Protein AF-A0A8C7KZ82-F1 (afdb_monomer_lite)

Foldseek 3Di:
DDPPPLLVLLVVCVVVVDDLVRSVVVVVVPDDPPDQLVLVLNLLSLLVQQPPDLAGDVSSLNNNLSCDVVVSDDPLSNLVSLLPDDCVVSVNSVVSSVVSCVSCVVVDDLPDDLLSSLSNLVSDDDPDLDDPPDDLLVSLVVLLVVCLVVLHADSSSLVSLLVSCVVVHLLRSLLSLLVVLLPDPDLVSNQSSLVVVLSSCSSPLQSNLLNLLQPNLLCCLPDPVNQVSLAPPSLLSSLLSNLSSLLVNQLVVVPDDDPPPVPPDDPDDPVVVCVVDDDPPPDPPPVVVVVDDDDDDDDDDDDDDDDDDDPDQPPVLVVVDDPVDSSLVSLLVSLVSLLVVLVDPDDGSSVVSSLSNLVSLLVVVVVPRPDRSLSSHGLVSLVSQCVPVSCVDLSSLVSSFDPVDPSSVVSSVVSVVVD

Sequence (419 aa):
MKVVNLKQAILQAWKERWSDYQWAINIKKNFPKGATWDYLNLAEALMEQAMIGPSPNPLILSYLKYAISSQMVSYSSVLLAISKFDDFSRELCVKSLLEIMDMFCHRLSCHGKAEECIGLCRPIPYRNLLSAKEPIHEALRKQFRSVLWKGWVDSGALHLFESLLHTGGVFWFTNNLVKELLKETRQEWANRVVELLYSIFCLDTQQITLTLLGHILPNLLTDSAHWHSLADPPGKALAKLSVWCALSSFSTHHKGQASARQRKRQREDIEDYSSLFPLDDTQPSKLMRLLSSNEDEPVVLSSPGDRSMSTSLSASQLHTVNMRDPLNRVLANLFLLISSILGSKTAGPHTQFVQSFMEECVECLEQGSRGSILQFMPFTMVSELVKLPALAKPRVVLGITDLTLPLGRRVAAKAISAL

Structure (mmCIF, N/CA/C/O backbone):
data_AF-A0A8C7KZ82-F1
#
_entry.id   AF-A0A8C7KZ82-F1
#
loop_
_atom_site.group_PDB
_atom_site.id
_atom_site.type_symbol
_atom_site.label_atom_id
_atom_site.label_alt_id
_atom_site.label_comp_id
_atom_site.label_asym_id
_atom_site.label_entity_id
_atom_site.label_seq_id
_atom_site.pdbx_PDB_ins_code
_atom_site.Cartn_x
_atom_site.Cartn_y
_atom_site.Cartn_z
_atom_site.occupancy
_atom_site.B_iso_or_equiv
_atom_site.auth_seq_id
_atom_site.auth_comp_id
_atom_site.auth_asym_id
_atom_site.auth_atom_id
_atom_site.pdbx_PDB_model_num
ATOM 1 N N . MET A 1 1 ? 13.936 14.673 29.453 1.00 35.06 1 MET A N 1
ATOM 2 C CA . MET A 1 1 ? 12.508 15.064 29.519 1.00 35.06 1 MET A CA 1
ATOM 3 C C . MET A 1 1 ? 11.744 13.936 30.191 1.00 35.06 1 MET A C 1
ATOM 5 O O . MET A 1 1 ? 11.876 12.806 29.741 1.00 35.06 1 MET A O 1
ATOM 9 N N . LYS A 1 2 ? 11.047 14.191 31.307 1.00 36.25 2 LYS A N 1
ATOM 10 C CA . LYS A 1 2 ? 10.310 13.141 32.030 1.00 36.25 2 LYS A CA 1
ATOM 11 C C . LYS A 1 2 ? 9.143 12.680 31.157 1.00 36.25 2 LYS A C 1
ATOM 13 O O . LYS A 1 2 ? 8.230 13.461 30.911 1.00 36.25 2 LYS A O 1
ATOM 18 N N . VAL A 1 3 ? 9.189 11.438 30.680 1.00 46.69 3 VAL A N 1
ATOM 19 C CA . VAL A 1 3 ? 8.016 10.768 30.114 1.00 46.69 3 VAL A CA 1
ATOM 20 C C . VAL A 1 3 ? 7.004 10.687 31.250 1.00 46.69 3 VAL A C 1
ATOM 22 O O . VAL A 1 3 ? 7.213 9.960 32.219 1.00 46.69 3 VAL A O 1
ATOM 25 N N . VAL A 1 4 ? 5.969 11.522 31.200 1.00 56.03 4 VAL A N 1
ATOM 26 C CA . VAL A 1 4 ? 4.898 11.485 32.195 1.00 56.03 4 VAL A CA 1
ATOM 27 C C . VAL A 1 4 ? 4.243 10.114 32.089 1.00 56.03 4 VAL A C 1
ATOM 29 O O . VAL A 1 4 ? 3.788 9.717 31.017 1.00 56.03 4 VAL A O 1
ATOM 32 N N . ASN A 1 5 ? 4.226 9.368 33.193 1.00 71.38 5 ASN A N 1
ATOM 33 C CA . ASN A 1 5 ? 3.530 8.094 33.247 1.00 71.38 5 ASN A CA 1
ATOM 34 C C . ASN A 1 5 ? 2.024 8.380 33.224 1.00 71.38 5 ASN A C 1
ATOM 36 O O . ASN A 1 5 ? 1.430 8.759 34.233 1.00 71.38 5 ASN A O 1
ATOM 40 N N . LEU A 1 6 ? 1.419 8.241 32.045 1.00 76.81 6 LEU A N 1
ATOM 41 C CA . LEU A 1 6 ? 0.025 8.596 31.796 1.00 76.81 6 LEU A CA 1
ATOM 42 C C . LEU A 1 6 ? -0.943 7.882 32.752 1.00 76.81 6 LEU A C 1
ATOM 44 O O . LEU A 1 6 ? -1.898 8.492 33.229 1.00 76.81 6 LEU A O 1
ATOM 48 N N . LYS A 1 7 ? -0.651 6.622 33.106 1.00 77.06 7 LYS A N 1
ATOM 49 C CA . LYS A 1 7 ? -1.444 5.857 34.079 1.00 77.06 7 LYS A CA 1
ATOM 50 C C . LYS A 1 7 ? -1.429 6.515 35.459 1.00 77.06 7 LYS A C 1
ATOM 52 O O . LYS A 1 7 ? -2.473 6.619 36.091 1.00 77.06 7 LYS A O 1
ATOM 57 N N . GLN A 1 8 ? -0.279 7.025 35.905 1.00 80.81 8 GLN A N 1
ATOM 58 C CA . GLN A 1 8 ? -0.181 7.731 37.189 1.00 80.81 8 GLN A CA 1
ATOM 59 C C . GLN A 1 8 ? -0.962 9.049 37.182 1.00 80.81 8 GLN A C 1
ATOM 61 O O . GLN A 1 8 ? -1.635 9.351 38.162 1.00 80.81 8 GLN A O 1
ATOM 66 N N . ALA A 1 9 ? -0.934 9.798 36.076 1.00 82.19 9 ALA A N 1
ATOM 67 C CA . ALA A 1 9 ? -1.704 11.037 35.948 1.00 82.19 9 ALA A CA 1
ATOM 68 C C . ALA A 1 9 ? -3.224 10.786 35.984 1.00 82.19 9 ALA A C 1
ATOM 70 O O . ALA A 1 9 ? -3.957 11.522 36.642 1.00 82.19 9 ALA A O 1
ATOM 71 N N . ILE A 1 10 ? -3.696 9.719 35.326 1.00 83.81 10 ILE A N 1
ATOM 72 C CA . ILE A 1 10 ? -5.109 9.306 35.365 1.00 83.81 10 ILE A CA 1
ATOM 73 C C . ILE A 1 10 ? -5.506 8.879 36.785 1.00 83.81 10 ILE A C 1
ATOM 75 O O . ILE A 1 10 ? -6.544 9.306 37.287 1.00 83.81 10 ILE A O 1
ATOM 79 N N . LEU A 1 11 ? -4.668 8.087 37.460 1.00 84.06 11 LEU A N 1
ATOM 80 C CA . LEU A 1 11 ? -4.920 7.652 38.837 1.00 84.06 11 LEU A CA 1
ATOM 81 C C . LEU A 1 11 ? -4.928 8.819 39.828 1.00 84.06 11 LEU A C 1
ATOM 83 O O . LEU A 1 11 ? -5.746 8.828 40.746 1.00 84.06 11 LEU A O 1
ATOM 87 N N . GLN A 1 12 ? -4.063 9.817 39.637 1.00 85.94 12 GLN A N 1
ATOM 88 C CA . GLN A 1 12 ? -4.074 11.035 40.443 1.00 85.94 12 GLN A CA 1
ATOM 89 C C . GLN A 1 12 ? -5.383 11.807 40.253 1.00 85.94 12 GLN A C 1
ATOM 91 O O . GLN A 1 12 ? -6.042 12.133 41.237 1.00 85.94 12 GLN A O 1
ATOM 96 N N . ALA A 1 13 ? -5.804 12.026 39.005 1.00 86.31 13 ALA A N 1
ATOM 97 C CA . ALA A 1 13 ? -7.064 12.701 38.708 1.00 86.31 13 ALA A CA 1
ATOM 98 C C . ALA A 1 13 ? -8.286 11.952 39.259 1.00 86.31 13 ALA A C 1
ATOM 100 O O . ALA A 1 13 ? -9.264 12.570 39.676 1.00 86.31 13 ALA A O 1
ATOM 101 N N . TRP A 1 14 ? -8.237 10.617 39.268 1.00 87.06 14 TRP A N 1
ATOM 102 C CA . TRP A 1 14 ? -9.267 9.789 39.887 1.00 87.06 14 TRP A CA 1
ATOM 103 C C . TRP A 1 14 ? -9.266 9.923 41.417 1.00 87.06 14 TRP A C 1
ATOM 105 O O . TRP A 1 14 ? -10.324 10.121 42.014 1.00 87.06 14 TRP A O 1
ATOM 115 N N . LYS A 1 15 ? -8.087 9.883 42.054 1.00 87.44 15 LYS A N 1
ATOM 116 C CA . LYS A 1 15 ? -7.933 10.021 43.512 1.00 87.44 15 LYS A CA 1
ATOM 117 C C . LYS A 1 15 ? -8.391 11.391 44.014 1.00 87.44 15 LYS A C 1
ATOM 119 O O . LYS A 1 15 ? -9.038 11.475 45.052 1.00 87.44 15 LYS A O 1
ATOM 124 N N . GLU A 1 16 ? -8.073 12.446 43.271 1.00 88.06 16 GLU A N 1
ATOM 125 C CA . GLU A 1 16 ? -8.443 13.829 43.587 1.00 88.06 16 GLU A CA 1
ATOM 126 C C . GLU A 1 16 ? -9.845 14.218 43.075 1.00 88.06 16 GLU A C 1
ATOM 128 O O . GLU A 1 16 ? -10.282 15.341 43.309 1.00 88.06 16 GLU A O 1
ATOM 133 N N . ARG A 1 17 ? -10.564 13.298 42.408 1.00 87.81 17 ARG A N 1
ATOM 134 C CA . ARG A 1 17 ? -11.923 13.492 41.860 1.00 87.81 17 ARG A CA 1
ATOM 135 C C . ARG A 1 17 ? -12.079 14.779 41.045 1.00 87.81 17 ARG A C 1
ATOM 137 O O . ARG A 1 17 ? -13.020 15.546 41.247 1.00 87.81 17 ARG A O 1
ATOM 144 N N . TRP A 1 18 ? -11.141 15.020 40.135 1.00 89.19 18 TRP A N 1
AT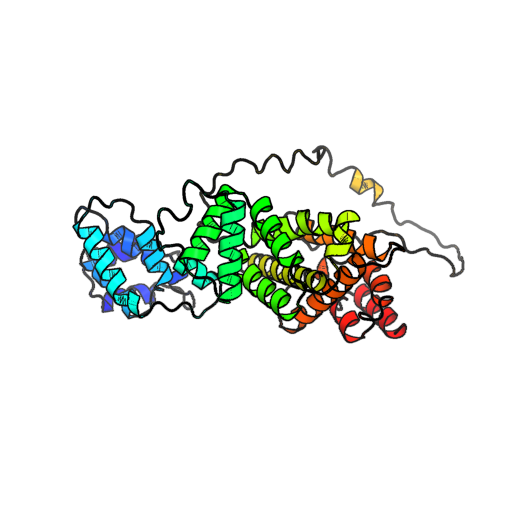OM 145 C CA . TRP A 1 18 ? -11.191 16.189 39.259 1.00 89.19 18 TRP A CA 1
ATOM 146 C C . TRP A 1 18 ? -12.464 16.200 38.401 1.00 89.19 18 TRP A C 1
ATOM 148 O O . TRP A 1 18 ? -12.988 15.157 38.021 1.00 89.19 18 TRP A O 1
ATOM 158 N N . SER A 1 19 ? -12.966 17.390 38.069 1.00 89.31 19 SER A N 1
ATOM 159 C CA . SER A 1 19 ? -14.005 17.512 37.039 1.00 89.31 19 SER A CA 1
ATOM 160 C C . SER A 1 19 ? -13.419 17.290 35.641 1.00 89.31 19 SER A C 1
ATOM 162 O O . SER A 1 19 ? -12.218 17.477 35.438 1.00 89.31 19 SER A O 1
ATOM 164 N N . ASP A 1 20 ? -14.258 16.964 34.653 1.00 88.19 20 ASP A N 1
ATOM 165 C CA . ASP A 1 20 ? -13.819 16.723 33.267 1.00 88.19 20 ASP A CA 1
ATOM 166 C C . ASP A 1 20 ? -12.961 17.879 32.711 1.00 88.19 20 ASP A C 1
ATOM 168 O O . ASP A 1 20 ? -11.921 17.670 32.082 1.00 88.19 20 ASP A O 1
ATOM 172 N N . TYR A 1 21 ? -13.347 19.120 33.024 1.00 85.31 21 TYR A N 1
ATOM 173 C CA . TYR A 1 21 ? -12.618 20.325 32.628 1.00 85.31 21 TYR A CA 1
ATOM 174 C C . TYR A 1 21 ? -11.273 20.478 33.356 1.00 85.31 21 TYR A C 1
ATOM 176 O O . TYR A 1 21 ? -10.251 20.777 32.731 1.00 85.31 21 TYR A O 1
ATOM 184 N N . GLN A 1 22 ? -11.250 20.256 34.677 1.00 85.50 22 GLN A N 1
ATOM 185 C CA . GLN A 1 22 ? -10.020 20.308 35.476 1.00 85.50 22 GLN A CA 1
ATOM 186 C C . GLN A 1 22 ? -9.025 19.242 35.019 1.00 85.50 22 GLN A C 1
ATOM 188 O O . GLN A 1 22 ? -7.835 19.527 34.857 1.00 85.50 22 GLN A O 1
ATOM 193 N N . TRP A 1 23 ? -9.530 18.038 34.750 1.00 89.12 23 TRP A N 1
ATOM 194 C CA . TRP A 1 23 ? -8.761 16.946 34.187 1.00 89.12 23 TRP A CA 1
ATOM 195 C C . TRP A 1 23 ? -8.141 17.334 32.852 1.00 89.12 23 TRP A C 1
ATOM 197 O O . TRP A 1 23 ? -6.918 17.287 32.738 1.00 89.12 23 TRP A O 1
ATOM 207 N N . ALA A 1 24 ? -8.933 17.807 31.887 1.00 83.75 24 ALA A N 1
ATOM 208 C CA . ALA A 1 24 ? -8.438 18.159 30.558 1.00 83.75 24 ALA A CA 1
ATOM 209 C C . ALA A 1 24 ? -7.334 19.232 30.595 1.00 83.75 24 ALA A C 1
ATOM 211 O O . ALA A 1 24 ? -6.336 19.121 29.876 1.00 83.75 24 ALA A O 1
ATOM 212 N N . ILE A 1 25 ? -7.461 20.247 31.460 1.00 83.44 25 ILE A N 1
ATOM 213 C CA . ILE A 1 25 ? -6.441 21.294 31.631 1.00 83.44 25 ILE A CA 1
ATOM 214 C C . ILE A 1 25 ? -5.151 20.734 32.224 1.00 83.44 25 ILE A C 1
ATOM 216 O O . ILE A 1 25 ? -4.066 21.015 31.710 1.00 83.44 25 ILE A O 1
ATOM 220 N N . ASN A 1 26 ? -5.251 19.983 33.320 1.00 82.62 26 ASN A N 1
ATOM 221 C CA . ASN A 1 26 ? -4.082 19.478 34.037 1.00 82.62 26 ASN A CA 1
ATOM 222 C C . ASN A 1 26 ? -3.352 18.401 33.242 1.00 82.62 26 ASN A C 1
ATOM 224 O O . ASN A 1 26 ? -2.124 18.397 33.213 1.00 82.62 26 ASN A O 1
ATOM 228 N N . ILE A 1 27 ? -4.105 17.557 32.533 1.00 80.19 27 ILE A N 1
ATOM 229 C CA . ILE A 1 27 ? -3.582 16.675 31.498 1.00 80.19 27 ILE A CA 1
ATOM 230 C C . ILE A 1 27 ? -2.828 17.549 30.501 1.00 80.19 27 ILE A C 1
ATOM 232 O O . ILE A 1 27 ? -1.610 17.466 30.508 1.00 80.19 27 ILE A O 1
ATOM 236 N N . LYS A 1 28 ? -3.460 18.483 29.774 1.00 76.12 28 LYS A N 1
ATOM 237 C CA . LYS A 1 28 ? -2.808 19.313 28.733 1.00 76.12 28 LYS A CA 1
ATOM 238 C C . LYS A 1 28 ? -1.536 20.042 29.182 1.00 76.12 28 LYS A C 1
ATOM 240 O O . LYS A 1 28 ? -0.598 20.141 28.395 1.00 76.12 28 LYS A O 1
ATOM 245 N N . LYS A 1 29 ? -1.469 20.520 30.428 1.00 76.19 29 LYS A N 1
ATOM 246 C CA . LYS A 1 29 ? -0.264 21.152 31.003 1.00 76.19 29 LYS A CA 1
ATOM 247 C C . LYS A 1 29 ? 0.929 20.198 31.119 1.00 76.19 29 LYS A C 1
ATOM 249 O O . LYS A 1 29 ? 2.067 20.644 31.015 1.00 76.19 29 LYS A O 1
ATOM 254 N N . ASN A 1 30 ? 0.669 18.908 31.303 1.00 70.81 30 ASN A N 1
ATOM 255 C CA . ASN A 1 30 ? 1.685 17.870 31.441 1.00 70.81 30 ASN A CA 1
ATOM 256 C C . ASN A 1 30 ? 2.193 17.326 30.087 1.00 70.81 30 ASN A C 1
ATOM 258 O O . ASN A 1 30 ? 3.098 16.491 30.086 1.00 70.81 30 ASN A O 1
ATOM 262 N N . PHE A 1 31 ? 1.659 17.785 28.941 1.00 68.06 31 PHE A N 1
ATOM 263 C CA . PHE A 1 31 ? 2.066 17.314 27.606 1.00 68.06 31 PHE A CA 1
ATOM 264 C C . PHE A 1 31 ? 3.066 18.252 26.915 1.00 68.06 31 PHE A C 1
ATOM 266 O O . PHE A 1 31 ? 2.958 19.478 27.025 1.00 68.06 31 PHE A O 1
ATOM 273 N N . PRO A 1 32 ? 4.021 17.701 26.140 1.00 59.62 32 PRO A N 1
ATOM 274 C CA . PRO A 1 32 ? 4.895 18.502 25.293 1.00 59.62 32 PRO A CA 1
ATOM 275 C C . PRO A 1 32 ? 4.073 19.226 24.216 1.00 59.62 32 PRO A C 1
ATOM 277 O O . PRO A 1 32 ? 3.281 18.616 23.494 1.00 59.62 32 PRO A O 1
ATOM 280 N N . LYS A 1 33 ? 4.268 20.545 24.099 1.00 55.34 33 LYS A N 1
ATOM 281 C CA . LYS A 1 33 ? 3.619 21.375 23.075 1.00 55.34 33 LYS A CA 1
ATOM 282 C C . LYS A 1 33 ? 4.003 20.851 21.683 1.00 55.34 33 LYS A C 1
ATOM 284 O O . LYS A 1 33 ? 5.169 20.924 21.315 1.00 55.34 33 LYS A O 1
ATOM 289 N N . GLY A 1 34 ? 3.026 20.338 20.932 1.00 53.78 34 GLY A N 1
ATOM 290 C CA . GLY A 1 34 ? 3.193 19.908 19.535 1.00 53.78 34 GLY A CA 1
ATOM 291 C C . GLY A 1 34 ? 2.988 18.414 19.252 1.00 53.78 34 GLY A C 1
ATOM 292 O O . GLY A 1 34 ? 2.976 18.043 18.083 1.00 53.78 34 GLY A O 1
ATOM 293 N N . ALA A 1 35 ? 2.795 17.559 20.263 1.00 57.03 35 ALA A N 1
ATOM 294 C CA . ALA A 1 35 ? 2.447 16.152 20.039 1.00 57.03 35 ALA A CA 1
ATOM 295 C C . ALA A 1 35 ? 0.933 15.980 19.821 1.00 57.03 35 ALA A C 1
ATOM 297 O O . ALA A 1 35 ? 0.129 16.532 20.576 1.00 57.03 35 ALA A O 1
ATOM 298 N N . THR A 1 36 ? 0.535 15.203 18.811 1.00 60.16 36 THR A N 1
ATOM 299 C CA . THR A 1 36 ? -0.850 14.738 18.672 1.00 60.16 36 THR A CA 1
ATOM 300 C C . THR A 1 36 ? -1.169 13.763 19.805 1.00 60.16 36 THR A C 1
ATOM 302 O O . THR A 1 36 ? -0.358 12.909 20.165 1.00 60.16 36 THR A O 1
ATOM 305 N N . TRP A 1 37 ? -2.356 13.889 20.393 1.00 63.94 37 TRP A N 1
ATOM 306 C CA . TRP A 1 37 ? -2.773 13.090 21.548 1.00 63.94 37 TRP A CA 1
ATOM 307 C C . TRP A 1 37 ? -2.801 11.575 21.292 1.00 63.94 37 TRP A C 1
ATOM 309 O O . TRP A 1 37 ? -2.564 10.784 22.207 1.00 63.94 37 TRP A O 1
ATOM 319 N N . ASP A 1 38 ? -3.038 11.169 20.042 1.00 59.62 38 ASP A N 1
ATOM 320 C CA . ASP A 1 38 ? -3.065 9.763 19.632 1.00 59.62 38 ASP A CA 1
ATOM 321 C C . ASP A 1 38 ? -1.703 9.071 19.764 1.00 59.62 38 ASP A C 1
ATOM 323 O O . ASP A 1 38 ? -1.652 7.871 20.026 1.00 59.62 38 ASP A O 1
ATOM 327 N N . TYR A 1 39 ? -0.594 9.816 19.678 1.00 55.28 39 TYR A N 1
ATOM 328 C CA . TYR A 1 39 ? 0.758 9.258 19.805 1.00 55.28 39 TYR A CA 1
ATOM 329 C C . TYR A 1 39 ? 1.032 8.662 21.198 1.00 55.28 39 TYR A C 1
ATOM 331 O O . TYR A 1 39 ? 1.960 7.878 21.383 1.00 55.28 39 TYR A O 1
ATOM 339 N N . LEU A 1 40 ? 0.220 9.023 22.196 1.00 62.78 40 LEU A N 1
ATOM 340 C CA . LEU A 1 40 ? 0.413 8.635 23.594 1.00 62.78 40 LEU A CA 1
ATOM 341 C C . LEU A 1 40 ? -0.559 7.549 24.066 1.00 62.78 40 LEU A C 1
ATOM 343 O O . LEU A 1 40 ? -0.603 7.266 25.261 1.00 62.78 40 LEU A O 1
ATOM 347 N N . ASN A 1 41 ? -1.319 6.932 23.152 1.00 76.31 41 ASN A N 1
ATOM 348 C CA . ASN A 1 41 ? -2.304 5.891 23.469 1.00 76.31 41 ASN A CA 1
ATOM 349 C C . ASN A 1 41 ? -3.288 6.318 24.584 1.00 76.31 41 ASN A C 1
ATOM 351 O O . ASN A 1 41 ? -3.686 5.508 25.421 1.00 76.31 41 ASN A O 1
ATOM 355 N N . LEU A 1 42 ? -3.689 7.598 24.607 1.00 83.88 42 LEU A N 1
ATOM 356 C CA . LEU A 1 42 ? -4.556 8.152 25.656 1.00 83.88 42 LEU A CA 1
ATOM 357 C C . LEU A 1 42 ? -5.907 7.435 25.747 1.00 83.88 42 LEU A C 1
ATOM 359 O O . LEU A 1 42 ? -6.359 7.126 26.849 1.00 83.88 42 LEU A O 1
ATOM 363 N N . ALA A 1 43 ? -6.515 7.127 24.598 1.00 84.31 43 ALA A N 1
ATOM 364 C CA . ALA A 1 43 ? -7.769 6.383 24.529 1.00 84.31 43 ALA A CA 1
ATOM 365 C C . ALA A 1 43 ? -7.646 4.983 25.156 1.00 84.31 43 ALA A C 1
ATOM 367 O O . ALA A 1 43 ? -8.495 4.592 25.953 1.00 84.31 43 ALA A O 1
ATOM 368 N N . GLU A 1 44 ? -6.558 4.262 24.865 1.00 85.00 44 GLU A N 1
ATOM 369 C CA . GLU A 1 44 ? -6.283 2.946 25.453 1.00 85.00 44 GLU A CA 1
ATOM 370 C C . GLU A 1 44 ? -6.070 3.046 26.965 1.00 85.00 44 GLU A C 1
ATOM 372 O O . GLU A 1 44 ? -6.679 2.292 27.714 1.00 85.00 44 GLU A O 1
ATOM 377 N N . ALA A 1 45 ? -5.263 4.001 27.435 1.00 86.12 45 ALA A N 1
ATOM 378 C CA . ALA A 1 45 ? -4.986 4.149 28.861 1.00 86.12 45 ALA A CA 1
ATOM 379 C C . ALA A 1 45 ? -6.245 4.506 29.669 1.00 86.12 45 ALA A C 1
ATOM 381 O O . ALA A 1 45 ? -6.458 3.951 30.746 1.00 86.12 45 ALA A O 1
ATOM 382 N N . LEU A 1 46 ? -7.090 5.408 29.158 1.00 88.00 46 LEU A N 1
ATOM 383 C CA . LEU A 1 46 ? -8.370 5.740 29.790 1.00 88.00 46 LEU A CA 1
ATOM 384 C C . LEU A 1 46 ? -9.321 4.543 29.784 1.00 88.00 46 LEU A C 1
ATOM 386 O O . LEU A 1 46 ? -9.951 4.274 30.802 1.00 88.00 46 LEU A O 1
ATOM 390 N N . MET A 1 47 ? -9.395 3.799 28.678 1.00 87.38 47 MET A N 1
ATOM 391 C CA . MET A 1 47 ? -10.256 2.623 28.572 1.00 87.38 47 MET A CA 1
ATOM 392 C C . MET A 1 47 ? -9.799 1.492 29.500 1.00 87.38 47 MET A C 1
ATOM 394 O O . MET A 1 47 ? -10.614 0.965 30.249 1.00 87.38 47 MET A O 1
ATOM 398 N N . GLU A 1 48 ? -8.503 1.172 29.537 1.00 86.81 48 GLU A N 1
ATOM 399 C CA . GLU A 1 48 ? -7.948 0.171 30.455 1.00 86.81 48 GLU A CA 1
ATOM 400 C C . GLU A 1 48 ? -8.278 0.499 31.912 1.00 86.81 48 GLU A C 1
ATOM 402 O O . GLU A 1 48 ? -8.698 -0.387 32.647 1.00 86.81 48 GLU A O 1
ATOM 407 N N . GLN A 1 49 ? -8.110 1.760 32.331 1.00 86.62 49 GLN A N 1
ATOM 408 C CA . GLN A 1 49 ? -8.389 2.179 33.709 1.00 86.62 49 GLN A CA 1
ATOM 409 C C . GLN A 1 49 ? -9.891 2.275 34.008 1.00 86.62 49 GLN A C 1
ATOM 411 O O . GLN A 1 49 ? -10.313 1.987 35.128 1.00 86.62 49 GLN A O 1
ATOM 416 N N . ALA A 1 50 ? -10.709 2.650 33.022 1.00 87.38 50 ALA A N 1
ATOM 417 C CA . ALA A 1 50 ? -12.160 2.667 33.163 1.00 87.38 50 ALA A CA 1
ATOM 418 C C . ALA A 1 50 ? -12.730 1.255 33.338 1.00 87.38 50 ALA A C 1
ATOM 420 O O . ALA A 1 50 ? -13.707 1.084 34.056 1.00 87.38 50 ALA A O 1
ATOM 421 N N . MET A 1 51 ? -12.111 0.249 32.722 1.00 84.81 51 MET A N 1
ATOM 422 C CA . MET A 1 51 ? -12.595 -1.132 32.713 1.00 84.81 51 MET A CA 1
ATOM 423 C C . MET A 1 51 ? -11.977 -2.003 33.822 1.00 84.81 51 MET A C 1
ATOM 425 O O . MET A 1 51 ? -12.053 -3.230 33.745 1.00 84.81 51 MET A O 1
ATOM 429 N N . ILE A 1 52 ? -11.362 -1.415 34.856 1.00 83.56 52 ILE A N 1
ATOM 430 C CA . ILE A 1 52 ? -10.879 -2.164 36.028 1.00 83.56 52 ILE A CA 1
ATOM 431 C C . ILE A 1 52 ? -12.064 -2.458 36.955 1.00 83.56 52 ILE A C 1
ATOM 433 O O . ILE A 1 52 ? -12.565 -1.561 37.630 1.00 83.56 52 ILE A O 1
ATOM 437 N N . GLY A 1 53 ? -12.485 -3.726 37.008 1.00 80.31 53 GLY A N 1
ATOM 438 C CA . GLY A 1 53 ? -13.562 -4.208 37.880 1.00 80.31 53 GLY A CA 1
ATOM 439 C C . GLY A 1 53 ? -14.768 -4.805 37.133 1.00 80.31 53 GLY A C 1
ATOM 440 O O . GLY A 1 53 ? -14.737 -4.941 35.905 1.00 80.31 53 GLY A O 1
ATOM 441 N N . PRO A 1 54 ? -15.825 -5.196 37.876 1.00 75.12 54 PRO A N 1
ATOM 442 C CA . PRO A 1 54 ? -17.051 -5.780 37.317 1.00 75.12 54 PRO A CA 1
ATOM 443 C C . PRO A 1 54 ? -17.959 -4.744 36.638 1.00 75.12 54 PRO A C 1
ATOM 445 O O . PRO A 1 54 ? -18.737 -5.086 35.752 1.00 75.12 54 PRO A O 1
ATOM 448 N N . SER A 1 55 ? -17.847 -3.475 37.034 1.00 82.31 55 SER A N 1
ATOM 449 C CA . SER A 1 55 ? -18.550 -2.340 36.440 1.00 82.31 55 SER A CA 1
ATOM 450 C C . SER A 1 55 ? -17.544 -1.270 36.033 1.00 82.31 55 SER A C 1
ATOM 452 O O . SER A 1 55 ? -16.567 -1.062 36.761 1.00 82.31 55 SER A O 1
ATOM 454 N N . PRO A 1 56 ? -17.786 -0.544 34.937 1.00 88.12 56 PRO A N 1
ATOM 455 C CA . PRO A 1 56 ? -16.843 0.455 34.486 1.00 88.12 56 PRO A CA 1
ATOM 456 C C . PRO A 1 56 ? -16.854 1.682 35.408 1.00 88.12 56 PRO A C 1
ATOM 458 O O . PRO A 1 56 ? -17.892 2.094 35.929 1.00 88.12 56 PRO A O 1
ATOM 461 N N . ASN A 1 57 ? -15.681 2.271 35.624 1.00 91.12 57 ASN A N 1
ATOM 462 C CA . ASN A 1 57 ? -15.491 3.420 36.497 1.00 91.12 57 ASN A CA 1
ATOM 463 C C . ASN A 1 57 ? -16.108 4.680 35.858 1.00 91.12 57 ASN A C 1
ATOM 465 O O . ASN A 1 57 ? -15.590 5.154 34.841 1.00 91.12 57 ASN A O 1
ATOM 469 N N . PRO A 1 58 ? -17.171 5.260 36.450 1.00 87.75 58 PRO A N 1
ATOM 470 C CA . PRO A 1 58 ? -17.948 6.323 35.818 1.00 87.75 58 PRO A CA 1
ATOM 471 C C . PRO A 1 58 ? -17.151 7.619 35.628 1.00 87.75 58 PRO A C 1
ATOM 473 O O . PRO A 1 58 ? -17.380 8.329 34.653 1.00 87.75 58 PRO A O 1
ATOM 476 N N . LEU A 1 59 ? -16.190 7.908 36.513 1.00 88.94 59 LEU A N 1
ATOM 477 C CA . LEU A 1 59 ? -15.368 9.120 36.437 1.00 88.94 59 LEU A CA 1
ATOM 478 C C . LEU A 1 59 ? -14.320 9.026 35.321 1.00 88.94 59 LEU A C 1
ATOM 480 O O . LEU A 1 59 ? -14.100 9.964 34.568 1.00 88.94 59 LEU A O 1
ATOM 484 N N . ILE A 1 60 ? -13.673 7.871 35.172 1.00 89.50 60 ILE A N 1
ATOM 485 C CA . ILE A 1 60 ? -12.699 7.687 34.085 1.00 89.50 60 ILE A CA 1
ATOM 486 C C . ILE A 1 60 ? -13.432 7.584 32.738 1.00 89.50 60 ILE A C 1
ATOM 488 O O . ILE A 1 60 ? -12.951 8.088 31.722 1.00 89.50 60 ILE A O 1
ATOM 492 N N . LEU A 1 61 ? -14.637 7.003 32.737 1.00 89.44 61 LEU A N 1
ATOM 493 C CA . LEU A 1 61 ? -15.548 7.045 31.596 1.00 89.44 61 LEU A CA 1
ATOM 494 C C . LEU A 1 61 ? -15.933 8.476 31.206 1.00 89.44 61 LEU A C 1
ATOM 496 O O . LEU A 1 61 ? -15.955 8.767 30.011 1.00 89.44 61 LEU A O 1
ATOM 500 N N . SER A 1 62 ? -16.222 9.370 32.160 1.00 89.94 62 SER A N 1
ATOM 501 C CA . SER A 1 62 ? -16.553 10.769 31.844 1.00 89.94 62 SER A CA 1
ATOM 502 C C . SER A 1 62 ? -15.368 11.491 31.204 1.00 89.94 62 SER A C 1
ATOM 504 O O . SER A 1 62 ? -15.549 12.154 30.183 1.00 89.94 62 SER A O 1
ATOM 506 N N . TYR A 1 63 ? -14.142 11.244 31.679 1.00 90.44 63 TYR A N 1
ATOM 507 C CA . TYR A 1 63 ? -12.923 11.754 31.040 1.00 90.44 63 TYR A CA 1
ATOM 508 C C . TYR A 1 63 ? -12.770 11.264 29.598 1.00 90.44 63 TYR A C 1
ATOM 510 O O . TYR A 1 63 ? -12.433 12.050 28.713 1.00 90.44 63 TYR A O 1
ATOM 518 N N . LEU A 1 64 ? -13.056 9.985 29.329 1.00 89.19 64 LEU A N 1
ATOM 519 C CA . LEU A 1 64 ? -13.020 9.448 27.969 1.00 89.19 64 LEU A CA 1
ATOM 520 C C . LEU A 1 64 ? -14.105 10.077 27.079 1.00 89.19 64 LEU A C 1
ATOM 522 O O . LEU A 1 64 ? -13.800 10.521 25.974 1.00 89.19 64 LEU A O 1
ATOM 526 N N . LYS A 1 65 ? -15.351 10.174 27.561 1.00 89.62 65 LYS A N 1
ATOM 527 C CA . LYS A 1 65 ? -16.459 10.824 26.833 1.00 89.62 65 LYS A CA 1
ATOM 528 C C . LYS A 1 65 ? -16.139 12.289 26.519 1.00 89.62 65 LYS A C 1
ATOM 530 O O . LYS A 1 65 ? -16.394 12.759 25.405 1.00 89.62 65 LYS A O 1
ATOM 535 N N . TYR A 1 66 ? -15.524 12.995 27.466 1.00 89.19 66 TYR A N 1
ATOM 536 C CA . TYR A 1 66 ? -15.055 14.363 27.277 1.00 89.19 66 TYR A CA 1
ATOM 537 C C . TYR A 1 66 ? -13.917 14.438 26.253 1.00 89.19 66 TYR A C 1
ATOM 539 O O . TYR A 1 66 ? -13.955 15.282 25.357 1.00 89.19 66 TYR A O 1
ATOM 547 N N . ALA A 1 67 ? -12.931 13.539 26.326 1.00 87.06 67 ALA A N 1
ATOM 548 C CA . ALA A 1 67 ? -11.815 13.487 25.382 1.00 87.06 67 ALA A CA 1
ATOM 549 C C . ALA A 1 67 ? -12.287 13.253 23.937 1.00 87.06 67 ALA A C 1
ATOM 551 O O . ALA A 1 67 ? -11.779 13.888 23.014 1.00 87.06 67 ALA A O 1
ATOM 552 N N . ILE A 1 68 ? -13.296 12.395 23.749 1.00 85.25 68 ILE A N 1
ATOM 553 C CA . ILE A 1 68 ? -13.938 12.144 22.450 1.00 85.25 68 ILE A CA 1
ATOM 554 C C . ILE A 1 68 ? -14.648 13.406 21.949 1.00 85.25 68 ILE A C 1
ATOM 556 O O . ILE A 1 68 ? -14.448 13.832 20.813 1.00 85.25 68 ILE A O 1
ATOM 560 N N . SER A 1 69 ? -15.457 14.033 22.806 1.00 85.50 69 SER A N 1
ATOM 561 C CA . SER A 1 69 ? -16.262 15.209 22.441 1.00 85.50 69 SER A CA 1
ATOM 562 C C . SER A 1 69 ? -15.405 16.440 22.127 1.00 85.50 69 SER A C 1
ATOM 564 O O . SER A 1 69 ? -15.771 17.254 21.284 1.00 85.50 69 SER A O 1
ATOM 566 N N . SER A 1 70 ? -14.248 16.561 22.779 1.00 83.50 70 SER A N 1
ATOM 567 C CA . SER A 1 70 ? -13.286 17.655 22.593 1.00 83.50 70 SER A CA 1
ATOM 568 C C . SER A 1 70 ? -12.215 17.371 21.532 1.00 83.50 70 SER A C 1
ATOM 570 O O . SER A 1 70 ? -11.293 18.172 21.383 1.00 83.50 70 SER A O 1
ATOM 572 N N . GLN A 1 71 ? -12.315 16.246 20.807 1.00 77.31 71 GLN A N 1
ATOM 573 C CA . GLN A 1 71 ? -11.329 15.798 19.810 1.00 77.31 71 GLN A CA 1
ATOM 574 C C . GLN A 1 71 ? -9.891 15.725 20.361 1.00 77.31 71 GLN A C 1
ATOM 576 O O . GLN A 1 71 ? -8.909 15.873 19.633 1.00 77.31 71 GLN A O 1
ATOM 581 N N . MET A 1 72 ? -9.758 15.476 21.667 1.00 77.88 72 MET A N 1
ATOM 582 C CA . MET A 1 72 ? -8.476 15.158 22.293 1.00 77.88 72 MET A CA 1
ATOM 583 C C . MET A 1 72 ? -8.031 13.732 21.974 1.00 77.88 72 MET A C 1
ATOM 585 O O . MET A 1 72 ? -6.893 13.399 22.235 1.00 77.88 72 MET A O 1
ATOM 589 N N . VAL A 1 73 ? -8.892 12.866 21.450 1.00 78.69 73 VAL A N 1
ATOM 590 C CA . VAL A 1 73 ? -8.524 11.538 20.937 1.00 78.69 73 VAL A CA 1
ATOM 591 C C . VAL A 1 73 ? -9.233 11.325 19.607 1.00 78.69 73 VAL A C 1
ATOM 593 O O . VAL A 1 73 ? -10.365 11.788 19.442 1.00 78.69 73 VAL A O 1
ATOM 596 N N . SER A 1 74 ? -8.594 10.656 18.645 1.00 77.31 74 SER A N 1
ATOM 597 C CA . SER A 1 74 ? -9.289 10.294 17.408 1.00 77.31 74 SER A CA 1
ATOM 598 C C . SER A 1 74 ? -10.296 9.171 17.637 1.00 77.31 74 SER A C 1
ATOM 600 O O . SER A 1 74 ? -10.115 8.288 18.476 1.00 77.31 74 SER A O 1
ATOM 602 N N . TYR A 1 75 ? -11.353 9.149 16.824 1.00 79.31 75 TYR A N 1
ATOM 603 C CA . TYR A 1 75 ? -12.311 8.042 16.827 1.00 79.31 75 TYR A CA 1
ATOM 604 C C . TYR A 1 75 ? -11.634 6.694 16.522 1.00 79.31 75 TYR A C 1
ATOM 606 O O . TYR A 1 75 ? -12.030 5.667 17.067 1.00 79.31 75 TYR A O 1
ATOM 614 N N . SER A 1 76 ? -10.561 6.703 15.721 1.00 73.44 76 SER A N 1
ATOM 615 C CA . SER A 1 76 ? -9.752 5.517 15.413 1.00 73.44 76 SER A CA 1
ATOM 616 C C . SER A 1 76 ? -9.061 4.942 16.647 1.00 73.44 76 SER A C 1
ATOM 618 O O . SER A 1 76 ? -9.167 3.745 16.913 1.00 73.44 76 SER A O 1
ATOM 620 N N . SER A 1 77 ? -8.406 5.784 17.457 1.00 78.38 77 SER A N 1
ATOM 621 C CA . SER A 1 77 ? -7.718 5.315 18.665 1.00 78.38 77 SER A CA 1
ATOM 622 C C . SER A 1 77 ? -8.689 4.766 19.714 1.00 78.38 77 SER A C 1
ATOM 624 O O . SER A 1 77 ? -8.357 3.804 20.408 1.00 78.38 77 SER A O 1
ATOM 626 N N . VAL A 1 78 ? -9.907 5.310 19.775 1.00 84.25 78 VAL A N 1
ATOM 627 C CA . VAL A 1 78 ? -10.993 4.807 20.628 1.00 84.25 78 VAL A CA 1
ATOM 628 C C . VAL A 1 78 ? -11.511 3.459 20.132 1.00 84.25 78 VAL A C 1
ATOM 630 O O . VAL A 1 78 ? -11.564 2.521 20.918 1.00 84.25 78 VAL A O 1
ATOM 633 N N . LEU A 1 79 ? -11.828 3.313 18.841 1.00 81.69 79 LEU A N 1
ATOM 634 C CA . LEU A 1 79 ? -12.281 2.033 18.278 1.00 81.69 79 LEU A CA 1
ATOM 635 C C . LEU A 1 79 ? -11.236 0.924 18.451 1.00 81.69 79 LEU A C 1
ATOM 637 O O . LEU A 1 79 ? -11.585 -0.193 18.821 1.00 81.69 79 LEU A O 1
ATOM 641 N N . LEU A 1 80 ? -9.952 1.242 18.262 1.00 77.56 80 LEU A N 1
ATOM 642 C CA . LEU A 1 80 ? -8.847 0.315 18.519 1.00 77.56 80 LEU A CA 1
ATOM 643 C C . LEU A 1 80 ? -8.702 -0.060 20.001 1.00 77.56 80 LEU A C 1
ATOM 645 O O . LEU A 1 80 ? -8.196 -1.137 20.308 1.00 77.56 80 LEU A O 1
ATOM 649 N N . ALA A 1 81 ? -9.080 0.823 20.929 1.00 82.69 81 ALA A N 1
ATOM 650 C CA . ALA A 1 81 ? -9.108 0.499 22.354 1.00 82.69 81 ALA A CA 1
ATOM 651 C C . ALA A 1 81 ? -10.291 -0.423 22.685 1.00 82.69 81 ALA A C 1
ATOM 653 O O . ALA A 1 81 ? -10.117 -1.393 23.420 1.00 82.69 81 ALA A O 1
ATOM 654 N N . ILE A 1 82 ? -11.461 -0.172 22.087 1.00 85.56 82 ILE A N 1
ATOM 655 C CA . ILE A 1 82 ? -12.659 -1.009 22.246 1.00 85.56 82 ILE A CA 1
ATOM 656 C C . ILE A 1 82 ? -12.415 -2.412 21.681 1.00 85.56 82 ILE A C 1
ATOM 658 O O . ILE A 1 82 ? -12.748 -3.395 22.333 1.00 85.56 82 ILE A O 1
ATOM 662 N N . SER A 1 83 ? -11.778 -2.529 20.511 1.00 79.88 83 SER A N 1
ATOM 663 C CA . SER A 1 83 ? -11.520 -3.825 19.868 1.00 79.88 83 SER A CA 1
ATOM 664 C C . SER A 1 83 ? -10.557 -4.731 20.641 1.00 79.88 83 SER A C 1
ATOM 666 O O . SER A 1 83 ? -10.424 -5.897 20.297 1.00 79.88 83 SER A O 1
ATOM 668 N N . LYS A 1 84 ? -9.840 -4.200 21.640 1.00 82.62 84 LYS A N 1
ATOM 669 C CA . LYS A 1 84 ? -8.961 -4.969 22.538 1.00 82.62 84 LYS A CA 1
ATOM 670 C C . LYS A 1 84 ? -9.686 -5.529 23.759 1.00 82.62 84 LYS A C 1
ATOM 672 O O . LYS A 1 84 ? -9.072 -6.207 24.580 1.00 82.62 84 LYS A O 1
ATOM 677 N N . PHE A 1 85 ? -10.947 -5.160 23.951 1.00 82.25 85 PHE A N 1
ATOM 678 C CA . PHE A 1 85 ? -11.732 -5.644 25.067 1.00 82.25 85 PHE A CA 1
ATOM 679 C C . PHE A 1 85 ? -12.275 -7.041 24.748 1.00 82.25 85 PHE A C 1
ATOM 681 O O . PHE A 1 85 ? -13.202 -7.182 23.956 1.00 82.25 85 PHE A O 1
ATOM 688 N N . ASP A 1 86 ? -11.706 -8.061 25.392 1.00 79.31 86 ASP A N 1
ATOM 689 C CA . ASP A 1 86 ? -12.027 -9.467 25.103 1.00 79.31 86 ASP A CA 1
ATOM 690 C C . ASP A 1 86 ? -13.023 -10.093 26.100 1.00 79.31 86 ASP A C 1
ATOM 692 O O . ASP A 1 86 ? -13.577 -11.165 25.856 1.00 79.31 86 ASP A O 1
ATOM 696 N N . ASP A 1 87 ? -13.267 -9.446 27.243 1.00 81.31 87 ASP A N 1
ATOM 697 C CA . ASP A 1 87 ? -14.073 -10.011 28.330 1.00 81.31 87 ASP A CA 1
ATOM 698 C C . ASP A 1 87 ? -15.555 -9.624 28.227 1.00 81.31 87 ASP A C 1
ATOM 700 O O . ASP A 1 87 ? -16.082 -8.805 28.986 1.00 81.31 87 ASP A O 1
ATOM 704 N N . PHE A 1 88 ? -16.236 -10.254 27.271 1.00 80.94 88 PHE A N 1
ATOM 705 C CA . PHE A 1 88 ? -17.660 -10.045 26.997 1.00 80.94 88 PHE A CA 1
ATOM 706 C C . PHE A 1 88 ? -18.600 -10.547 28.103 1.00 80.94 88 PHE A C 1
ATOM 708 O O . PHE A 1 88 ? -19.799 -10.292 28.030 1.00 80.94 88 PHE A O 1
ATOM 715 N N . SER A 1 89 ? -18.084 -11.231 29.133 1.00 82.88 89 SER A N 1
ATOM 716 C CA . SER A 1 89 ? -18.892 -11.668 30.279 1.00 82.88 89 SER A CA 1
ATOM 717 C C . SER A 1 89 ? -19.353 -10.496 31.158 1.00 82.88 89 SER A C 1
ATOM 719 O O . SER A 1 89 ? -20.341 -10.599 31.883 1.00 82.88 89 SER A O 1
ATOM 721 N N . ARG A 1 90 ? -18.667 -9.347 31.074 1.00 85.06 90 ARG A N 1
ATOM 722 C CA . ARG A 1 90 ? -18.973 -8.138 31.848 1.00 85.06 90 ARG A CA 1
ATOM 723 C C . ARG A 1 90 ? -20.006 -7.265 31.142 1.00 85.06 90 ARG A C 1
ATOM 725 O O . ARG A 1 90 ? -19.662 -6.274 30.496 1.00 85.06 90 ARG A O 1
ATOM 732 N N . GLU A 1 91 ? -21.280 -7.601 31.321 1.00 85.75 91 GLU A N 1
ATOM 733 C CA . GLU A 1 91 ? -22.421 -6.946 30.658 1.00 85.75 91 GLU A CA 1
ATOM 734 C C . GLU A 1 91 ? -22.428 -5.413 30.794 1.00 85.75 91 GLU A C 1
ATOM 736 O O . GLU A 1 91 ? -22.661 -4.700 29.818 1.00 85.75 91 GLU A O 1
ATOM 741 N N . LEU A 1 92 ? -22.118 -4.881 31.984 1.00 85.19 92 LEU A N 1
ATOM 742 C CA . LEU A 1 92 ? -22.087 -3.432 32.227 1.00 85.19 92 LEU A CA 1
ATOM 743 C C . LEU A 1 92 ? -20.952 -2.733 31.468 1.00 85.19 92 LEU A C 1
ATOM 745 O O . LEU A 1 92 ? -21.146 -1.637 30.943 1.00 85.19 92 LEU A O 1
ATOM 749 N N . CYS A 1 93 ? -19.781 -3.369 31.382 1.00 85.56 93 CYS A N 1
ATOM 750 C CA . CYS A 1 93 ? -18.656 -2.853 30.606 1.00 85.56 93 CYS A CA 1
ATOM 751 C C . CYS A 1 93 ? -18.996 -2.859 29.112 1.00 85.56 93 CYS A C 1
ATOM 753 O O . CYS A 1 93 ? -18.823 -1.839 28.449 1.00 85.56 93 CYS A O 1
ATOM 755 N N . VAL A 1 94 ? -19.556 -3.963 28.604 1.00 86.19 94 VAL A N 1
ATOM 756 C CA . VAL A 1 94 ? -19.994 -4.078 27.203 1.00 86.19 94 VAL A CA 1
ATOM 757 C C . VAL A 1 94 ? -21.039 -3.013 26.869 1.00 86.19 94 VAL A C 1
ATOM 759 O O . VAL A 1 94 ? -20.902 -2.322 25.861 1.00 86.19 94 VAL A O 1
ATOM 762 N N . LYS A 1 95 ? -22.033 -2.798 27.740 1.00 86.56 95 LYS A N 1
ATOM 763 C CA . LYS A 1 95 ? -23.036 -1.740 27.561 1.00 86.56 95 LYS A CA 1
ATOM 764 C C . LYS A 1 95 ? -22.396 -0.353 27.457 1.00 86.56 95 LYS A C 1
ATOM 766 O O . LYS A 1 95 ? -22.712 0.392 26.534 1.00 86.56 95 LYS A O 1
ATOM 771 N N . SER A 1 96 ? -21.469 -0.009 28.353 1.00 86.38 96 SER A N 1
ATOM 772 C CA . SER A 1 96 ? -20.776 1.286 28.296 1.00 86.38 96 SER A CA 1
ATOM 773 C C . SER A 1 96 ? -19.896 1.450 27.054 1.00 86.38 96 SER A C 1
ATOM 775 O O . SER A 1 96 ? -19.790 2.561 26.537 1.00 86.38 96 SER A O 1
ATOM 777 N N . LEU A 1 97 ? -19.284 0.373 26.550 1.00 87.81 97 LEU A N 1
ATOM 778 C CA . LEU A 1 97 ? -18.535 0.402 25.289 1.00 87.81 97 LEU A CA 1
ATOM 779 C C . LEU A 1 97 ? -19.460 0.693 24.100 1.00 87.81 97 LEU A C 1
ATOM 781 O O . LEU A 1 97 ? -19.129 1.537 23.271 1.00 87.81 97 LEU A O 1
ATOM 785 N N . LEU A 1 98 ? -20.635 0.058 24.049 1.00 86.62 98 LEU A N 1
ATOM 786 C CA . LEU A 1 98 ? -21.637 0.309 23.008 1.00 86.62 98 LEU A CA 1
ATOM 787 C C . LEU A 1 98 ? -22.168 1.749 23.056 1.00 86.62 98 LEU A C 1
ATOM 789 O O . LEU A 1 98 ? -22.259 2.393 22.016 1.00 86.62 98 LEU A O 1
ATOM 793 N N . GLU A 1 99 ? -22.436 2.286 24.250 1.00 87.50 99 GLU A N 1
ATOM 794 C CA . GLU A 1 99 ? -22.818 3.697 24.421 1.00 87.50 99 GLU A CA 1
ATOM 795 C C . GLU A 1 99 ? -21.728 4.653 23.913 1.00 87.50 99 GLU A C 1
ATOM 797 O O . GLU A 1 99 ? -22.034 5.665 23.285 1.00 87.50 99 GLU A O 1
ATOM 802 N N . ILE A 1 100 ? -20.449 4.340 24.155 1.00 87.38 100 ILE A N 1
ATOM 803 C CA . ILE A 1 100 ? -19.332 5.129 23.618 1.00 87.38 100 ILE A CA 1
ATOM 804 C C . ILE A 1 100 ? -19.311 5.071 22.089 1.00 87.38 100 ILE A C 1
ATOM 806 O O . ILE A 1 100 ? -19.120 6.108 21.459 1.00 87.38 100 ILE A O 1
ATOM 810 N N . MET A 1 101 ? -19.501 3.891 21.489 1.00 84.31 101 MET A N 1
ATOM 811 C CA . MET A 1 101 ? -19.542 3.753 20.029 1.00 84.31 101 MET A CA 1
ATOM 812 C C . MET A 1 101 ? -20.689 4.567 19.420 1.00 84.31 101 MET A C 1
ATOM 814 O O . MET A 1 101 ? -20.485 5.249 18.416 1.00 84.31 101 MET A O 1
ATOM 818 N N . ASP A 1 102 ? -21.866 4.553 20.047 1.00 83.44 102 ASP A N 1
ATOM 819 C CA . ASP A 1 102 ? -23.045 5.292 19.584 1.00 83.44 102 ASP A CA 1
ATOM 820 C C . ASP A 1 102 ? -22.830 6.820 19.582 1.00 83.44 102 ASP A C 1
ATOM 822 O O . ASP A 1 102 ? -23.275 7.525 18.674 1.00 83.44 102 ASP A O 1
ATOM 826 N N . MET A 1 103 ? -22.032 7.348 20.523 1.00 83.56 103 MET A N 1
ATOM 827 C CA . MET A 1 103 ? -21.736 8.788 20.606 1.00 83.56 103 MET A CA 1
ATOM 828 C C . MET A 1 103 ? -21.090 9.375 19.344 1.00 83.56 103 MET A C 1
ATOM 830 O O . MET A 1 103 ? -21.245 10.571 19.084 1.00 83.56 103 MET A O 1
ATOM 834 N N . PHE A 1 104 ? -20.333 8.584 18.580 1.00 79.56 104 PHE A N 1
ATOM 835 C CA . PHE A 1 104 ? -19.587 9.084 17.422 1.00 79.56 104 PHE A CA 1
ATOM 836 C C . PHE A 1 104 ? -19.767 8.263 16.144 1.00 79.56 104 PHE A C 1
ATOM 838 O O . PHE A 1 104 ? -19.210 8.650 15.117 1.00 79.56 104 PHE A O 1
ATOM 845 N N . CYS A 1 105 ? -20.561 7.186 16.159 1.00 73.12 105 CYS A N 1
ATOM 846 C CA . CYS A 1 105 ? -20.790 6.322 14.995 1.00 73.12 105 CYS A CA 1
ATOM 847 C C . CYS A 1 105 ? -21.238 7.112 13.751 1.00 73.12 105 CYS A C 1
ATOM 849 O O . CYS A 1 105 ? -20.714 6.906 12.661 1.00 73.12 105 CYS A O 1
ATOM 851 N N . HIS A 1 106 ? -22.117 8.100 13.935 1.00 74.12 106 HIS A N 1
ATOM 852 C CA . HIS A 1 106 ? -22.642 8.976 12.885 1.00 74.12 106 HIS A CA 1
ATOM 853 C C . HIS A 1 106 ? -21.613 9.978 12.329 1.00 74.12 106 HIS A C 1
ATOM 855 O O . HIS A 1 106 ? -21.881 10.644 11.333 1.00 74.12 106 HIS A O 1
ATOM 861 N N . ARG A 1 107 ? -20.443 10.115 12.969 1.00 69.69 107 ARG A N 1
ATOM 862 C CA . ARG A 1 107 ? -19.355 11.026 12.563 1.00 69.69 107 ARG A CA 1
ATOM 863 C C . ARG A 1 107 ? -18.176 10.298 11.926 1.00 69.69 107 ARG A C 1
ATOM 865 O O . ARG A 1 107 ? -17.214 10.945 11.513 1.00 69.69 107 ARG A O 1
ATOM 872 N N . LEU A 1 108 ? -18.228 8.969 11.855 1.00 66.94 108 LEU A N 1
ATOM 873 C CA . LEU A 1 108 ? -17.214 8.170 11.182 1.00 66.94 108 LEU A CA 1
ATOM 874 C C . LEU A 1 108 ? -17.365 8.355 9.669 1.00 66.94 108 LEU A C 1
ATOM 876 O O . LEU A 1 108 ? -18.272 7.808 9.050 1.00 66.94 108 LEU A O 1
ATOM 880 N N . SER A 1 109 ? -16.457 9.123 9.072 1.00 59.66 109 SER A N 1
ATOM 881 C CA . SER A 1 109 ? -16.280 9.172 7.620 1.00 59.66 109 SER A CA 1
ATOM 882 C C . SER A 1 109 ? -14.858 8.740 7.273 1.00 59.66 109 SER A C 1
ATOM 884 O O . SER A 1 109 ? -13.908 9.075 7.978 1.00 59.66 109 SER A O 1
ATOM 886 N N . CYS A 1 110 ? -14.708 7.970 6.197 1.00 55.50 110 CYS A N 1
ATOM 887 C CA . CYS A 1 110 ? -13.418 7.502 5.685 1.00 55.50 110 CYS A CA 1
ATOM 888 C C . CYS A 1 110 ? -12.872 8.446 4.599 1.00 55.50 110 CYS A C 1
ATOM 890 O O . CYS A 1 110 ? -12.412 8.011 3.547 1.00 55.50 110 CYS A O 1
ATOM 892 N N . HIS A 1 111 ? -12.946 9.758 4.832 1.00 50.56 111 HIS A N 1
ATOM 893 C CA . HIS A 1 111 ? -12.328 10.750 3.952 1.00 50.56 111 HIS A CA 1
ATOM 894 C C . HIS A 1 111 ? -10.977 11.165 4.544 1.00 50.56 111 HIS A C 1
ATOM 896 O O . HIS A 1 111 ? -10.913 12.007 5.435 1.00 50.56 111 HIS A O 1
ATOM 902 N N . GLY A 1 112 ? -9.893 10.537 4.085 1.00 53.94 112 GLY A N 1
ATOM 903 C CA . GLY A 1 112 ? -8.550 10.769 4.619 1.00 53.94 112 GLY A CA 1
ATOM 904 C C . GLY A 1 112 ? -7.478 9.924 3.932 1.00 53.94 112 GLY A C 1
ATOM 905 O O . GLY A 1 112 ? -7.718 9.330 2.882 1.00 53.94 112 GLY A O 1
ATOM 906 N N . LYS A 1 113 ? -6.276 9.862 4.516 1.00 54.06 113 LYS A N 1
ATOM 907 C CA . LYS A 1 113 ? -5.197 9.002 4.002 1.00 54.06 113 LYS A CA 1
ATOM 908 C C . LYS A 1 113 ? -5.612 7.531 4.086 1.00 54.06 113 LYS A C 1
ATOM 910 O O . LYS A 1 113 ? -6.223 7.120 5.073 1.00 54.06 113 LYS A O 1
ATOM 915 N N . ALA A 1 114 ? -5.228 6.731 3.088 1.00 55.84 114 ALA A N 1
ATOM 916 C CA . ALA A 1 114 ? -5.568 5.307 3.021 1.00 55.84 114 ALA A CA 1
ATOM 917 C C . ALA A 1 114 ? -5.189 4.546 4.309 1.00 55.84 114 ALA A C 1
ATOM 919 O O . ALA A 1 114 ? -5.989 3.771 4.825 1.00 55.84 114 ALA A O 1
ATOM 920 N N . GLU A 1 115 ? -4.023 4.843 4.893 1.00 58.84 115 GLU A N 1
ATOM 921 C CA . GLU A 1 115 ? -3.551 4.231 6.146 1.00 58.84 115 GLU A CA 1
ATOM 922 C C . GLU A 1 115 ? -4.480 4.500 7.344 1.00 58.84 115 GLU A C 1
ATOM 924 O O . GLU A 1 115 ? -4.749 3.602 8.143 1.00 58.84 115 GLU A O 1
ATOM 929 N N . GLU A 1 116 ? -5.016 5.718 7.458 1.00 59.78 116 GLU A N 1
ATOM 930 C CA . GLU A 1 116 ? -5.924 6.112 8.544 1.00 59.78 116 GLU A CA 1
ATOM 931 C C . GLU A 1 116 ? -7.298 5.444 8.381 1.00 59.78 116 GLU A C 1
ATOM 933 O O . GLU A 1 116 ? -7.889 4.978 9.358 1.00 59.78 116 GLU A O 1
ATOM 938 N N . CYS A 1 117 ? -7.770 5.318 7.136 1.00 60.03 117 CYS A N 1
ATOM 939 C CA . CYS A 1 117 ? -9.023 4.639 6.801 1.00 60.03 117 CYS A CA 1
ATOM 940 C C . CYS A 1 117 ? -8.944 3.124 7.057 1.00 60.03 117 CYS A C 1
ATOM 942 O O . CYS A 1 117 ? -9.888 2.535 7.585 1.00 60.03 117 CYS A O 1
ATOM 944 N N . ILE A 1 118 ? -7.803 2.496 6.753 1.00 61.69 118 ILE A N 1
ATOM 945 C CA . ILE A 1 118 ? -7.535 1.085 7.080 1.00 61.69 118 ILE A CA 1
ATOM 946 C C . ILE A 1 118 ? -7.471 0.890 8.598 1.00 61.69 118 ILE A C 1
ATOM 948 O O . ILE A 1 118 ? -8.050 -0.063 9.124 1.00 61.69 118 ILE A O 1
ATOM 952 N N . GLY A 1 119 ? -6.819 1.812 9.315 1.00 59.31 119 GLY A N 1
ATOM 953 C CA . GLY A 1 119 ? -6.776 1.811 10.777 1.00 59.31 119 GLY A CA 1
ATOM 954 C C . GLY A 1 119 ? -8.164 1.873 11.423 1.00 59.31 119 GLY A C 1
ATOM 955 O O . GLY A 1 119 ? -8.394 1.189 12.416 1.00 59.31 119 GLY A O 1
ATOM 956 N N . LEU A 1 120 ? -9.093 2.632 10.829 1.00 61.00 120 LEU A N 1
ATOM 957 C CA . LEU A 1 120 ? -10.499 2.709 11.245 1.00 61.00 120 LEU A CA 1
ATOM 958 C C . LEU A 1 120 ? -11.309 1.447 10.919 1.00 61.00 120 LEU A C 1
ATOM 960 O O . LEU A 1 120 ? -12.205 1.097 11.682 1.00 61.00 120 LEU A O 1
ATOM 964 N N . CYS A 1 121 ? -11.015 0.771 9.805 1.00 59.91 121 CYS A N 1
ATOM 965 C CA . CYS A 1 121 ? -11.736 -0.439 9.405 1.00 59.91 121 CYS A CA 1
ATOM 966 C C . CYS A 1 121 ? -11.346 -1.656 10.254 1.00 59.91 121 CYS A C 1
ATOM 968 O O . CYS A 1 121 ? -12.226 -2.387 10.689 1.00 59.91 121 CYS A O 1
ATOM 970 N N . ARG A 1 122 ? -10.053 -1.836 10.564 1.00 59.88 122 ARG A N 1
ATOM 971 C CA . ARG A 1 122 ? -9.530 -2.962 11.368 1.00 59.88 122 ARG A CA 1
ATOM 972 C C . ARG A 1 122 ? -10.308 -3.323 12.648 1.00 59.88 122 ARG A C 1
ATOM 974 O O . ARG A 1 122 ? -10.469 -4.515 12.897 1.00 59.88 122 ARG A O 1
ATOM 981 N N . PRO A 1 123 ? -10.743 -2.370 13.490 1.00 54.84 123 PRO A N 1
ATOM 982 C CA . PRO A 1 123 ? -11.446 -2.689 14.730 1.00 54.84 123 PRO A CA 1
ATOM 983 C C . PRO A 1 123 ? -12.885 -3.188 14.542 1.00 54.84 123 PRO A C 1
ATOM 985 O O . PRO A 1 123 ? -13.481 -3.609 15.529 1.00 54.84 123 PRO A O 1
ATOM 988 N N . ILE A 1 124 ? -13.460 -3.157 13.333 1.00 60.06 124 ILE A N 1
ATOM 989 C CA . ILE A 1 124 ? -14.823 -3.644 13.077 1.00 60.06 124 ILE A CA 1
ATOM 990 C C . ILE A 1 124 ? -14.762 -5.162 12.833 1.00 60.06 124 ILE A C 1
ATOM 992 O O . ILE A 1 124 ? -14.241 -5.599 11.810 1.00 60.06 124 ILE A O 1
ATOM 996 N N . PRO A 1 125 ? -15.272 -6.013 13.742 1.00 53.91 125 PRO A N 1
ATOM 997 C CA . PRO A 1 125 ? -15.156 -7.453 13.576 1.00 53.91 125 PRO A CA 1
ATOM 998 C C . PRO A 1 125 ? -16.160 -7.956 12.533 1.00 53.91 125 PRO A C 1
ATOM 1000 O O . PRO A 1 125 ? -17.364 -7.997 12.782 1.00 53.91 125 PRO A O 1
ATOM 1003 N N . TYR A 1 126 ? -15.667 -8.424 11.388 1.00 55.53 126 TYR A N 1
ATOM 1004 C CA . TYR A 1 126 ? -16.458 -9.235 10.463 1.00 55.53 126 TYR A CA 1
ATOM 1005 C C . TYR A 1 126 ? -16.175 -10.714 10.724 1.00 55.53 126 TYR A C 1
ATOM 1007 O O . TYR A 1 126 ? -15.077 -11.209 10.470 1.00 55.53 126 TYR A O 1
ATOM 1015 N N . ARG A 1 127 ? -17.168 -11.441 11.244 1.00 47.19 127 ARG A N 1
ATOM 1016 C CA . ARG A 1 127 ? -17.104 -12.906 11.356 1.00 47.19 127 ARG A CA 1
ATOM 1017 C C . ARG A 1 127 ? -17.557 -13.555 10.044 1.00 47.19 127 ARG A C 1
ATOM 1019 O O . ARG A 1 127 ? -18.490 -13.076 9.411 1.00 47.19 127 ARG A O 1
ATOM 1026 N N . ASN A 1 128 ? -16.935 -14.684 9.694 1.00 52.84 128 ASN A N 1
ATOM 1027 C CA . ASN A 1 128 ? -17.339 -15.586 8.601 1.00 52.84 128 ASN A CA 1
ATOM 1028 C C . ASN A 1 128 ? -17.250 -15.005 7.174 1.00 52.84 128 ASN A C 1
ATOM 1030 O O . ASN A 1 128 ? -18.106 -15.287 6.340 1.00 52.84 128 ASN A O 1
ATOM 1034 N N . LEU A 1 129 ? -16.217 -14.213 6.866 1.00 57.16 129 LEU A N 1
ATOM 1035 C CA . LEU A 1 129 ? -16.036 -13.653 5.515 1.00 57.16 129 LEU A CA 1
ATOM 1036 C C . LEU A 1 129 ? -15.640 -14.694 4.461 1.00 57.16 129 LEU A C 1
ATOM 1038 O O . LEU A 1 129 ? -15.992 -14.556 3.292 1.00 57.16 129 LEU A O 1
ATOM 1042 N N . LEU A 1 130 ? -14.919 -15.739 4.865 1.00 57.78 130 LEU A N 1
ATOM 1043 C CA . LEU A 1 130 ? -14.606 -16.863 3.992 1.00 57.78 130 LEU A CA 1
ATOM 1044 C C . LEU A 1 130 ? -15.732 -17.891 4.103 1.00 57.78 130 LEU A C 1
ATOM 1046 O O . LEU A 1 130 ? -15.903 -18.537 5.137 1.00 57.78 130 LEU A O 1
ATOM 1050 N N . SER A 1 131 ? -16.513 -18.034 3.032 1.00 55.59 131 SER A N 1
ATOM 1051 C CA . SER A 1 131 ? -17.478 -19.127 2.911 1.00 55.59 131 SER A CA 1
ATOM 1052 C C . SER A 1 131 ? -16.724 -20.456 2.916 1.00 55.59 131 SER A C 1
ATOM 1054 O O . SER A 1 131 ? -15.793 -20.640 2.135 1.00 55.59 131 SER A O 1
ATOM 1056 N N . ALA A 1 132 ? -17.147 -21.408 3.752 1.00 53.88 132 ALA A N 1
ATOM 1057 C CA . ALA A 1 132 ? -16.492 -22.707 3.948 1.00 53.88 132 ALA A CA 1
ATOM 1058 C C . ALA A 1 132 ? -16.444 -23.619 2.695 1.00 53.88 132 ALA A C 1
ATOM 1060 O O . ALA A 1 132 ? -16.055 -24.779 2.800 1.00 53.88 132 ALA A O 1
ATOM 1061 N N . LYS A 1 133 ? -16.876 -23.136 1.520 1.00 60.41 133 LYS A N 1
ATOM 1062 C CA . LYS A 1 133 ? -17.008 -23.919 0.282 1.00 60.41 133 LYS A CA 1
ATOM 1063 C C . LYS A 1 133 ? -16.404 -23.271 -0.972 1.00 60.41 133 LYS A C 1
ATOM 1065 O O . LYS A 1 133 ? -16.425 -23.917 -2.014 1.00 60.41 133 LYS A O 1
ATOM 1070 N N . GLU A 1 134 ? -15.881 -22.043 -0.913 1.00 73.25 134 GLU A N 1
ATOM 1071 C CA . GLU A 1 134 ? -15.261 -21.391 -2.084 1.00 73.25 134 GLU A CA 1
ATOM 1072 C C . GLU A 1 134 ? -13.719 -21.453 -1.995 1.00 73.25 134 GLU A C 1
ATOM 1074 O O . GLU A 1 134 ? -13.158 -21.169 -0.933 1.00 73.25 134 GLU A O 1
ATOM 1079 N N . PRO A 1 135 ? -12.998 -21.804 -3.080 1.00 83.12 135 PRO A N 1
ATOM 1080 C CA . PRO A 1 135 ? -11.539 -21.786 -3.074 1.00 83.12 135 PRO A CA 1
ATOM 1081 C C . PRO A 1 135 ? -11.014 -20.350 -2.925 1.00 83.12 135 PRO A C 1
ATOM 1083 O O . PRO A 1 135 ? -11.504 -19.422 -3.569 1.00 83.12 135 PRO A O 1
ATOM 1086 N N . ILE A 1 136 ? -9.958 -20.167 -2.122 1.00 85.38 136 ILE A N 1
ATOM 1087 C CA . ILE A 1 136 ? -9.411 -18.843 -1.754 1.00 85.38 136 ILE A CA 1
ATOM 1088 C C . ILE A 1 136 ? -9.073 -17.949 -2.958 1.00 85.38 136 ILE A C 1
ATOM 1090 O O . ILE A 1 136 ? -9.244 -16.733 -2.910 1.00 85.38 136 ILE A O 1
ATOM 1094 N N . HIS A 1 137 ? -8.633 -18.547 -4.066 1.00 87.44 137 HIS A N 1
ATOM 1095 C CA . HIS A 1 137 ? -8.323 -17.829 -5.300 1.00 87.44 137 HIS A CA 1
ATOM 1096 C C . HIS A 1 137 ? -9.583 -17.285 -5.992 1.00 87.44 137 HIS A C 1
ATOM 1098 O O . HIS A 1 137 ? -9.570 -16.177 -6.527 1.00 87.44 137 HIS A O 1
ATOM 1104 N N . GLU A 1 138 ? -10.682 -18.040 -5.975 1.00 87.06 138 GLU A N 1
ATOM 1105 C CA . GLU A 1 138 ? -11.949 -17.590 -6.551 1.00 87.06 138 GLU A CA 1
ATOM 1106 C C . GLU A 1 138 ? -12.586 -16.500 -5.689 1.00 87.06 138 GLU A C 1
ATOM 1108 O O . GLU A 1 138 ? -13.044 -15.494 -6.231 1.00 87.06 138 GLU A O 1
ATOM 1113 N N . ALA A 1 139 ? -12.495 -16.630 -4.361 1.00 86.94 139 ALA A N 1
ATOM 1114 C CA . ALA A 1 139 ? -12.901 -15.587 -3.423 1.00 86.94 139 ALA A CA 1
ATOM 1115 C C . ALA A 1 139 ? -12.135 -14.271 -3.664 1.00 86.94 139 ALA A C 1
ATOM 1117 O O . ALA A 1 139 ? -12.759 -13.216 -3.796 1.00 86.94 139 ALA A O 1
ATOM 1118 N N . LEU A 1 140 ? -10.801 -14.329 -3.818 1.00 90.44 140 LEU A N 1
ATOM 1119 C CA . LEU A 1 140 ? -9.972 -13.166 -4.164 1.00 90.44 140 LEU A CA 1
ATOM 1120 C C . LEU A 1 140 ? -10.432 -12.529 -5.479 1.00 90.44 140 LEU A C 1
ATOM 1122 O O . LEU A 1 140 ? -10.680 -11.327 -5.532 1.00 90.44 140 LEU A O 1
ATOM 1126 N N . ARG A 1 141 ? -10.568 -13.332 -6.542 1.00 91.19 141 ARG A N 1
ATOM 1127 C CA . ARG A 1 141 ? -10.929 -12.841 -7.878 1.00 91.19 141 ARG A CA 1
ATOM 1128 C C . ARG A 1 141 ? -12.315 -12.199 -7.893 1.00 91.19 141 ARG A C 1
ATOM 1130 O O . ARG A 1 141 ? -12.488 -11.124 -8.465 1.00 91.19 141 ARG A O 1
ATOM 1137 N N . LYS A 1 142 ? -13.303 -12.848 -7.277 1.00 90.50 142 LYS A N 1
ATOM 1138 C CA . LYS A 1 142 ? -14.685 -12.359 -7.180 1.00 90.50 142 LYS A CA 1
ATOM 1139 C C . LYS A 1 142 ? -14.743 -11.051 -6.396 1.00 90.50 142 LYS A C 1
ATOM 1141 O O . LYS A 1 142 ? -15.353 -10.090 -6.869 1.00 90.50 142 LYS A O 1
ATOM 1146 N N . GLN A 1 143 ? -14.054 -10.985 -5.254 1.00 90.38 143 GLN A N 1
ATOM 1147 C CA . GLN A 1 143 ? -14.007 -9.773 -4.445 1.00 90.38 143 GLN A CA 1
ATOM 1148 C C . GLN A 1 143 ? -13.290 -8.633 -5.170 1.00 90.38 143 GLN A C 1
ATOM 1150 O O . GLN A 1 143 ? -13.811 -7.521 -5.227 1.00 90.38 143 GLN A O 1
ATOM 1155 N N . PHE A 1 144 ? -12.133 -8.911 -5.772 1.00 92.00 144 PHE A N 1
ATOM 1156 C CA . PHE A 1 144 ? -11.360 -7.915 -6.505 1.00 92.00 144 PHE A CA 1
ATOM 1157 C C . PHE A 1 144 ? -12.149 -7.333 -7.680 1.00 92.00 144 PHE A C 1
ATOM 1159 O O . PHE A 1 144 ? -12.211 -6.117 -7.830 1.00 92.00 144 PHE A O 1
ATOM 1166 N N . ARG A 1 145 ? -12.853 -8.170 -8.453 1.00 91.31 145 ARG A N 1
ATOM 1167 C CA . ARG A 1 145 ? -13.730 -7.696 -9.534 1.00 91.31 145 ARG A CA 1
ATOM 1168 C C . ARG A 1 145 ? -14.879 -6.839 -9.015 1.00 91.31 145 ARG A C 1
ATOM 1170 O O . ARG A 1 145 ? -15.146 -5.789 -9.587 1.00 91.31 145 ARG A O 1
ATOM 1177 N N . SER A 1 146 ? -15.539 -7.250 -7.933 1.00 90.69 146 SER A N 1
ATOM 1178 C CA . SER A 1 146 ? -16.608 -6.460 -7.302 1.00 90.69 146 SER A CA 1
ATOM 1179 C C . SER A 1 146 ? -16.114 -5.065 -6.900 1.00 90.69 146 SER A C 1
ATOM 1181 O O . SER A 1 146 ? -16.735 -4.059 -7.242 1.00 90.69 146 SER A O 1
ATOM 1183 N N . VAL A 1 147 ? -14.951 -4.995 -6.249 1.00 91.19 147 VAL A N 1
ATOM 1184 C CA . VAL A 1 147 ? -14.298 -3.738 -5.855 1.00 91.19 147 VAL A CA 1
ATOM 1185 C C . VAL A 1 147 ? -13.883 -2.912 -7.071 1.00 91.19 147 VAL A C 1
ATOM 1187 O O . VAL A 1 147 ? -14.098 -1.703 -7.081 1.00 91.19 147 VAL A O 1
ATOM 1190 N N . LEU A 1 148 ? -13.353 -3.542 -8.120 1.00 90.25 148 LEU A N 1
ATOM 1191 C CA . LEU A 1 148 ? -12.956 -2.871 -9.356 1.00 90.25 148 LEU A CA 1
ATOM 1192 C C . LEU A 1 148 ? -14.151 -2.194 -10.040 1.00 90.25 148 LEU A C 1
ATOM 1194 O O . LEU A 1 148 ? -14.091 -0.999 -10.344 1.00 90.25 148 LEU A O 1
ATOM 1198 N N . TRP A 1 149 ? -15.266 -2.916 -10.185 1.00 88.31 149 TRP A N 1
ATOM 1199 C CA . TRP A 1 149 ? -16.521 -2.381 -10.724 1.00 88.31 149 TRP A CA 1
ATOM 1200 C C . TRP A 1 149 ? -17.065 -1.218 -9.891 1.00 88.31 149 TRP A C 1
ATOM 1202 O O . TRP A 1 149 ? -17.472 -0.199 -10.449 1.00 88.31 149 TRP A O 1
ATOM 1212 N N . LYS A 1 150 ? -17.014 -1.327 -8.560 1.00 87.44 150 LYS A N 1
ATOM 1213 C CA . LYS A 1 150 ? -17.454 -0.263 -7.647 1.00 87.44 150 LYS A CA 1
ATOM 1214 C C . LYS A 1 150 ? -16.525 0.955 -7.664 1.00 87.44 150 LYS A C 1
ATOM 1216 O O . LYS A 1 150 ? -17.011 2.078 -7.650 1.00 87.44 150 LYS A O 1
ATOM 1221 N N . GLY A 1 151 ? -15.209 0.745 -7.717 1.00 83.81 151 GLY A N 1
ATOM 1222 C CA . GLY A 1 151 ? -14.180 1.798 -7.677 1.00 83.81 151 GLY A CA 1
ATOM 1223 C C . GLY A 1 151 ? -13.731 2.214 -6.279 1.00 83.81 151 GLY A C 1
ATOM 1224 O O . GLY A 1 151 ? -12.999 3.184 -6.144 1.00 83.81 151 GLY A O 1
ATOM 1225 N N . TRP A 1 152 ? -14.160 1.496 -5.245 1.00 79.94 152 TRP A N 1
ATOM 1226 C CA . TRP A 1 152 ? -13.822 1.760 -3.849 1.00 79.94 152 TRP A CA 1
ATOM 1227 C C . TRP A 1 152 ? -13.857 0.451 -3.061 1.00 79.94 152 TRP A C 1
ATOM 1229 O O . TRP A 1 152 ? -14.567 -0.490 -3.428 1.00 79.94 152 TRP A O 1
ATOM 1239 N N . VAL A 1 153 ? -13.059 0.390 -1.995 1.00 82.38 153 VAL A N 1
ATOM 1240 C CA . VAL A 1 153 ? -12.944 -0.779 -1.118 1.00 82.38 153 VAL A CA 1
ATOM 1241 C C . VAL A 1 153 ? -13.859 -0.568 0.083 1.00 82.38 153 VAL A C 1
ATOM 1243 O O . VAL A 1 153 ? -13.635 0.337 0.883 1.00 82.38 153 VAL A O 1
ATOM 1246 N N . ASP A 1 154 ? -14.893 -1.396 0.216 1.00 81.75 154 ASP A N 1
ATOM 1247 C CA . ASP A 1 154 ? -15.719 -1.423 1.420 1.00 81.75 154 ASP A CA 1
ATOM 1248 C C . ASP A 1 154 ? -15.002 -2.130 2.582 1.00 81.75 154 ASP A C 1
ATOM 1250 O O . ASP A 1 154 ? -14.086 -2.929 2.389 1.00 81.75 154 ASP A O 1
ATOM 1254 N N . SER A 1 155 ? -15.432 -1.848 3.813 1.00 77.00 155 SER A N 1
ATOM 1255 C CA . SER A 1 155 ? -14.832 -2.436 5.018 1.00 77.00 155 SER A CA 1
ATOM 1256 C C . SER A 1 155 ? -14.879 -3.975 4.9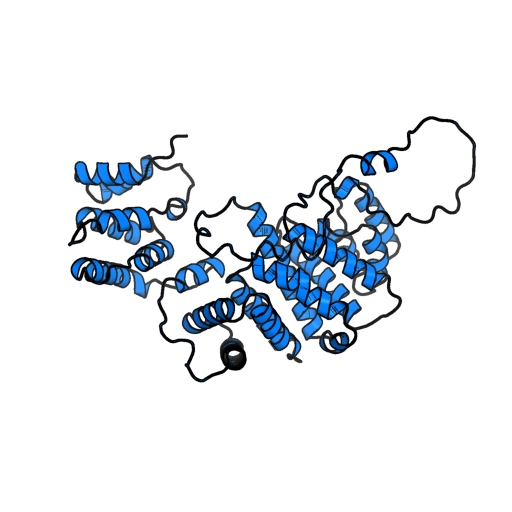93 1.00 77.00 155 SER A C 1
ATOM 1258 O O . SER A 1 155 ? -13.870 -4.614 5.286 1.00 77.00 155 SER A O 1
ATOM 1260 N N . GLY A 1 156 ? -15.981 -4.580 4.531 1.00 79.31 156 GLY A N 1
ATOM 1261 C CA . GLY A 1 156 ? -16.087 -6.035 4.366 1.00 79.31 156 GLY A CA 1
ATOM 1262 C C . GLY A 1 156 ? -15.082 -6.599 3.355 1.00 79.31 156 GLY A C 1
ATOM 1263 O O . GLY A 1 156 ? -14.405 -7.589 3.643 1.00 79.31 156 GLY A O 1
ATOM 1264 N N . ALA A 1 157 ? -14.919 -5.939 2.202 1.00 83.94 157 ALA A N 1
ATOM 1265 C CA . ALA A 1 157 ? -13.887 -6.283 1.223 1.00 83.94 157 ALA A CA 1
ATOM 1266 C C . ALA A 1 157 ? -12.475 -6.233 1.813 1.00 83.94 157 ALA A C 1
ATOM 1268 O O . ALA A 1 157 ? -11.678 -7.139 1.572 1.00 83.94 157 ALA A O 1
ATOM 1269 N N . LEU A 1 158 ? -12.172 -5.194 2.595 1.00 84.06 158 LEU A N 1
ATOM 1270 C CA . LEU A 1 158 ? -10.859 -5.003 3.204 1.00 84.06 158 LEU A CA 1
ATOM 1271 C C . LEU A 1 158 ? -10.510 -6.146 4.166 1.00 84.06 158 LEU A C 1
ATOM 1273 O O . LEU A 1 158 ? -9.417 -6.700 4.081 1.00 84.06 158 LEU A O 1
ATOM 1277 N N . HIS A 1 159 ? -11.444 -6.548 5.030 1.00 81.69 159 HIS A N 1
ATOM 1278 C CA . HIS A 1 159 ? -11.232 -7.675 5.941 1.00 81.69 159 HIS A CA 1
ATOM 1279 C C . HIS A 1 159 ? -11.123 -9.017 5.217 1.00 81.69 159 HIS A C 1
ATOM 1281 O O . HIS A 1 159 ? -10.380 -9.896 5.662 1.00 81.69 159 HIS A O 1
ATOM 1287 N N . LEU A 1 160 ? -11.828 -9.192 4.095 1.00 84.62 160 LEU A N 1
ATOM 1288 C CA . LEU A 1 160 ? -11.671 -10.386 3.268 1.00 84.62 160 LEU A CA 1
ATOM 1289 C C . LEU A 1 160 ? -10.277 -10.412 2.630 1.00 84.62 160 LEU A C 1
ATOM 1291 O O . LEU A 1 160 ? -9.616 -11.446 2.679 1.00 84.62 160 LEU A O 1
ATOM 1295 N N . PHE A 1 161 ? -9.790 -9.285 2.101 1.00 89.12 161 PHE A N 1
ATOM 1296 C CA . PHE A 1 161 ? -8.419 -9.181 1.596 1.00 89.12 161 PHE A CA 1
ATOM 1297 C C . PHE A 1 161 ? -7.378 -9.417 2.690 1.00 89.12 161 PHE A C 1
ATOM 1299 O O . PHE A 1 161 ? -6.424 -10.151 2.455 1.00 89.12 161 PHE A O 1
ATOM 1306 N N . GLU A 1 162 ? -7.577 -8.872 3.891 1.00 85.00 162 GLU A N 1
ATOM 1307 C CA . GLU A 1 162 ? -6.700 -9.130 5.034 1.00 85.00 162 GLU A CA 1
ATOM 1308 C C . GLU A 1 162 ? -6.711 -10.619 5.408 1.00 85.00 162 GLU A C 1
ATOM 1310 O O . GLU A 1 162 ? -5.651 -11.212 5.590 1.00 85.00 162 GLU A O 1
ATOM 1315 N N . SER A 1 163 ? -7.878 -11.265 5.447 1.00 84.19 163 SER A N 1
ATOM 1316 C CA . SER A 1 163 ? -7.985 -12.707 5.718 1.00 84.19 163 SER A CA 1
ATOM 1317 C C . SER A 1 163 ? -7.271 -13.536 4.647 1.00 84.19 163 SER A C 1
ATOM 1319 O O . SER A 1 163 ? -6.477 -14.412 4.973 1.00 84.19 163 SER A O 1
ATOM 1321 N N . LEU A 1 164 ? -7.483 -13.218 3.366 1.00 87.00 164 LEU A N 1
ATOM 1322 C CA . LEU A 1 164 ? -6.830 -13.888 2.238 1.00 87.00 164 LEU A CA 1
ATOM 1323 C C . LEU A 1 164 ? -5.312 -13.678 2.232 1.00 87.00 164 LEU A C 1
ATOM 1325 O O . LEU A 1 164 ? -4.579 -14.602 1.886 1.00 87.00 164 LEU A O 1
ATOM 1329 N N . LEU A 1 165 ? -4.833 -12.500 2.638 1.00 88.06 165 LEU A N 1
ATOM 1330 C CA . LEU A 1 165 ? -3.408 -12.214 2.801 1.00 88.06 165 LEU A CA 1
ATOM 1331 C C . LEU A 1 165 ? -2.786 -13.099 3.889 1.00 88.06 165 LEU A C 1
ATOM 1333 O O . LEU A 1 165 ? -1.708 -13.650 3.678 1.00 88.06 165 LEU A O 1
ATOM 1337 N N . HIS A 1 166 ? -3.469 -13.278 5.024 1.00 84.69 166 HIS A N 1
ATOM 1338 C CA . HIS A 1 166 ? -2.986 -14.146 6.102 1.00 84.69 166 HIS A CA 1
ATOM 1339 C C . HIS A 1 166 ? -3.076 -15.637 5.740 1.00 84.69 166 HIS A C 1
ATOM 1341 O O . HIS A 1 166 ? -2.171 -16.390 6.079 1.00 84.69 166 HIS A O 1
ATOM 1347 N N . THR A 1 167 ? -4.132 -16.077 5.046 1.00 83.38 167 THR A N 1
ATOM 1348 C CA . THR A 1 167 ? -4.313 -17.493 4.677 1.00 83.38 167 THR A CA 1
ATOM 1349 C C . THR A 1 167 ? -3.441 -17.917 3.495 1.00 83.38 167 THR A C 1
ATOM 1351 O O . THR A 1 167 ? -2.894 -19.014 3.503 1.00 83.38 167 THR A O 1
ATOM 1354 N N . GLY A 1 168 ? -3.327 -17.081 2.461 1.00 80.81 168 GLY A N 1
ATOM 1355 C CA . GLY A 1 168 ? -2.550 -17.390 1.258 1.00 80.81 168 GLY A CA 1
ATOM 1356 C C . GLY A 1 168 ? -1.076 -16.991 1.350 1.00 80.81 168 GLY A C 1
ATOM 1357 O O . GLY A 1 168 ? -0.255 -17.492 0.586 1.00 80.81 168 GLY A O 1
ATOM 1358 N N . GLY A 1 169 ? -0.728 -16.095 2.273 1.00 88.44 169 GLY A N 1
ATOM 1359 C CA . GLY A 1 169 ? 0.604 -15.513 2.377 1.00 88.44 169 GLY A CA 1
ATOM 1360 C C . GLY A 1 169 ? 0.834 -14.361 1.392 1.00 88.44 169 GLY A C 1
ATOM 1361 O O . GLY A 1 169 ? 0.146 -14.201 0.377 1.00 88.44 169 GLY A O 1
ATOM 1362 N N . VAL A 1 170 ? 1.849 -13.547 1.692 1.00 90.19 170 VAL A N 1
ATOM 1363 C CA . VAL A 1 170 ? 2.144 -12.289 0.983 1.00 90.19 170 VAL A CA 1
ATOM 1364 C C . VAL A 1 170 ? 2.461 -12.515 -0.496 1.00 90.19 170 VAL A C 1
ATOM 1366 O O . VAL A 1 170 ? 1.953 -11.791 -1.355 1.00 90.19 170 VAL A O 1
ATOM 1369 N N . PHE A 1 171 ? 3.250 -13.545 -0.814 1.00 91.38 171 PHE A N 1
ATOM 1370 C CA . PHE A 1 171 ? 3.611 -13.873 -2.195 1.00 91.38 171 PHE A CA 1
ATOM 1371 C C . PHE A 1 171 ? 2.405 -14.283 -3.030 1.00 91.38 171 PHE A C 1
ATOM 1373 O O . PHE A 1 171 ? 2.185 -13.718 -4.100 1.00 91.38 171 PHE A O 1
ATOM 1380 N N . TRP A 1 172 ? 1.594 -15.223 -2.542 1.00 93.44 172 TRP A N 1
ATOM 1381 C CA . TRP A 1 172 ? 0.400 -15.665 -3.256 1.00 93.44 172 TRP A CA 1
ATOM 1382 C C . TRP A 1 172 ? -0.576 -14.506 -3.468 1.00 93.44 172 TRP A C 1
ATOM 1384 O O . TRP A 1 172 ? -1.059 -14.312 -4.583 1.00 93.44 172 TRP A O 1
ATOM 1394 N N . PHE A 1 173 ? -0.832 -13.711 -2.428 1.00 93.12 173 PHE A N 1
ATOM 1395 C CA . PHE A 1 173 ? -1.771 -12.594 -2.495 1.00 93.12 173 PHE A CA 1
ATOM 1396 C C . PHE A 1 173 ? -1.329 -11.554 -3.531 1.00 93.12 173 PHE A C 1
ATOM 1398 O O . PHE A 1 173 ? -2.079 -11.230 -4.454 1.00 93.12 173 PHE A O 1
ATOM 1405 N N . THR A 1 174 ? -0.075 -11.106 -3.435 1.00 93.88 174 THR A N 1
ATOM 1406 C CA . THR A 1 174 ? 0.490 -10.093 -4.336 1.00 93.88 174 THR A CA 1
ATOM 1407 C C . THR A 1 174 ? 0.564 -10.613 -5.772 1.00 93.88 174 THR A C 1
ATOM 1409 O O . THR A 1 174 ? 0.151 -9.923 -6.700 1.00 93.88 174 THR A O 1
ATOM 1412 N N . ASN A 1 175 ? 1.014 -11.855 -5.974 1.00 93.62 175 ASN A N 1
ATOM 1413 C CA . ASN A 1 175 ? 1.143 -12.457 -7.302 1.00 93.62 175 ASN A CA 1
ATOM 1414 C C . ASN A 1 175 ? -0.214 -12.604 -8.003 1.00 93.62 175 ASN A C 1
ATOM 1416 O O . ASN A 1 175 ? -0.337 -12.300 -9.186 1.00 93.62 175 ASN A O 1
ATOM 1420 N N . ASN A 1 176 ? -1.256 -13.045 -7.293 1.00 93.94 176 ASN A N 1
ATOM 1421 C CA . ASN A 1 176 ? -2.580 -13.192 -7.900 1.00 93.94 176 ASN A CA 1
ATOM 1422 C C . ASN A 1 176 ? -3.219 -11.842 -8.243 1.00 93.94 176 ASN A C 1
ATOM 1424 O O . ASN A 1 176 ? -3.849 -11.730 -9.291 1.00 93.94 176 ASN A O 1
ATOM 1428 N N . LEU A 1 177 ? -3.020 -10.811 -7.419 1.00 93.88 177 LEU A N 1
ATOM 1429 C CA . LEU A 1 177 ? -3.503 -9.463 -7.722 1.00 93.88 177 LEU A CA 1
ATOM 1430 C C . LEU A 1 177 ? -2.760 -8.826 -8.905 1.00 93.88 177 LEU A C 1
ATOM 1432 O O . LEU A 1 177 ? -3.397 -8.248 -9.783 1.00 93.88 177 LEU A O 1
ATOM 1436 N N . VAL A 1 178 ? -1.438 -9.006 -8.992 1.00 94.00 178 VAL A N 1
ATOM 1437 C CA . VAL A 1 178 ? -0.654 -8.586 -10.167 1.00 94.00 178 VAL A CA 1
ATOM 1438 C C . VAL A 1 178 ? -1.109 -9.338 -11.420 1.00 94.00 178 VAL A C 1
ATOM 1440 O O . VAL A 1 178 ? -1.256 -8.732 -12.474 1.00 94.00 178 VAL A O 1
ATOM 1443 N N . LYS A 1 179 ? -1.424 -10.635 -11.322 1.00 92.50 179 LYS A N 1
ATOM 1444 C CA . LYS A 1 179 ? -2.001 -11.393 -12.445 1.00 92.50 179 LYS A CA 1
ATOM 1445 C C . LYS A 1 179 ? -3.363 -10.868 -12.892 1.00 92.50 179 LYS A C 1
ATOM 1447 O O . LYS A 1 179 ? -3.675 -11.001 -14.068 1.00 92.50 179 LYS A O 1
ATOM 1452 N N . GLU A 1 180 ? -4.189 -10.325 -11.998 1.00 91.31 180 GLU A N 1
ATOM 1453 C CA . GLU A 1 180 ? -5.431 -9.658 -12.412 1.00 91.31 180 GLU A CA 1
ATOM 1454 C C . GLU A 1 180 ? -5.136 -8.314 -13.099 1.00 91.31 180 GLU A C 1
ATOM 1456 O O . GLU A 1 180 ? -5.746 -8.042 -14.125 1.00 91.31 180 GLU A O 1
ATOM 1461 N N . LEU A 1 181 ? -4.139 -7.539 -12.643 1.00 92.81 181 LEU A N 1
ATOM 1462 C CA . LEU A 1 181 ? -3.678 -6.334 -13.354 1.00 92.81 181 LEU A CA 1
ATOM 1463 C C . LEU A 1 181 ? -3.179 -6.650 -14.774 1.00 92.81 181 LEU A C 1
ATOM 1465 O O . LEU A 1 181 ? -3.550 -5.963 -15.721 1.00 92.81 181 LEU A O 1
ATOM 1469 N N . LEU A 1 182 ? -2.376 -7.705 -14.938 1.00 90.94 182 LEU A N 1
ATOM 1470 C CA . LEU A 1 182 ? -1.815 -8.099 -16.237 1.00 90.94 182 LEU A CA 1
ATOM 1471 C C . LEU A 1 182 ? -2.866 -8.618 -17.237 1.00 90.94 182 LEU A C 1
ATOM 1473 O O . LEU A 1 182 ? -2.561 -8.770 -18.416 1.00 90.94 182 LEU A O 1
ATOM 1477 N N . LYS A 1 183 ? -4.100 -8.900 -16.795 1.00 90.94 183 LYS A N 1
ATOM 1478 C CA . LYS A 1 183 ? -5.210 -9.286 -17.686 1.00 90.94 183 LYS A CA 1
ATOM 1479 C C . LYS A 1 183 ? -5.918 -8.088 -18.311 1.00 90.94 183 LYS A C 1
ATOM 1481 O O . LYS A 1 183 ? -6.691 -8.278 -19.249 1.00 90.94 183 LYS A O 1
ATOM 1486 N N . GLU A 1 184 ? -5.703 -6.884 -17.789 1.00 88.69 184 GLU A N 1
ATOM 1487 C CA . GLU A 1 184 ? -6.406 -5.697 -18.258 1.00 88.69 184 GLU A CA 1
ATOM 1488 C C . GLU A 1 184 ? -5.845 -5.211 -19.595 1.00 88.69 184 GLU A C 1
ATOM 1490 O O . GLU A 1 184 ? -4.659 -4.928 -19.734 1.00 88.69 184 GLU A O 1
ATOM 1495 N N . THR A 1 185 ? -6.725 -5.072 -20.587 1.00 87.00 185 THR A N 1
ATOM 1496 C CA . THR A 1 185 ? -6.360 -4.638 -21.946 1.00 87.00 185 THR A CA 1
ATOM 1497 C C . THR A 1 185 ? -6.622 -3.154 -22.192 1.00 87.00 185 THR A C 1
ATOM 1499 O O . THR A 1 185 ? -6.139 -2.593 -23.173 1.00 87.00 185 THR A O 1
ATOM 1502 N N . ARG A 1 186 ? -7.388 -2.491 -21.314 1.00 87.56 186 ARG A N 1
ATOM 1503 C CA . ARG A 1 186 ? -7.772 -1.076 -21.443 1.00 87.56 186 ARG A CA 1
ATOM 1504 C C . ARG A 1 186 ? -6.996 -0.203 -20.464 1.00 87.56 186 ARG A C 1
ATOM 1506 O O . ARG A 1 186 ? -6.995 -0.465 -19.266 1.00 87.56 186 ARG A O 1
ATOM 1513 N N . GLN A 1 187 ? -6.440 0.903 -20.958 1.00 88.00 187 GLN A N 1
ATOM 1514 C CA . GLN A 1 187 ? -5.635 1.839 -20.162 1.00 88.00 187 GLN A CA 1
ATOM 1515 C C . GLN A 1 187 ? -6.393 2.440 -18.962 1.00 88.00 187 GLN A C 1
ATOM 1517 O O . GLN A 1 187 ? -5.832 2.560 -17.877 1.00 88.00 187 GLN A O 1
ATOM 1522 N N . GLU A 1 188 ? -7.672 2.787 -19.129 1.00 88.00 188 GLU A N 1
ATOM 1523 C CA . GLU A 1 188 ? -8.511 3.351 -18.057 1.00 88.00 188 GLU A CA 1
ATOM 1524 C C . GLU A 1 188 ? -8.684 2.371 -16.889 1.00 88.00 188 GLU A C 1
ATOM 1526 O O . GLU A 1 188 ? -8.532 2.740 -15.724 1.00 88.00 188 GLU A O 1
ATOM 1531 N N . TRP A 1 189 ? -8.960 1.105 -17.209 1.00 89.19 189 TRP A N 1
ATOM 1532 C CA . TRP A 1 189 ? -9.124 0.045 -16.218 1.00 89.19 189 TRP A CA 1
ATOM 1533 C C . TRP A 1 189 ? -7.790 -0.325 -15.580 1.00 89.19 189 TRP A C 1
ATOM 1535 O O . TRP A 1 189 ? -7.740 -0.477 -14.365 1.00 89.19 189 TRP A O 1
ATOM 1545 N N . ALA A 1 190 ? -6.703 -0.363 -16.354 1.00 89.81 190 ALA A N 1
ATOM 1546 C CA . ALA A 1 190 ? -5.363 -0.595 -15.829 1.00 89.81 190 ALA A CA 1
ATOM 1547 C C . ALA A 1 190 ? -4.960 0.480 -14.799 1.00 89.81 190 ALA A C 1
ATOM 1549 O O . ALA A 1 190 ? -4.510 0.142 -13.708 1.00 89.81 190 ALA A O 1
ATOM 1550 N N . ASN A 1 191 ? -5.210 1.765 -15.080 1.00 90.50 191 ASN A N 1
ATOM 1551 C CA . ASN A 1 191 ? -4.961 2.849 -14.121 1.00 90.50 191 ASN A CA 1
ATOM 1552 C C . ASN A 1 191 ? -5.829 2.724 -12.860 1.00 90.50 191 ASN A C 1
ATOM 1554 O O . ASN A 1 191 ? -5.323 2.848 -11.746 1.00 90.50 191 ASN A O 1
ATOM 1558 N N . ARG A 1 192 ? -7.120 2.416 -13.020 1.00 90.44 192 ARG A N 1
ATOM 1559 C CA . ARG A 1 192 ? -8.032 2.204 -11.886 1.00 90.44 192 ARG A CA 1
ATOM 1560 C C . ARG A 1 192 ? -7.614 1.010 -11.026 1.00 90.44 192 ARG A C 1
ATOM 1562 O O . ARG A 1 192 ? -7.700 1.073 -9.802 1.00 90.44 192 ARG A O 1
ATOM 1569 N N . VAL A 1 193 ? -7.132 -0.066 -11.648 1.00 93.75 193 VAL A N 1
ATOM 1570 C CA . VAL A 1 193 ? -6.553 -1.215 -10.943 1.00 93.75 193 VAL A CA 1
ATOM 1571 C C . VAL A 1 193 ? -5.320 -0.792 -10.151 1.00 93.75 193 VAL A C 1
ATOM 1573 O O . VAL A 1 193 ? -5.204 -1.193 -9.001 1.00 93.75 193 VAL A O 1
ATOM 1576 N N . VAL A 1 194 ? -4.432 0.037 -10.706 1.00 92.75 194 VAL A N 1
ATOM 1577 C CA . VAL A 1 194 ? -3.245 0.528 -9.984 1.00 92.75 194 VAL A CA 1
ATOM 1578 C C . VAL A 1 194 ? -3.630 1.308 -8.730 1.00 92.75 194 VAL A C 1
ATOM 1580 O O . VAL A 1 194 ? -3.092 1.028 -7.663 1.00 92.75 194 VAL A O 1
ATOM 1583 N N . GLU A 1 195 ? -4.587 2.231 -8.820 1.00 90.62 195 GLU A N 1
ATOM 1584 C CA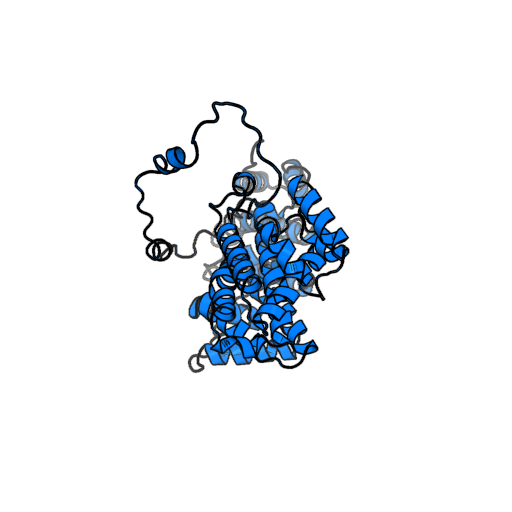 . GLU A 1 195 ? -5.055 3.013 -7.665 1.00 90.62 195 GLU A CA 1
ATOM 1585 C C . GLU A 1 195 ? -5.690 2.125 -6.581 1.00 90.62 195 GLU A C 1
ATOM 1587 O O . GLU A 1 195 ? -5.414 2.280 -5.385 1.00 90.62 195 GLU A O 1
ATOM 1592 N N . LEU A 1 196 ? -6.499 1.145 -6.994 1.00 91.75 196 LEU A N 1
ATOM 1593 C CA . LEU A 1 196 ? -7.111 0.179 -6.082 1.00 91.75 196 LEU A CA 1
ATOM 1594 C C . LEU A 1 196 ? -6.074 -0.747 -5.444 1.00 91.75 196 LEU A C 1
ATOM 1596 O O . LEU A 1 196 ? -6.114 -0.961 -4.234 1.00 91.75 196 LEU A O 1
ATOM 1600 N N . LEU A 1 197 ? -5.133 -1.281 -6.225 1.00 93.12 197 LEU A N 1
ATOM 1601 C CA . LEU A 1 197 ? -4.074 -2.154 -5.723 1.00 93.12 197 LEU A CA 1
ATOM 1602 C C . LEU A 1 197 ? -3.137 -1.410 -4.787 1.00 93.12 197 LEU A C 1
ATOM 1604 O O . LEU A 1 197 ? -2.823 -1.939 -3.728 1.00 93.12 197 LEU A O 1
ATOM 1608 N N . TYR A 1 198 ? -2.756 -0.178 -5.119 1.00 90.81 198 TYR A N 1
ATOM 1609 C CA . TYR A 1 198 ? -1.964 0.664 -4.231 1.00 90.81 198 TYR A CA 1
ATOM 1610 C C . TYR A 1 198 ? -2.663 0.852 -2.877 1.00 90.81 198 TYR A C 1
ATOM 1612 O O . TYR A 1 198 ? -2.038 0.684 -1.831 1.00 90.81 198 TYR A O 1
ATOM 1620 N N . SER A 1 199 ? -3.980 1.081 -2.892 1.00 87.00 199 SER A N 1
ATOM 1621 C CA . SER A 1 199 ? -4.794 1.200 -1.676 1.00 87.00 199 SER A CA 1
ATOM 1622 C C . SER A 1 199 ? -4.884 -0.115 -0.887 1.00 87.00 199 SER A C 1
ATOM 1624 O O . SER A 1 199 ? -4.773 -0.108 0.337 1.00 87.00 199 SER A O 1
ATOM 1626 N N . ILE A 1 200 ? -5.059 -1.257 -1.562 1.00 89.62 200 ILE A N 1
ATOM 1627 C CA . ILE A 1 200 ? -5.100 -2.587 -0.924 1.00 89.62 200 ILE A CA 1
ATOM 1628 C C . ILE A 1 200 ? -3.724 -2.958 -0.349 1.00 89.62 200 ILE A C 1
ATOM 1630 O O . ILE A 1 200 ? -3.637 -3.556 0.721 1.00 89.62 200 ILE A O 1
ATOM 1634 N N . PHE A 1 201 ? -2.634 -2.586 -1.020 1.00 91.00 201 PHE A N 1
ATOM 1635 C CA . PHE A 1 201 ? -1.270 -2.902 -0.590 1.00 91.00 201 PHE A CA 1
ATOM 1636 C C . PHE A 1 201 ? -0.861 -2.145 0.679 1.00 91.00 201 PHE A C 1
ATOM 1638 O O . PHE A 1 201 ? 0.037 -2.601 1.385 1.00 91.00 201 PHE A O 1
ATOM 1645 N N . CYS A 1 202 ? -1.580 -1.082 1.057 1.00 85.00 202 CYS A N 1
ATOM 1646 C CA . CYS A 1 202 ? -1.440 -0.448 2.370 1.00 85.00 202 CYS A CA 1
ATOM 1647 C C . CYS A 1 202 ? -1.794 -1.379 3.553 1.00 85.00 202 CYS A C 1
ATOM 1649 O O . CYS A 1 202 ? -1.493 -1.038 4.696 1.00 85.00 202 CYS A O 1
ATOM 1651 N N . LEU A 1 203 ? -2.395 -2.557 3.316 1.00 84.56 203 LEU A N 1
ATOM 1652 C CA . LEU A 1 203 ? -2.577 -3.590 4.347 1.00 84.56 203 LEU A CA 1
ATOM 1653 C C . LEU A 1 203 ? -1.239 -4.067 4.944 1.00 84.56 203 LEU A C 1
ATOM 1655 O O . LEU A 1 203 ? -1.161 -4.301 6.156 1.00 84.56 203 LEU A O 1
ATOM 1659 N N . ASP A 1 204 ? -0.205 -4.199 4.105 1.00 83.94 204 ASP A N 1
ATOM 1660 C CA . ASP A 1 204 ? 1.167 -4.540 4.501 1.00 83.94 204 ASP A CA 1
ATOM 1661 C C . ASP A 1 204 ? 2.185 -3.976 3.493 1.00 83.94 204 ASP A C 1
ATOM 1663 O O . ASP A 1 204 ? 2.785 -4.701 2.695 1.00 83.94 204 ASP A O 1
ATOM 1667 N N . THR A 1 205 ? 2.372 -2.652 3.521 1.00 87.44 205 THR A N 1
ATOM 1668 C CA . THR A 1 205 ? 3.224 -1.935 2.560 1.00 87.44 205 THR A CA 1
ATOM 1669 C C . THR A 1 205 ? 4.642 -2.503 2.507 1.00 87.44 205 THR A C 1
ATOM 1671 O O . THR A 1 205 ? 5.213 -2.603 1.426 1.00 87.44 205 THR A O 1
ATOM 1674 N N . GLN A 1 206 ? 5.219 -2.907 3.642 1.00 85.62 206 GLN A N 1
ATOM 1675 C CA . GLN A 1 206 ? 6.602 -3.389 3.698 1.00 85.62 206 GLN A CA 1
ATOM 1676 C C . GLN A 1 206 ? 6.754 -4.762 3.035 1.00 85.62 206 GLN A C 1
ATOM 1678 O O . GLN A 1 206 ? 7.546 -4.906 2.104 1.00 85.62 206 GLN A O 1
ATOM 1683 N N . GLN A 1 207 ? 5.994 -5.769 3.476 1.00 87.00 207 GLN A N 1
ATOM 1684 C CA . GLN A 1 207 ? 6.159 -7.136 2.971 1.00 87.00 207 GLN A CA 1
ATOM 1685 C C . GLN A 1 207 ? 5.694 -7.264 1.519 1.00 87.00 207 GLN A C 1
ATOM 1687 O O . GLN A 1 207 ? 6.340 -7.941 0.712 1.00 87.00 207 GLN A O 1
ATOM 1692 N N . ILE A 1 208 ? 4.605 -6.579 1.158 1.00 91.44 208 ILE A N 1
ATOM 1693 C CA . ILE A 1 208 ? 4.086 -6.592 -0.212 1.00 91.44 208 ILE A CA 1
ATOM 1694 C C . ILE A 1 208 ? 5.075 -5.910 -1.162 1.00 91.44 208 ILE A C 1
ATOM 1696 O O . ILE A 1 208 ? 5.370 -6.469 -2.217 1.00 91.44 208 ILE A O 1
ATOM 1700 N N . THR A 1 209 ? 5.662 -4.767 -0.783 1.00 90.75 209 THR A N 1
ATOM 1701 C CA . THR A 1 209 ? 6.655 -4.073 -1.626 1.00 90.75 209 THR A CA 1
ATOM 1702 C C . THR A 1 209 ? 7.916 -4.911 -1.820 1.00 90.75 209 THR A C 1
ATOM 1704 O O . THR A 1 209 ? 8.394 -5.036 -2.947 1.00 90.75 209 THR A O 1
ATOM 1707 N N . LEU A 1 210 ? 8.434 -5.540 -0.759 1.00 90.12 210 LEU A N 1
ATOM 1708 C CA . LEU A 1 210 ? 9.588 -6.441 -0.867 1.00 90.12 210 LEU A CA 1
ATOM 1709 C C . LEU A 1 210 ? 9.298 -7.621 -1.797 1.00 90.12 210 LEU A C 1
ATOM 1711 O O . LEU A 1 210 ? 10.135 -7.980 -2.621 1.00 90.12 210 LEU A O 1
ATOM 1715 N N . THR A 1 211 ? 8.098 -8.192 -1.708 1.00 92.50 211 THR A N 1
ATOM 1716 C CA . THR A 1 211 ? 7.707 -9.335 -2.538 1.00 92.50 211 THR A CA 1
ATOM 1717 C C . THR A 1 211 ? 7.477 -8.941 -3.997 1.00 92.50 211 THR A C 1
ATOM 1719 O O . THR A 1 211 ? 7.901 -9.651 -4.912 1.00 92.50 211 THR A O 1
ATOM 1722 N N . LEU A 1 212 ? 6.846 -7.787 -4.227 1.00 92.88 212 LEU A N 1
ATOM 1723 C CA . LEU A 1 212 ? 6.615 -7.239 -5.558 1.00 92.88 212 LEU A CA 1
ATOM 1724 C C . LEU A 1 212 ? 7.942 -6.948 -6.264 1.00 92.88 212 LEU A C 1
ATOM 1726 O O . LEU A 1 212 ? 8.171 -7.461 -7.355 1.00 92.88 212 LEU A O 1
ATOM 1730 N N . LEU A 1 213 ? 8.820 -6.168 -5.630 1.00 91.06 213 LEU A N 1
ATOM 1731 C CA . LEU A 1 213 ? 10.073 -5.708 -6.233 1.00 91.06 213 LEU A CA 1
ATOM 1732 C C . LEU A 1 213 ? 11.178 -6.773 -6.219 1.00 91.06 213 LEU A C 1
ATOM 1734 O O . LEU A 1 213 ? 12.044 -6.755 -7.087 1.00 91.06 213 LEU A O 1
ATOM 1738 N N . GLY A 1 214 ? 11.173 -7.679 -5.238 1.00 88.00 214 GLY A N 1
ATOM 1739 C CA . GLY A 1 214 ? 12.227 -8.679 -5.044 1.00 88.00 214 GLY A CA 1
ATOM 1740 C C . GLY A 1 214 ? 11.971 -10.019 -5.727 1.00 88.00 214 GLY A C 1
ATOM 1741 O O . GLY A 1 214 ? 12.927 -10.722 -6.039 1.00 88.00 214 GLY A O 1
ATOM 1742 N N . HIS A 1 215 ? 10.708 -10.370 -5.986 1.00 88.69 215 HIS A N 1
ATOM 1743 C CA . HIS A 1 215 ? 10.354 -11.671 -6.560 1.00 88.69 215 HIS A CA 1
ATOM 1744 C C . HIS A 1 215 ? 9.488 -11.565 -7.804 1.00 88.69 215 HIS A C 1
ATOM 1746 O O . HIS A 1 215 ? 9.868 -12.059 -8.860 1.00 88.69 215 HIS A O 1
ATOM 1752 N 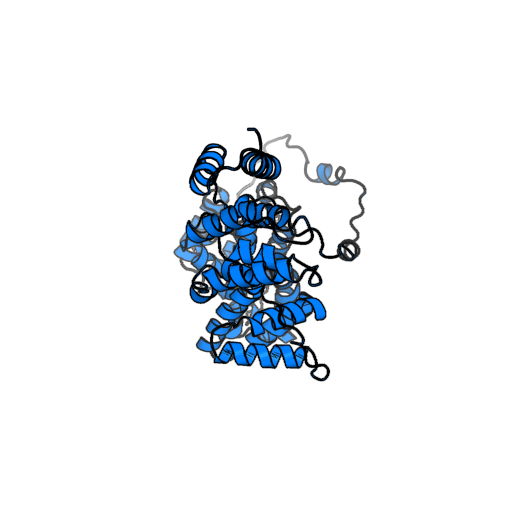N . ILE A 1 216 ? 8.316 -10.938 -7.689 1.00 90.75 216 ILE A N 1
ATOM 1753 C CA . ILE A 1 216 ? 7.315 -10.970 -8.761 1.00 90.75 216 ILE A CA 1
ATOM 1754 C C . ILE A 1 216 ? 7.833 -10.209 -9.979 1.00 90.75 216 ILE A C 1
ATOM 1756 O O . ILE A 1 216 ? 7.840 -10.751 -11.081 1.00 90.75 216 ILE A O 1
ATOM 1760 N N . LEU A 1 217 ? 8.307 -8.980 -9.777 1.00 91.31 217 LEU A N 1
ATOM 1761 C CA . LEU A 1 217 ? 8.789 -8.146 -10.864 1.00 91.31 217 LEU A CA 1
ATOM 1762 C C . LEU A 1 217 ? 10.061 -8.714 -11.525 1.00 91.31 217 LEU A C 1
ATOM 1764 O O . LEU A 1 217 ? 10.059 -8.830 -12.751 1.00 91.31 217 LEU A O 1
ATOM 1768 N N . PRO A 1 218 ? 11.101 -9.149 -10.782 1.00 90.69 218 PRO A N 1
ATOM 1769 C CA . PRO A 1 218 ? 12.246 -9.826 -11.383 1.00 90.69 218 PRO A CA 1
ATOM 1770 C C . PRO A 1 218 ? 11.854 -11.047 -12.212 1.00 90.69 218 PRO A C 1
ATOM 1772 O O . PRO A 1 218 ? 12.314 -11.160 -13.341 1.00 90.69 218 PRO A O 1
ATOM 1775 N N . ASN A 1 219 ? 10.954 -11.902 -11.711 1.00 89.06 219 ASN A N 1
ATOM 1776 C CA . ASN A 1 219 ? 10.497 -13.088 -12.440 1.00 89.06 219 ASN A CA 1
ATOM 1777 C C . ASN A 1 219 ? 9.764 -12.733 -13.744 1.00 89.06 219 ASN A C 1
ATOM 1779 O O . ASN A 1 219 ? 9.954 -13.401 -14.755 1.00 89.06 219 ASN A O 1
ATOM 1783 N N . LEU A 1 220 ? 8.950 -11.672 -13.745 1.00 88.81 220 LEU A N 1
ATOM 1784 C CA . LEU A 1 220 ? 8.263 -11.201 -14.954 1.00 88.81 220 LEU A CA 1
ATOM 1785 C C . LEU A 1 220 ? 9.230 -10.620 -15.995 1.00 88.81 220 LEU A C 1
ATOM 1787 O O . LEU A 1 220 ? 8.955 -10.685 -17.192 1.00 88.81 220 LEU A O 1
ATOM 1791 N N . LEU A 1 221 ? 10.346 -10.039 -15.548 1.00 86.06 221 LEU A N 1
ATOM 1792 C CA . LEU A 1 221 ? 11.346 -9.428 -16.421 1.00 86.06 221 LEU A CA 1
ATOM 1793 C C . LEU A 1 221 ? 12.372 -10.436 -16.956 1.00 86.06 221 LEU A C 1
ATOM 1795 O O . LEU A 1 221 ? 12.838 -10.271 -18.082 1.00 86.06 221 LEU A O 1
ATOM 1799 N N . THR A 1 222 ? 12.719 -11.475 -16.194 1.00 86.56 222 THR A N 1
ATOM 1800 C CA . THR A 1 222 ? 13.694 -12.496 -16.612 1.00 86.56 222 THR A CA 1
ATOM 1801 C C . THR A 1 222 ? 13.078 -13.606 -17.456 1.00 86.56 222 THR A C 1
ATOM 1803 O O . THR A 1 222 ? 13.744 -14.112 -18.360 1.00 86.56 222 THR A O 1
ATOM 1806 N N . ASP A 1 223 ? 11.820 -13.977 -17.208 1.00 86.06 223 ASP A N 1
ATOM 1807 C CA . ASP A 1 223 ? 11.166 -15.051 -17.950 1.00 86.06 223 ASP A CA 1
ATOM 1808 C C . ASP A 1 223 ? 10.573 -14.553 -19.276 1.00 86.06 223 ASP A C 1
ATOM 1810 O O . ASP A 1 223 ? 9.570 -13.834 -19.324 1.00 86.06 223 ASP A O 1
ATOM 1814 N N . SER A 1 224 ? 11.176 -15.007 -20.376 1.00 79.38 224 SER A N 1
ATOM 1815 C CA . SER A 1 224 ? 10.720 -14.726 -21.740 1.00 79.38 224 SER A CA 1
ATOM 1816 C C . SER A 1 224 ? 9.265 -15.127 -22.003 1.00 79.38 224 SER A C 1
ATOM 1818 O O . SER A 1 224 ? 8.590 -14.483 -22.811 1.00 79.38 224 SER A O 1
ATOM 1820 N N . ALA A 1 225 ? 8.746 -16.132 -21.287 1.00 81.81 225 ALA A N 1
ATOM 1821 C CA . ALA A 1 225 ? 7.360 -16.557 -21.415 1.00 81.81 225 ALA A CA 1
ATOM 1822 C C . ALA A 1 225 ? 6.383 -15.474 -20.946 1.00 81.81 225 ALA A C 1
ATOM 1824 O O . ALA A 1 225 ? 5.260 -15.435 -21.432 1.00 81.81 225 ALA A O 1
ATOM 1825 N N . HIS A 1 226 ? 6.787 -14.569 -20.053 1.00 82.31 226 HIS A N 1
ATOM 1826 C CA . HIS A 1 226 ? 5.916 -13.536 -19.493 1.00 82.31 226 HIS A CA 1
ATOM 1827 C C . HIS A 1 226 ? 6.014 -12.182 -20.202 1.00 82.31 226 HIS A C 1
ATOM 1829 O O . HIS A 1 226 ? 5.145 -11.332 -20.004 1.00 82.31 226 HIS A O 1
ATOM 1835 N N . TRP A 1 227 ? 6.985 -11.983 -21.097 1.00 84.12 227 TRP A N 1
ATOM 1836 C CA . TRP A 1 227 ? 7.192 -10.692 -21.761 1.00 84.12 227 TRP A CA 1
ATOM 1837 C C . TRP A 1 227 ? 5.977 -10.204 -22.553 1.00 84.12 227 TRP A C 1
ATOM 1839 O O . TRP A 1 227 ? 5.685 -9.016 -22.541 1.00 84.12 227 TRP A O 1
ATOM 1849 N N . HIS A 1 228 ? 5.216 -11.096 -23.188 1.00 85.12 228 HIS A N 1
ATOM 1850 C CA . HIS A 1 228 ? 4.010 -10.699 -23.924 1.00 85.12 228 HIS A CA 1
ATOM 1851 C C . HIS A 1 228 ? 2.933 -10.074 -23.018 1.00 85.12 228 HIS A C 1
ATOM 1853 O O . HIS A 1 228 ? 2.188 -9.209 -23.466 1.00 85.12 228 HIS A O 1
ATOM 1859 N N . SER A 1 229 ? 2.875 -10.464 -21.739 1.00 85.25 229 SER A N 1
ATOM 1860 C CA . SER A 1 229 ? 1.933 -9.898 -20.762 1.00 85.25 229 SER A CA 1
ATOM 1861 C C . SER A 1 229 ? 2.331 -8.503 -20.265 1.00 85.25 229 SER A C 1
ATOM 1863 O O . SER A 1 229 ? 1.503 -7.795 -19.701 1.00 85.25 229 SER A O 1
ATOM 1865 N N . LEU A 1 230 ? 3.585 -8.099 -20.499 1.00 84.81 230 LEU A N 1
ATOM 1866 C CA . LEU A 1 230 ? 4.113 -6.770 -20.180 1.00 84.81 230 LEU A CA 1
ATOM 1867 C C . LEU A 1 230 ? 3.940 -5.767 -21.326 1.00 84.81 230 LEU A C 1
ATOM 1869 O O . LEU A 1 230 ? 4.375 -4.627 -21.194 1.00 84.81 230 LEU A O 1
ATOM 1873 N N . ALA A 1 231 ? 3.344 -6.170 -22.451 1.00 85.94 231 ALA A N 1
ATOM 1874 C CA . ALA A 1 231 ? 3.000 -5.225 -23.504 1.00 85.94 231 ALA A CA 1
ATOM 1875 C C . ALA A 1 231 ? 2.024 -4.172 -22.959 1.00 85.94 231 ALA A C 1
ATOM 1877 O O . ALA A 1 231 ? 1.206 -4.468 -22.088 1.00 85.94 231 ALA A O 1
ATOM 1878 N N . ASP A 1 232 ? 2.111 -2.938 -23.448 1.00 82.75 232 ASP A N 1
ATOM 1879 C CA . ASP A 1 232 ? 1.179 -1.885 -23.046 1.00 82.75 232 ASP A CA 1
ATOM 1880 C C . ASP A 1 232 ? -0.271 -2.266 -23.382 1.00 82.75 232 ASP A C 1
ATOM 1882 O O . ASP A 1 232 ? -0.510 -2.867 -24.437 1.00 82.75 232 ASP A O 1
ATOM 1886 N N . PRO A 1 233 ? -1.261 -1.904 -22.536 1.00 86.44 233 PRO A N 1
ATOM 1887 C CA . PRO A 1 233 ? -1.190 -1.036 -21.340 1.00 86.44 233 PRO A CA 1
ATOM 1888 C C . PRO A 1 233 ? -0.739 -1.620 -19.971 1.00 86.44 233 PRO A C 1
ATOM 1890 O O . PRO A 1 233 ? -0.320 -0.819 -19.126 1.00 86.44 233 PRO A O 1
ATOM 1893 N N . PRO A 1 234 ? -0.844 -2.932 -19.661 1.00 88.94 234 PRO A N 1
ATOM 1894 C CA . PRO A 1 234 ? -0.591 -3.435 -18.304 1.00 88.94 234 PRO A CA 1
ATOM 1895 C C . PRO A 1 234 ? 0.868 -3.305 -17.850 1.00 88.94 234 PRO A C 1
ATOM 1897 O O . PRO A 1 234 ? 1.105 -3.112 -16.657 1.00 88.94 234 PRO A O 1
ATOM 1900 N N . GLY A 1 235 ? 1.840 -3.344 -18.769 1.00 90.31 235 GLY A N 1
ATOM 1901 C CA . GLY A 1 235 ? 3.254 -3.112 -18.453 1.00 90.31 235 GLY A CA 1
ATOM 1902 C C . GLY A 1 235 ? 3.498 -1.742 -17.817 1.00 90.31 235 GLY A C 1
ATOM 1903 O O . GLY A 1 235 ? 4.053 -1.654 -16.718 1.00 90.31 235 GLY A O 1
ATOM 1904 N N . LYS A 1 236 ? 3.002 -0.673 -18.453 1.00 91.25 236 LYS A N 1
ATOM 1905 C CA . LYS A 1 236 ? 3.056 0.689 -17.905 1.00 91.25 236 LYS A CA 1
ATOM 1906 C C . LYS A 1 236 ? 2.338 0.820 -16.559 1.00 91.25 236 LYS A C 1
ATOM 1908 O O . LYS A 1 236 ? 2.853 1.455 -15.641 1.00 91.25 236 LYS A O 1
ATOM 1913 N N . ALA A 1 237 ? 1.177 0.187 -16.407 1.00 92.62 237 ALA A N 1
ATOM 1914 C CA . ALA A 1 237 ? 0.433 0.196 -15.149 1.00 92.62 237 ALA A CA 1
ATOM 1915 C C . ALA A 1 237 ? 1.191 -0.524 -14.012 1.00 92.62 237 ALA A C 1
ATOM 1917 O O . ALA A 1 237 ? 1.262 -0.020 -12.889 1.00 92.62 237 ALA A O 1
ATOM 1918 N N . LEU A 1 238 ? 1.828 -1.663 -14.299 1.00 93.75 238 LEU A N 1
ATOM 1919 C CA . LEU A 1 238 ? 2.664 -2.381 -13.333 1.00 93.75 238 LEU A CA 1
ATOM 1920 C C . LEU A 1 238 ? 3.905 -1.573 -12.938 1.00 93.75 238 LEU A C 1
ATOM 1922 O O . LEU A 1 238 ? 4.298 -1.588 -11.768 1.00 93.75 238 LEU A O 1
ATOM 1926 N N . ALA A 1 239 ? 4.512 -0.861 -13.888 1.00 92.81 239 ALA A N 1
ATOM 1927 C CA . ALA A 1 239 ? 5.641 0.020 -13.619 1.00 92.81 239 ALA A CA 1
ATOM 1928 C C . ALA A 1 239 ? 5.236 1.118 -12.627 1.00 92.81 239 ALA A C 1
ATOM 1930 O O . ALA A 1 239 ? 5.896 1.304 -11.603 1.00 92.81 239 ALA A O 1
ATOM 1931 N N . LYS A 1 240 ? 4.078 1.740 -12.867 1.00 92.94 240 LYS A N 1
ATOM 1932 C CA . LYS A 1 240 ? 3.493 2.752 -11.989 1.00 92.94 240 LYS A CA 1
ATOM 1933 C C . LYS A 1 240 ? 3.232 2.249 -10.571 1.00 92.94 240 LYS A C 1
ATOM 1935 O O . LYS A 1 240 ? 3.711 2.845 -9.607 1.00 92.94 240 LYS A O 1
ATOM 1940 N N . LEU A 1 241 ? 2.550 1.108 -10.441 1.00 93.69 241 LEU A N 1
ATOM 1941 C CA . LEU A 1 241 ? 2.299 0.471 -9.144 1.00 93.69 241 LEU A CA 1
ATOM 1942 C C . LEU A 1 241 ? 3.610 0.192 -8.392 1.00 93.69 241 LEU A C 1
ATOM 1944 O O . LEU A 1 241 ? 3.718 0.468 -7.200 1.00 93.69 241 LEU A O 1
ATOM 1948 N N . SER A 1 242 ? 4.618 -0.323 -9.101 1.00 92.44 242 SER A N 1
ATOM 1949 C CA . SER A 1 242 ? 5.915 -0.694 -8.524 1.00 92.44 242 SER A CA 1
ATOM 1950 C C . SER A 1 242 ? 6.665 0.522 -7.965 1.00 92.44 242 SER A C 1
ATOM 1952 O O . SER A 1 242 ? 7.177 0.458 -6.846 1.00 92.44 242 SER A O 1
ATOM 1954 N N . VAL A 1 243 ? 6.685 1.643 -8.697 1.00 90.94 243 VAL A N 1
ATOM 1955 C CA . VAL A 1 243 ? 7.292 2.911 -8.245 1.00 90.94 243 VAL A CA 1
ATOM 1956 C C . VAL A 1 243 ? 6.543 3.483 -7.041 1.00 90.94 243 VAL A C 1
ATOM 1958 O O . VAL A 1 243 ? 7.170 3.856 -6.048 1.00 90.94 243 VAL A O 1
ATOM 1961 N N . TRP A 1 244 ? 5.209 3.495 -7.076 1.00 90.06 244 TRP A N 1
ATOM 1962 C CA . TRP A 1 244 ? 4.386 3.994 -5.970 1.00 90.06 244 TRP A CA 1
ATOM 1963 C C . TRP A 1 244 ? 4.595 3.184 -4.682 1.00 90.06 244 TRP A C 1
ATOM 1965 O O . TRP A 1 244 ? 4.756 3.761 -3.601 1.00 90.06 244 TRP A O 1
ATOM 1975 N N . CYS A 1 245 ? 4.653 1.852 -4.781 1.00 89.94 245 CYS A N 1
ATOM 1976 C CA . CYS A 1 245 ? 4.953 0.970 -3.651 1.00 89.94 245 CYS A CA 1
ATOM 1977 C C . CYS A 1 245 ? 6.367 1.197 -3.103 1.00 89.94 245 CYS A C 1
ATOM 1979 O O . CYS A 1 245 ? 6.536 1.352 -1.890 1.00 89.94 245 CYS A O 1
ATOM 1981 N N . ALA A 1 246 ? 7.369 1.294 -3.984 1.00 88.31 246 ALA A N 1
ATOM 1982 C CA . ALA A 1 246 ? 8.751 1.568 -3.603 1.00 88.31 246 ALA A CA 1
ATOM 1983 C C . ALA A 1 246 ? 8.881 2.889 -2.828 1.00 88.31 246 ALA A C 1
ATOM 1985 O O . ALA A 1 246 ? 9.446 2.910 -1.736 1.00 88.31 246 ALA A O 1
ATOM 1986 N N . LEU A 1 247 ? 8.313 3.979 -3.353 1.00 86.50 247 LEU A N 1
ATOM 1987 C CA . LEU A 1 247 ? 8.375 5.308 -2.738 1.00 86.50 247 LEU A CA 1
ATOM 1988 C C . LEU A 1 247 ? 7.608 5.386 -1.415 1.00 86.50 247 LEU A C 1
ATOM 1990 O O . LEU A 1 247 ? 8.087 6.009 -0.463 1.00 86.50 247 LEU A O 1
ATOM 1994 N N . SER A 1 248 ? 6.443 4.739 -1.335 1.00 83.19 248 SER A N 1
ATOM 1995 C CA . SER A 1 248 ? 5.646 4.665 -0.107 1.00 83.19 248 SER A CA 1
ATOM 1996 C C . SER A 1 248 ? 6.394 3.915 0.999 1.00 83.19 248 SER A C 1
ATOM 1998 O O . SER A 1 248 ? 6.544 4.417 2.119 1.00 83.19 248 SER A O 1
ATOM 2000 N N . SER A 1 249 ? 6.970 2.753 0.668 1.00 82.94 249 SER A N 1
ATOM 2001 C CA . SER A 1 249 ? 7.788 1.981 1.607 1.00 82.94 249 SER A CA 1
ATOM 2002 C C . SER A 1 249 ? 9.082 2.715 1.983 1.00 82.94 249 SER A C 1
ATOM 2004 O O . SER A 1 249 ? 9.515 2.650 3.127 1.00 82.94 249 SER A O 1
ATOM 2006 N N . PHE A 1 250 ? 9.703 3.449 1.060 1.00 76.88 250 PHE A N 1
ATOM 2007 C CA . PHE A 1 250 ? 10.932 4.199 1.336 1.00 76.88 250 PHE A CA 1
ATOM 2008 C C . PHE A 1 250 ? 10.678 5.418 2.244 1.00 76.88 250 PHE A C 1
ATOM 2010 O O . PHE A 1 250 ? 11.427 5.681 3.186 1.00 76.88 250 PHE A O 1
ATOM 2017 N N . SER A 1 251 ? 9.568 6.130 2.027 1.00 70.94 251 SER A N 1
ATOM 2018 C CA . SER A 1 251 ? 9.181 7.312 2.813 1.00 70.94 251 SER A CA 1
ATOM 2019 C C . SER A 1 251 ? 8.771 6.977 4.251 1.00 70.94 251 SER A C 1
ATOM 2021 O O . SER A 1 251 ? 9.033 7.757 5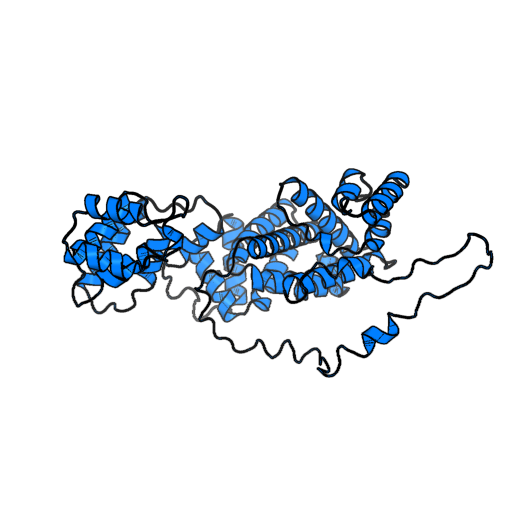.171 1.00 70.94 251 SER A O 1
ATOM 2023 N N . THR A 1 252 ? 8.132 5.825 4.463 1.00 62.28 252 THR A N 1
ATOM 2024 C CA . THR A 1 252 ? 7.726 5.352 5.797 1.00 62.28 252 THR A CA 1
ATOM 2025 C C . THR A 1 252 ? 8.928 4.970 6.664 1.00 62.28 252 THR A C 1
ATOM 2027 O O . THR A 1 252 ? 8.918 5.246 7.863 1.00 62.28 252 THR A O 1
ATOM 2030 N N . HIS A 1 253 ? 10.013 4.460 6.070 1.00 57.03 253 HIS A N 1
ATOM 2031 C CA . HIS A 1 253 ? 11.259 4.155 6.788 1.00 57.03 253 HIS A CA 1
ATOM 2032 C C . HIS A 1 253 ? 11.989 5.402 7.323 1.00 57.03 253 HIS A C 1
ATOM 2034 O O . HIS A 1 253 ? 12.613 5.342 8.382 1.00 57.03 253 HIS A O 1
ATOM 2040 N N . HIS A 1 254 ? 11.883 6.550 6.646 1.00 49.84 254 HIS A N 1
ATOM 2041 C CA . HIS A 1 254 ? 12.576 7.779 7.053 1.00 49.84 254 HIS A CA 1
ATOM 2042 C C . HIS A 1 254 ? 11.828 8.628 8.099 1.00 49.84 254 HIS A C 1
ATOM 2044 O O . HIS A 1 254 ? 12.430 9.532 8.680 1.00 49.84 254 HIS A O 1
ATOM 2050 N N . LYS A 1 255 ? 10.537 8.365 8.364 1.00 39.94 255 LYS A N 1
ATOM 2051 C CA . LYS A 1 255 ? 9.699 9.205 9.248 1.00 39.94 255 LYS A CA 1
ATOM 2052 C C . LYS A 1 255 ? 9.479 8.694 10.671 1.00 39.94 255 LYS A C 1
ATOM 2054 O O . LYS A 1 255 ? 8.902 9.430 11.467 1.00 39.94 255 LYS A O 1
ATOM 2059 N N . GLY A 1 256 ? 9.950 7.512 11.053 1.00 33.84 256 GLY A N 1
ATOM 2060 C CA . GLY A 1 256 ? 9.775 7.099 12.441 1.00 33.84 256 GLY A CA 1
ATOM 2061 C C . GLY A 1 256 ? 10.312 5.722 12.756 1.00 33.84 256 GLY A C 1
ATOM 2062 O O . GLY A 1 256 ? 9.940 4.731 12.138 1.00 33.84 256 GLY A O 1
ATOM 2063 N N . GLN A 1 257 ? 11.133 5.669 13.801 1.00 32.75 257 GLN A N 1
ATOM 2064 C CA . GLN A 1 257 ? 11.267 4.477 14.620 1.00 32.75 257 GLN A CA 1
ATOM 2065 C C . GLN A 1 257 ? 9.872 3.936 14.963 1.00 32.75 257 GLN A C 1
ATOM 2067 O O . GLN A 1 257 ? 9.048 4.641 15.540 1.00 32.75 257 GLN A O 1
ATOM 2072 N N . ALA A 1 258 ? 9.651 2.686 14.564 1.00 28.53 258 ALA A N 1
ATOM 2073 C CA . ALA A 1 258 ? 8.708 1.709 15.092 1.00 28.53 258 ALA A CA 1
ATOM 2074 C C . ALA A 1 258 ? 7.578 2.246 15.995 1.00 28.53 258 ALA A C 1
ATOM 2076 O O . ALA A 1 258 ? 7.747 2.440 17.200 1.00 28.53 258 ALA A O 1
ATOM 2077 N N . SER A 1 259 ? 6.367 2.313 15.437 1.00 29.86 259 SER A N 1
ATOM 2078 C CA . SER A 1 259 ? 5.160 2.141 16.246 1.00 29.86 259 SER A CA 1
ATOM 2079 C C . SER A 1 259 ? 5.213 0.757 16.909 1.00 29.86 259 SER A C 1
ATOM 2081 O O . SER A 1 259 ? 5.263 -0.278 16.243 1.00 29.86 259 SER A O 1
ATOM 2083 N N . ALA A 1 260 ? 5.241 0.738 18.240 1.00 31.70 260 ALA A N 1
ATOM 2084 C CA . ALA A 1 260 ? 5.514 -0.418 19.093 1.00 31.70 260 ALA A CA 1
ATOM 2085 C C . ALA A 1 260 ? 4.416 -1.513 19.121 1.00 31.70 260 ALA A C 1
ATOM 2087 O O . ALA A 1 260 ? 4.286 -2.224 20.116 1.00 31.70 260 ALA A O 1
ATOM 2088 N N . ARG A 1 261 ? 3.624 -1.697 18.055 1.00 37.91 261 ARG A N 1
ATOM 2089 C CA . ARG A 1 261 ? 2.526 -2.689 18.012 1.00 37.91 261 ARG A CA 1
ATOM 2090 C C . ARG A 1 261 ? 2.652 -3.804 16.968 1.00 37.91 261 ARG A C 1
ATOM 2092 O O . ARG A 1 261 ? 1.767 -4.646 16.902 1.00 37.91 261 ARG A O 1
ATOM 2099 N N . GLN A 1 262 ? 3.772 -3.925 16.251 1.00 38.66 262 GLN A N 1
ATOM 2100 C CA . GLN A 1 262 ? 4.066 -5.152 15.482 1.00 38.66 262 GLN A CA 1
ATOM 2101 C C . GLN A 1 262 ? 4.524 -6.343 16.353 1.00 38.66 262 GLN A C 1
ATOM 2103 O O . GLN A 1 262 ? 4.724 -7.445 15.844 1.00 38.66 262 GLN A O 1
ATOM 2108 N N . ARG A 1 263 ? 4.642 -6.187 17.681 1.00 36.34 263 ARG A N 1
ATOM 2109 C CA . ARG A 1 263 ? 4.865 -7.322 18.589 1.00 36.34 263 ARG A CA 1
ATOM 2110 C C . ARG A 1 263 ? 3.571 -8.107 18.796 1.00 36.34 263 ARG A C 1
ATOM 2112 O O . ARG A 1 263 ? 2.875 -7.888 19.780 1.00 36.34 263 ARG A O 1
ATOM 2119 N N . LYS A 1 264 ? 3.286 -8.993 17.838 1.00 32.69 264 LYS A N 1
ATOM 2120 C CA . LYS A 1 264 ? 2.908 -10.415 17.999 1.00 32.69 264 LYS A CA 1
ATOM 2121 C C . LYS A 1 264 ? 2.303 -10.942 16.686 1.00 32.69 264 LYS A C 1
ATOM 2123 O O . LYS A 1 264 ? 1.215 -11.501 16.674 1.00 32.69 264 LYS A O 1
ATOM 2128 N N . ARG A 1 265 ? 3.008 -10.757 15.565 1.00 37.19 265 ARG A N 1
ATOM 2129 C CA . ARG A 1 265 ? 2.954 -11.738 14.473 1.00 37.19 265 ARG A CA 1
ATOM 2130 C C . ARG A 1 265 ? 4.072 -12.735 14.754 1.00 37.19 265 ARG A C 1
ATOM 2132 O O . ARG A 1 265 ? 5.184 -12.329 15.089 1.00 37.19 265 ARG A O 1
ATOM 2139 N N . GLN A 1 266 ? 3.703 -14.005 14.769 1.00 28.27 266 GLN A N 1
ATOM 2140 C CA . GLN A 1 266 ? 4.554 -15.151 15.048 1.00 28.27 266 GLN A CA 1
ATOM 2141 C C . GLN A 1 266 ? 5.828 -15.039 14.200 1.00 28.27 266 GLN A C 1
ATOM 2143 O O . GLN A 1 266 ? 5.770 -14.956 12.979 1.00 28.27 266 GLN A O 1
ATOM 2148 N N . ARG A 1 267 ? 6.961 -14.878 14.888 1.00 36.59 267 ARG A N 1
ATOM 2149 C CA . ARG A 1 267 ? 8.301 -14.777 14.313 1.00 36.59 267 ARG A CA 1
ATOM 2150 C C . ARG A 1 267 ? 8.847 -16.194 14.213 1.00 36.59 267 ARG A C 1
ATOM 2152 O O . ARG A 1 267 ? 9.709 -16.575 14.992 1.00 36.59 267 ARG A O 1
ATOM 2159 N N . GLU A 1 268 ? 8.281 -16.955 13.301 1.00 33.38 268 GLU A N 1
ATOM 2160 C CA . GLU A 1 268 ? 8.815 -18.222 12.816 1.00 33.38 268 GLU A CA 1
ATOM 2161 C C . GLU A 1 268 ? 8.891 -18.020 11.290 1.00 33.38 268 GLU A C 1
ATOM 2163 O O . GLU A 1 268 ? 8.004 -17.379 10.732 1.00 33.38 268 GLU A O 1
ATOM 2168 N N . ASP A 1 269 ? 10.003 -18.409 10.659 1.00 35.78 269 ASP A N 1
ATOM 2169 C CA . ASP A 1 269 ? 10.270 -18.363 9.198 1.00 35.78 269 ASP A CA 1
ATOM 2170 C C . ASP A 1 269 ? 11.123 -17.199 8.637 1.00 35.78 269 ASP A C 1
ATOM 2172 O O . ASP A 1 269 ? 11.224 -17.028 7.423 1.00 35.78 269 ASP A O 1
ATOM 2176 N N . ILE A 1 270 ? 11.838 -16.425 9.467 1.00 44.53 270 ILE A N 1
ATOM 2177 C CA . ILE A 1 270 ? 12.886 -15.499 8.957 1.00 44.53 270 ILE A CA 1
ATOM 2178 C C . ILE A 1 270 ? 14.227 -16.199 8.669 1.00 44.53 270 ILE A C 1
ATOM 2180 O O . ILE A 1 270 ? 15.105 -15.619 8.031 1.00 44.53 270 ILE A O 1
ATOM 2184 N N . GLU A 1 271 ? 14.390 -17.447 9.104 1.00 40.12 271 GLU A N 1
ATOM 2185 C CA . GLU A 1 271 ? 15.654 -18.182 8.975 1.00 40.12 271 GLU A CA 1
ATOM 2186 C C . GLU A 1 271 ? 15.820 -18.866 7.605 1.00 40.12 271 GLU A C 1
ATOM 2188 O O . GLU A 1 271 ? 16.950 -19.040 7.149 1.00 40.12 271 GLU A O 1
ATOM 2193 N N . ASP A 1 272 ? 14.733 -19.112 6.865 1.00 39.59 272 ASP A N 1
ATOM 2194 C CA . ASP A 1 272 ? 14.797 -19.791 5.559 1.00 39.59 272 ASP A CA 1
ATOM 2195 C C . ASP A 1 272 ? 15.269 -18.902 4.403 1.00 39.59 272 ASP A C 1
ATOM 2197 O O . ASP A 1 272 ? 15.688 -19.383 3.353 1.00 39.59 272 ASP A O 1
ATOM 2201 N N . TYR A 1 273 ? 15.264 -17.582 4.581 1.00 43.28 273 TYR A N 1
ATOM 2202 C CA . TYR A 1 273 ? 15.777 -16.678 3.552 1.00 43.28 273 TYR A CA 1
ATOM 2203 C C . TYR A 1 273 ? 17.301 -16.501 3.636 1.00 43.28 273 TYR A C 1
ATOM 2205 O O . TYR A 1 273 ? 17.952 -16.158 2.647 1.00 43.28 273 TYR A O 1
ATOM 2213 N N . SER A 1 274 ? 17.882 -16.757 4.814 1.00 39.41 274 SER A N 1
ATOM 2214 C CA . SER A 1 274 ? 19.333 -16.727 5.023 1.00 39.41 274 SER A CA 1
ATOM 2215 C C . SER A 1 274 ? 20.013 -18.017 4.552 1.00 39.41 274 SER A C 1
ATOM 2217 O O . SER A 1 274 ? 21.193 -17.988 4.222 1.00 39.41 274 SER A O 1
ATOM 2219 N N . SER A 1 275 ? 19.285 -19.137 4.482 1.00 41.31 275 SER A N 1
ATOM 2220 C CA . SER A 1 275 ? 19.808 -20.444 4.056 1.00 41.31 275 SER A CA 1
ATOM 2221 C C . SER A 1 275 ? 19.874 -20.621 2.531 1.00 41.31 275 SER A C 1
ATOM 2223 O O . SER A 1 275 ? 20.647 -21.446 2.047 1.00 41.31 275 SER A O 1
ATOM 2225 N N . LEU A 1 276 ? 19.141 -19.811 1.755 1.00 44.06 276 LEU A N 1
ATOM 2226 C CA . LEU A 1 276 ? 19.170 -19.839 0.282 1.00 44.06 276 LEU A CA 1
ATOM 2227 C C . LEU A 1 276 ? 20.417 -19.179 -0.333 1.00 44.06 276 LEU A C 1
ATOM 2229 O O . LEU A 1 276 ? 20.682 -19.348 -1.522 1.00 44.06 276 LEU A O 1
ATOM 2233 N N . PHE A 1 277 ? 21.201 -18.462 0.475 1.00 38.00 277 PHE A N 1
ATOM 2234 C CA . PHE A 1 277 ? 22.518 -17.950 0.108 1.00 38.00 277 PHE A CA 1
ATOM 2235 C C . PHE A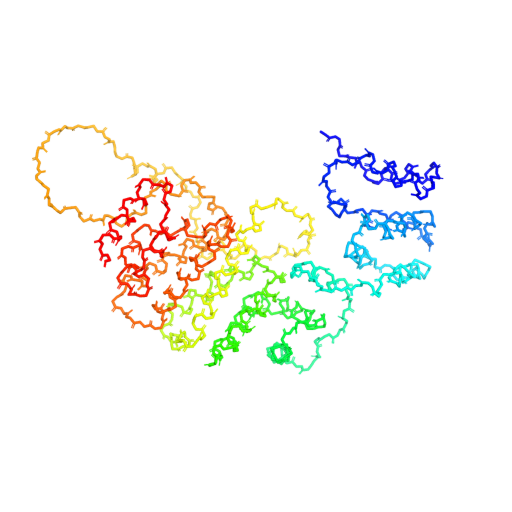 1 277 ? 23.472 -18.184 1.280 1.00 38.00 277 PHE A C 1
ATOM 2237 O O . PHE A 1 277 ? 23.503 -17.352 2.187 1.00 38.00 277 PHE A O 1
ATOM 2244 N N . PRO A 1 278 ? 24.252 -19.279 1.289 1.00 32.56 278 PRO A N 1
ATOM 2245 C CA . PRO A 1 278 ? 25.254 -19.498 2.321 1.00 32.56 278 PRO A CA 1
ATOM 2246 C C . PRO A 1 278 ? 26.258 -18.341 2.278 1.00 32.56 278 PRO A C 1
ATOM 2248 O O . PRO A 1 278 ? 27.074 -18.241 1.362 1.00 32.56 278 PRO A O 1
ATOM 2251 N N . LEU A 1 279 ? 26.163 -17.426 3.239 1.00 43.84 279 LEU A N 1
ATOM 2252 C CA . LEU A 1 279 ? 27.249 -16.516 3.553 1.00 43.84 279 LEU A CA 1
ATOM 2253 C C . LEU A 1 279 ? 28.184 -17.301 4.463 1.00 43.84 279 LEU A C 1
ATOM 2255 O O . LEU A 1 279 ? 27.824 -17.660 5.581 1.00 43.84 279 LEU A O 1
ATOM 2259 N N . ASP A 1 280 ? 29.362 -17.621 3.942 1.00 32.94 280 ASP A N 1
ATOM 2260 C CA . ASP A 1 280 ? 30.464 -18.127 4.743 1.00 32.94 280 ASP A CA 1
ATOM 2261 C C . ASP A 1 280 ? 30.858 -17.002 5.715 1.00 32.94 280 ASP A C 1
ATOM 2263 O O . ASP A 1 280 ? 31.525 -16.034 5.345 1.00 32.94 280 ASP A O 1
ATOM 2267 N N . ASP A 1 281 ? 30.355 -17.074 6.949 1.00 37.31 281 ASP A N 1
ATOM 2268 C CA . ASP A 1 281 ? 30.481 -16.054 8.001 1.00 37.31 281 ASP A CA 1
ATOM 2269 C C . ASP A 1 281 ? 31.913 -15.933 8.565 1.00 37.31 281 ASP A C 1
ATOM 2271 O O . ASP A 1 281 ? 32.150 -15.431 9.667 1.00 37.31 281 ASP A O 1
ATOM 2275 N N . THR A 1 282 ? 32.924 -16.351 7.801 1.00 36.28 282 THR A N 1
ATOM 2276 C CA . THR A 1 282 ? 34.323 -16.237 8.194 1.00 36.28 282 THR A CA 1
ATOM 2277 C C . THR A 1 282 ? 35.123 -15.366 7.220 1.00 36.28 282 THR A C 1
ATOM 2279 O O . THR A 1 282 ? 35.646 -15.815 6.209 1.00 36.28 282 THR A O 1
ATOM 2282 N N . GLN A 1 283 ? 35.318 -14.108 7.649 1.00 34.06 283 GLN A N 1
ATOM 2283 C CA . GLN A 1 283 ? 36.383 -13.141 7.295 1.00 34.06 283 GLN A CA 1
ATOM 2284 C C . GLN A 1 283 ? 35.969 -11.911 6.456 1.00 34.06 283 GLN A C 1
ATOM 2286 O O . GLN A 1 283 ? 36.192 -11.871 5.247 1.00 34.06 283 GLN A O 1
ATOM 2291 N N . PRO A 1 284 ? 35.580 -10.793 7.109 1.00 36.50 284 PRO A N 1
ATOM 2292 C CA . PRO A 1 284 ? 35.487 -9.473 6.473 1.00 36.50 284 PRO A CA 1
ATOM 2293 C C . PRO A 1 284 ? 36.855 -8.819 6.182 1.00 36.50 284 PRO A C 1
ATOM 2295 O O . PRO A 1 284 ? 36.915 -7.652 5.806 1.00 36.50 284 PRO A O 1
ATOM 2298 N N . SER A 1 285 ? 37.978 -9.513 6.390 1.00 43.47 285 SER A N 1
ATOM 2299 C CA . SER A 1 285 ? 39.302 -8.880 6.509 1.00 43.47 285 SER A CA 1
ATOM 2300 C C . SER A 1 285 ? 40.347 -9.309 5.473 1.00 43.47 285 SER A C 1
ATOM 2302 O O . SER A 1 285 ? 41.459 -8.786 5.499 1.00 43.47 285 SER A O 1
ATOM 2304 N N . LYS A 1 286 ? 40.016 -10.182 4.508 1.00 33.22 286 LYS A N 1
ATOM 2305 C CA . LYS A 1 286 ? 40.933 -10.517 3.394 1.00 33.22 286 LYS A CA 1
ATOM 2306 C C . LYS A 1 286 ? 40.576 -9.870 2.052 1.00 33.22 286 LYS A C 1
ATOM 2308 O O . LYS A 1 286 ? 41.478 -9.635 1.255 1.00 33.22 286 LYS A O 1
ATOM 2313 N N . LEU A 1 287 ? 39.318 -9.472 1.836 1.00 36.41 287 LEU A N 1
ATOM 2314 C CA . LEU A 1 287 ? 38.896 -8.771 0.611 1.00 36.41 287 LEU A CA 1
ATOM 2315 C C . LEU A 1 287 ? 39.317 -7.285 0.605 1.00 36.41 287 LEU A C 1
ATOM 2317 O O . LEU A 1 287 ? 39.635 -6.733 -0.443 1.00 36.41 287 LEU A O 1
ATOM 2321 N N . MET A 1 288 ? 39.460 -6.679 1.792 1.00 32.91 288 MET A N 1
ATOM 2322 C CA . MET A 1 288 ? 40.035 -5.335 1.984 1.00 32.91 288 MET A CA 1
ATOM 2323 C C . MET A 1 288 ? 41.495 -5.217 1.515 1.00 32.91 288 MET A C 1
ATOM 2325 O O . MET A 1 288 ? 41.951 -4.117 1.228 1.00 32.91 288 MET A O 1
ATOM 2329 N N . ARG A 1 289 ? 42.238 -6.328 1.401 1.00 38.38 289 ARG A N 1
ATOM 2330 C CA . ARG A 1 289 ? 43.652 -6.303 0.987 1.00 38.38 289 ARG A CA 1
ATOM 2331 C C . ARG A 1 289 ? 43.858 -6.425 -0.526 1.00 38.38 289 ARG A C 1
ATOM 2333 O O . ARG A 1 289 ? 44.954 -6.155 -0.995 1.00 38.38 289 ARG A O 1
ATOM 2340 N N . LEU A 1 290 ? 42.823 -6.797 -1.283 1.00 35.03 290 LEU A N 1
ATOM 2341 C CA . LEU A 1 290 ? 42.869 -6.852 -2.752 1.00 35.03 290 LEU A CA 1
ATOM 2342 C C . LEU A 1 290 ? 42.302 -5.591 -3.425 1.00 35.03 290 LEU A C 1
ATOM 2344 O O . LEU A 1 290 ? 42.417 -5.453 -4.637 1.00 35.03 290 LEU A O 1
ATOM 2348 N N . LEU A 1 291 ? 41.733 -4.662 -2.649 1.00 34.03 291 LEU A N 1
ATOM 2349 C CA . LEU A 1 291 ? 41.273 -3.348 -3.124 1.00 34.03 291 LEU A CA 1
ATOM 2350 C C . LEU A 1 291 ? 42.148 -2.181 -2.632 1.00 34.03 291 LEU A C 1
ATOM 2352 O O . LEU A 1 291 ? 41.913 -1.039 -3.014 1.00 34.03 291 LEU A O 1
ATOM 2356 N N . SER A 1 292 ? 43.175 -2.460 -1.826 1.00 33.44 292 SER A N 1
ATOM 2357 C CA . SER A 1 292 ? 44.241 -1.513 -1.489 1.00 33.44 292 SER A CA 1
ATOM 2358 C C . SER A 1 292 ? 45.560 -2.009 -2.074 1.00 33.44 292 SER A C 1
ATOM 2360 O O . SER A 1 292 ? 46.390 -2.568 -1.364 1.00 33.44 292 SER A O 1
ATOM 2362 N N . SER A 1 293 ? 45.752 -1.835 -3.380 1.00 28.47 293 SER A N 1
ATOM 2363 C CA . SER A 1 293 ? 47.101 -1.786 -3.947 1.00 28.47 293 SER A CA 1
ATOM 2364 C C . SER A 1 293 ? 47.554 -0.329 -3.953 1.00 28.47 293 SER A C 1
ATOM 2366 O O . SER A 1 293 ? 46.937 0.502 -4.618 1.00 28.47 293 SER A O 1
ATOM 2368 N N . ASN A 1 294 ? 48.584 -0.069 -3.148 1.00 29.70 294 ASN A N 1
ATOM 2369 C CA . ASN A 1 294 ? 49.270 1.196 -2.912 1.00 29.70 294 ASN A CA 1
ATOM 2370 C C . ASN A 1 294 ? 49.455 2.064 -4.165 1.00 29.70 294 ASN A C 1
ATOM 2372 O O . ASN A 1 294 ? 49.898 1.582 -5.208 1.00 29.70 294 ASN A O 1
ATOM 2376 N N . GLU A 1 295 ? 49.209 3.362 -4.001 1.00 37.75 295 GLU A N 1
ATOM 2377 C CA . GLU A 1 295 ? 49.912 4.394 -4.757 1.00 37.75 295 GLU A CA 1
ATOM 2378 C C . GLU A 1 295 ? 51.349 4.465 -4.227 1.00 37.75 295 GLU A C 1
ATOM 2380 O O . GLU A 1 295 ? 51.512 4.630 -3.024 1.00 37.75 295 GLU A O 1
ATOM 2385 N N . ASP A 1 296 ? 52.348 4.292 -5.100 1.00 28.50 296 ASP A N 1
ATOM 2386 C CA . ASP A 1 296 ? 53.711 4.838 -4.968 1.00 28.50 296 ASP A CA 1
ATOM 2387 C C . ASP A 1 296 ? 54.471 4.685 -6.321 1.00 28.50 296 ASP A C 1
ATOM 2389 O O . ASP A 1 296 ? 55.083 3.651 -6.569 1.00 28.50 296 ASP A O 1
ATOM 2393 N N . GLU A 1 297 ? 54.370 5.729 -7.175 1.00 27.59 297 GLU A N 1
ATOM 2394 C CA . GLU A 1 297 ? 55.347 6.315 -8.152 1.00 27.59 297 GLU A CA 1
ATOM 2395 C C . GLU A 1 297 ? 56.078 5.456 -9.242 1.00 27.59 297 GLU A C 1
ATOM 2397 O O . GLU A 1 297 ? 56.183 4.241 -9.101 1.00 27.59 297 GLU A O 1
ATOM 2402 N N . PRO A 1 298 ? 56.704 6.025 -10.321 1.00 29.52 298 PRO A N 1
ATOM 2403 C CA . PRO A 1 298 ? 56.686 7.391 -10.883 1.00 29.52 298 PRO A CA 1
ATOM 2404 C C . PRO A 1 298 ? 56.396 7.486 -12.416 1.00 29.52 298 PRO A C 1
ATOM 2406 O O . PRO A 1 298 ? 56.404 6.515 -13.170 1.00 29.52 298 PRO A O 1
ATOM 2409 N N . VAL A 1 299 ? 56.179 8.728 -12.865 1.00 39.12 299 VAL A N 1
ATOM 2410 C CA . VAL A 1 299 ? 56.204 9.311 -14.232 1.00 39.12 299 VAL A CA 1
ATOM 2411 C C . VAL A 1 299 ? 56.740 8.435 -15.387 1.00 39.12 299 VAL A C 1
ATOM 2413 O O . VAL A 1 299 ? 57.950 8.281 -15.519 1.00 39.12 299 VAL A O 1
ATOM 2416 N N . VAL A 1 300 ? 55.871 8.059 -16.345 1.00 26.31 300 VAL A N 1
ATOM 2417 C CA . VAL A 1 300 ? 56.210 7.961 -17.788 1.00 26.31 300 VAL A CA 1
ATOM 2418 C C . VAL A 1 300 ? 54.990 8.336 -18.650 1.00 26.31 300 VAL A C 1
ATOM 2420 O O . VAL A 1 300 ? 53.882 7.842 -18.457 1.00 26.31 300 VAL A O 1
ATOM 2423 N N . LEU A 1 301 ? 55.221 9.235 -19.608 1.00 38.12 301 LEU A N 1
ATOM 2424 C CA . LEU A 1 301 ? 54.297 9.715 -20.640 1.00 38.12 301 LEU A CA 1
ATOM 2425 C C . LEU A 1 301 ? 53.714 8.576 -21.496 1.00 38.12 301 LEU A C 1
ATOM 2427 O O . LEU A 1 301 ? 54.466 7.800 -22.080 1.00 38.12 301 LEU A O 1
ATOM 2431 N N . SER A 1 302 ? 52.389 8.532 -21.669 1.00 25.05 302 SER A N 1
ATOM 2432 C CA . SER A 1 302 ? 51.727 7.841 -22.790 1.00 25.05 302 SER A CA 1
ATOM 2433 C C . SER A 1 302 ? 50.361 8.473 -23.105 1.00 25.05 302 SER A C 1
ATOM 2435 O O . SER A 1 302 ? 49.614 8.850 -22.205 1.00 25.05 302 SER A O 1
ATOM 2437 N N . SER A 1 303 ? 50.093 8.627 -24.404 1.00 27.08 303 SER A N 1
ATOM 2438 C CA . SER A 1 303 ? 49.031 9.407 -25.062 1.00 27.08 303 SER A CA 1
ATOM 2439 C C . SER A 1 303 ? 47.571 8.981 -24.782 1.00 27.08 303 SER A C 1
ATOM 2441 O O . SER A 1 303 ? 47.327 7.862 -24.334 1.00 27.08 303 SER A O 1
ATOM 2443 N N . PRO A 1 304 ? 46.577 9.853 -25.082 1.00 33.22 304 PRO A N 1
ATOM 2444 C CA . PRO A 1 304 ? 45.175 9.647 -24.733 1.00 33.22 304 PRO A CA 1
ATOM 2445 C C . PRO A 1 304 ? 44.416 8.892 -25.834 1.00 33.22 304 PRO A C 1
ATOM 2447 O O . PRO A 1 304 ? 44.025 9.459 -26.849 1.00 33.22 304 PRO A O 1
ATOM 2450 N N . GLY A 1 305 ? 44.166 7.611 -25.608 1.00 31.70 305 GLY A N 1
ATOM 2451 C CA . GLY A 1 305 ? 43.271 6.787 -26.413 1.00 31.70 305 GLY A CA 1
ATOM 2452 C C . GLY A 1 305 ? 43.092 5.460 -25.694 1.00 31.70 305 GLY A C 1
ATOM 2453 O O . GLY A 1 305 ? 44.075 4.869 -25.274 1.00 31.70 305 GLY A O 1
ATOM 2454 N N . ASP A 1 306 ? 41.852 5.034 -25.496 1.00 28.59 306 ASP A N 1
ATOM 2455 C CA . ASP A 1 306 ? 41.491 3.735 -24.918 1.00 28.59 306 ASP A CA 1
ATOM 2456 C C . ASP A 1 306 ? 41.748 3.548 -23.413 1.00 28.59 306 ASP A C 1
ATOM 2458 O O . ASP A 1 306 ? 42.614 2.804 -22.958 1.00 28.59 306 ASP A O 1
ATOM 2462 N N . ARG A 1 307 ? 40.858 4.130 -22.601 1.00 34.16 307 ARG A N 1
ATOM 2463 C CA . ARG A 1 307 ? 40.444 3.481 -21.348 1.00 34.16 307 ARG A CA 1
ATOM 2464 C C . ARG A 1 307 ? 38.991 3.049 -21.476 1.00 34.16 307 ARG A C 1
ATOM 2466 O O . ARG A 1 307 ? 38.078 3.870 -21.392 1.00 34.16 307 ARG A O 1
ATOM 2473 N N . SER A 1 308 ? 38.788 1.749 -21.692 1.00 28.14 308 SER A N 1
ATOM 2474 C CA . SER A 1 308 ? 37.485 1.105 -21.551 1.00 28.14 308 SER A CA 1
ATOM 2475 C C . SER A 1 308 ? 36.968 1.338 -20.132 1.00 28.14 308 SER A C 1
ATOM 2477 O O . SER A 1 308 ? 37.675 1.055 -19.163 1.00 28.14 308 SER A O 1
ATOM 2479 N N . MET A 1 309 ? 35.748 1.861 -20.017 1.00 33.97 309 MET A N 1
ATOM 2480 C CA . MET A 1 309 ? 35.069 2.089 -18.743 1.00 33.97 309 MET A CA 1
ATOM 2481 C C . MET A 1 309 ? 34.936 0.768 -17.987 1.00 33.97 309 MET A C 1
ATOM 2483 O O . MET A 1 309 ? 34.193 -0.122 -18.394 1.00 33.97 309 MET A O 1
ATOM 2487 N N . SER A 1 310 ? 35.667 0.650 -16.886 1.00 31.00 310 SER A N 1
ATOM 2488 C CA . SER A 1 310 ? 35.533 -0.434 -15.927 1.00 31.00 310 SER A CA 1
ATOM 2489 C C . SER A 1 310 ? 34.093 -0.497 -15.406 1.00 31.00 310 SER A C 1
ATOM 2491 O O . SER A 1 310 ? 33.539 0.480 -14.902 1.00 31.00 310 SER A O 1
ATOM 2493 N N . THR A 1 311 ? 33.492 -1.679 -15.518 1.00 35.12 311 THR A N 1
ATOM 2494 C CA . THR A 1 311 ? 32.183 -2.084 -14.982 1.00 35.12 311 THR A CA 1
ATOM 2495 C C . THR A 1 311 ? 32.211 -2.244 -13.459 1.00 35.12 311 THR A C 1
ATOM 2497 O O . THR A 1 311 ? 31.770 -3.253 -12.914 1.00 35.12 311 THR A O 1
ATOM 2500 N N . SER A 1 312 ? 32.749 -1.260 -12.746 1.00 37.53 312 SER A N 1
ATOM 2501 C CA . SER A 1 312 ? 32.754 -1.236 -11.287 1.00 37.53 312 SER A CA 1
ATOM 2502 C C . SER A 1 312 ? 31.897 -0.077 -10.808 1.00 37.53 312 SER A C 1
ATOM 2504 O O . SER A 1 312 ? 32.231 1.085 -11.043 1.00 37.53 312 SER A O 1
ATOM 2506 N N . LEU A 1 313 ? 30.797 -0.413 -10.128 1.00 40.00 313 LEU A N 1
ATOM 2507 C CA . LEU A 1 313 ? 30.046 0.498 -9.267 1.00 40.00 313 LEU A CA 1
ATOM 2508 C C . LEU A 1 313 ? 31.054 1.316 -8.453 1.00 40.00 313 LEU A C 1
ATOM 2510 O O . LEU A 1 313 ? 31.843 0.748 -7.698 1.00 40.00 313 LEU A O 1
ATOM 2514 N N . SER A 1 314 ? 31.082 2.634 -8.636 1.00 38.81 314 SER A N 1
ATOM 2515 C CA . SER A 1 314 ? 31.962 3.505 -7.863 1.00 38.81 314 SER A CA 1
ATOM 2516 C C . SER A 1 314 ? 31.644 3.330 -6.376 1.00 38.81 314 SER A C 1
ATOM 2518 O O . SER A 1 314 ? 30.578 3.728 -5.907 1.00 38.81 314 SER A O 1
ATOM 2520 N N . ALA A 1 315 ? 32.579 2.717 -5.646 1.00 38.06 315 ALA A N 1
ATOM 2521 C CA . ALA A 1 315 ? 32.473 2.343 -4.235 1.00 38.06 315 ALA A CA 1
ATOM 2522 C C . ALA A 1 315 ? 32.063 3.505 -3.305 1.00 38.06 315 ALA A C 1
ATOM 2524 O O . ALA A 1 315 ? 31.559 3.278 -2.209 1.00 38.06 315 ALA A O 1
ATOM 2525 N N . SER A 1 316 ? 32.195 4.754 -3.755 1.00 39.94 316 SER A N 1
ATOM 2526 C CA . SER A 1 316 ? 31.767 5.950 -3.029 1.00 39.94 316 SER A CA 1
ATOM 2527 C C . SER A 1 316 ? 30.246 6.112 -2.877 1.00 39.94 316 SER A C 1
ATOM 2529 O O . SER A 1 316 ? 29.830 6.863 -2.000 1.00 39.94 316 SER A O 1
ATOM 2531 N N . GLN A 1 317 ? 29.408 5.416 -3.658 1.00 46.06 317 GLN A N 1
ATOM 2532 C CA . GLN A 1 317 ? 27.939 5.471 -3.505 1.00 46.06 317 GLN A CA 1
ATOM 2533 C C . GLN A 1 317 ? 27.387 4.473 -2.475 1.00 46.06 317 GLN A C 1
ATOM 2535 O O . GLN A 1 317 ? 26.322 4.698 -1.910 1.00 46.06 317 GLN A O 1
ATOM 2540 N N . LEU A 1 318 ? 28.104 3.377 -2.206 1.00 44.22 318 LEU A N 1
ATOM 2541 C CA . LEU A 1 318 ? 27.651 2.328 -1.284 1.00 44.22 318 LEU A CA 1
ATOM 2542 C C . LEU A 1 318 ? 27.968 2.634 0.189 1.00 44.22 318 LEU A C 1
ATOM 2544 O O . LEU A 1 318 ? 27.373 2.030 1.074 1.00 44.22 318 LEU A O 1
ATOM 2548 N N . HIS A 1 319 ? 28.865 3.584 0.476 1.00 41.94 319 HIS A N 1
ATOM 2549 C CA . HIS A 1 319 ? 29.233 3.933 1.855 1.00 41.94 319 HIS A CA 1
ATOM 2550 C C . HIS A 1 319 ? 28.185 4.777 2.601 1.00 41.94 319 HIS A C 1
ATOM 2552 O O . HIS A 1 319 ? 28.233 4.847 3.827 1.00 41.94 319 HIS A O 1
ATOM 2558 N N . THR A 1 320 ? 27.233 5.401 1.902 1.00 45.16 320 THR A N 1
ATOM 2559 C CA . THR A 1 320 ? 26.177 6.231 2.514 1.00 45.16 320 THR A CA 1
ATOM 2560 C C . THR A 1 320 ? 24.856 5.496 2.715 1.00 45.16 320 THR A C 1
ATOM 2562 O O . THR A 1 320 ? 24.000 5.989 3.451 1.00 45.16 320 THR A O 1
ATOM 2565 N N . VAL A 1 321 ? 24.673 4.321 2.104 1.00 54.91 321 VAL A N 1
ATOM 2566 C CA . VAL A 1 321 ? 23.402 3.596 2.152 1.00 54.91 321 VAL A CA 1
ATOM 2567 C C . VAL A 1 321 ? 23.501 2.389 3.076 1.00 54.91 321 VAL A C 1
ATOM 2569 O O . VAL A 1 321 ? 24.300 1.479 2.873 1.00 54.91 321 VAL A O 1
ATOM 2572 N N . ASN A 1 322 ? 22.664 2.370 4.113 1.00 59.16 322 ASN A N 1
ATOM 2573 C CA . ASN A 1 322 ? 22.570 1.253 5.044 1.00 59.16 322 ASN A CA 1
ATOM 2574 C C . ASN A 1 322 ? 22.003 0.010 4.332 1.00 59.16 322 ASN A C 1
ATOM 2576 O O . ASN A 1 322 ? 20.789 -0.151 4.198 1.00 59.16 322 ASN A O 1
ATOM 2580 N N . MET A 1 323 ? 22.880 -0.890 3.886 1.00 61.88 323 MET A N 1
ATOM 2581 C CA . MET A 1 323 ? 22.504 -2.145 3.216 1.00 61.88 323 MET A CA 1
ATOM 2582 C C . MET A 1 323 ? 21.898 -3.193 4.171 1.00 61.88 323 MET A C 1
ATOM 2584 O O . MET A 1 323 ? 21.531 -4.277 3.725 1.00 61.88 323 MET A O 1
ATOM 2588 N N . ARG A 1 324 ? 21.771 -2.893 5.477 1.00 59.22 324 ARG A N 1
ATOM 2589 C CA . ARG A 1 324 ? 21.011 -3.738 6.419 1.00 59.22 324 ARG A CA 1
ATOM 2590 C C . ARG A 1 324 ? 19.512 -3.740 6.133 1.00 59.22 324 ARG A C 1
ATOM 2592 O O . ARG A 1 324 ? 18.839 -4.683 6.539 1.00 59.22 324 ARG A O 1
ATOM 2599 N N . ASP A 1 325 ? 18.992 -2.709 5.472 1.00 77.19 325 ASP A N 1
ATOM 2600 C CA . ASP A 1 325 ? 17.566 -2.629 5.180 1.00 77.19 325 ASP A CA 1
ATOM 2601 C C . ASP A 1 325 ? 17.221 -3.478 3.941 1.00 77.19 325 ASP A C 1
ATOM 2603 O O . ASP A 1 325 ? 17.787 -3.259 2.862 1.00 77.19 325 ASP A O 1
ATOM 2607 N N . PRO A 1 326 ? 16.273 -4.432 4.046 1.00 80.38 326 PRO A N 1
ATOM 2608 C CA . PRO A 1 326 ? 15.956 -5.360 2.959 1.00 80.38 326 PRO A CA 1
ATOM 2609 C C . PRO A 1 326 ? 15.432 -4.640 1.709 1.00 80.38 326 PRO A C 1
ATOM 2611 O O . PRO A 1 326 ? 15.708 -5.072 0.592 1.00 80.38 326 PRO A O 1
ATOM 2614 N N . LEU A 1 327 ? 14.748 -3.503 1.882 1.00 83.81 327 LEU A N 1
ATOM 2615 C CA . LEU A 1 327 ? 14.242 -2.684 0.778 1.00 83.81 327 LEU A CA 1
ATOM 2616 C C . LEU A 1 327 ? 15.378 -2.098 -0.069 1.00 83.81 327 LEU A C 1
ATOM 2618 O O . LEU A 1 327 ? 15.303 -2.129 -1.294 1.00 83.81 327 LEU A O 1
ATOM 2622 N N . ASN A 1 328 ? 16.451 -1.626 0.569 1.00 83.94 328 ASN A N 1
ATOM 2623 C CA . ASN A 1 328 ? 17.609 -1.052 -0.119 1.00 83.94 328 ASN A CA 1
ATOM 2624 C C . ASN A 1 328 ? 18.318 -2.114 -0.970 1.00 83.94 328 ASN A C 1
ATOM 2626 O O . ASN A 1 328 ? 18.681 -1.852 -2.115 1.00 83.94 328 ASN A O 1
ATOM 2630 N N . ARG A 1 329 ? 18.452 -3.338 -0.438 1.00 83.19 329 ARG A N 1
ATOM 2631 C CA . ARG A 1 329 ? 19.019 -4.481 -1.171 1.00 83.19 329 ARG A CA 1
ATOM 2632 C C . ARG A 1 329 ? 18.156 -4.868 -2.373 1.00 83.19 329 ARG A C 1
ATOM 2634 O O . ARG A 1 329 ? 18.691 -5.079 -3.458 1.00 83.19 329 ARG A O 1
ATOM 2641 N N . VAL A 1 330 ? 16.835 -4.945 -2.194 1.00 86.81 330 VAL A N 1
ATOM 2642 C CA . VAL A 1 330 ? 15.894 -5.271 -3.277 1.00 86.81 330 VAL A CA 1
ATOM 2643 C C . VAL A 1 330 ? 15.925 -4.208 -4.377 1.00 86.81 330 VAL A C 1
ATOM 2645 O O . VAL A 1 330 ? 16.017 -4.561 -5.549 1.00 86.81 330 VAL A O 1
ATOM 2648 N N . LEU A 1 331 ? 15.928 -2.920 -4.018 1.00 86.62 331 LEU A N 1
ATOM 2649 C CA . LEU A 1 331 ? 16.021 -1.824 -4.986 1.00 86.62 331 LEU A CA 1
ATOM 2650 C C . LEU A 1 331 ? 17.347 -1.845 -5.752 1.00 86.62 331 LEU A C 1
ATOM 2652 O O . LEU A 1 331 ? 17.335 -1.746 -6.976 1.00 86.62 331 LEU A O 1
ATOM 2656 N N . ALA A 1 332 ? 18.479 -2.035 -5.068 1.00 84.69 332 ALA A N 1
ATOM 2657 C CA . ALA A 1 332 ? 19.782 -2.147 -5.724 1.00 84.69 332 ALA A CA 1
ATOM 2658 C C . ALA A 1 332 ? 19.820 -3.318 -6.724 1.00 84.69 332 ALA A C 1
ATOM 2660 O O . ALA A 1 332 ? 20.232 -3.142 -7.869 1.00 84.69 332 ALA A O 1
ATOM 2661 N N . ASN A 1 333 ? 19.324 -4.493 -6.326 1.00 86.38 333 ASN A N 1
ATOM 2662 C CA . ASN A 1 333 ? 19.239 -5.659 -7.208 1.00 86.38 333 ASN A CA 1
ATOM 2663 C C . ASN A 1 333 ? 18.315 -5.412 -8.409 1.00 86.38 333 ASN A C 1
ATOM 2665 O O . ASN A 1 333 ? 18.646 -5.808 -9.527 1.00 86.38 333 ASN A O 1
ATOM 2669 N N . LEU A 1 334 ? 17.185 -4.732 -8.201 1.00 89.12 334 LEU A N 1
ATOM 2670 C CA . LEU A 1 334 ? 16.264 -4.376 -9.276 1.00 89.12 334 LEU A CA 1
ATOM 2671 C C . LEU A 1 334 ? 16.925 -3.433 -10.289 1.00 89.12 334 LEU A C 1
ATOM 2673 O O . LEU A 1 334 ? 16.827 -3.674 -11.489 1.00 89.12 334 LEU A O 1
ATOM 2677 N N . PHE A 1 335 ? 17.648 -2.403 -9.840 1.00 87.94 335 PHE A N 1
ATOM 2678 C CA . PHE A 1 335 ? 18.369 -1.506 -10.751 1.00 87.94 335 PHE A CA 1
ATOM 2679 C C . PHE A 1 335 ? 19.510 -2.206 -11.499 1.00 87.94 335 PHE A C 1
ATOM 2681 O O . PHE A 1 335 ? 19.747 -1.897 -12.666 1.00 87.94 335 PHE A O 1
ATOM 2688 N N . LEU A 1 336 ? 20.184 -3.182 -10.883 1.00 87.25 336 LEU A N 1
ATOM 2689 C CA . LEU A 1 336 ? 21.159 -4.023 -11.586 1.00 87.25 336 LEU A CA 1
ATOM 2690 C C . LEU A 1 336 ? 20.493 -4.885 -12.668 1.00 87.25 336 LEU A C 1
ATOM 2692 O O . LEU A 1 336 ? 21.012 -4.966 -13.781 1.00 87.25 336 LEU A O 1
ATOM 2696 N N . LEU A 1 337 ? 19.327 -5.471 -12.380 1.00 87.00 337 LEU A N 1
ATOM 2697 C CA . LEU A 1 337 ? 18.545 -6.216 -13.369 1.00 87.00 337 LEU A CA 1
ATOM 2698 C C . LEU A 1 337 ? 18.099 -5.311 -14.526 1.00 87.00 337 LEU A C 1
ATOM 2700 O O . LEU A 1 337 ? 18.287 -5.664 -15.687 1.00 87.00 337 LEU A O 1
ATOM 2704 N N . ILE A 1 338 ? 17.576 -4.122 -14.221 1.00 88.19 338 ILE A N 1
ATOM 2705 C CA . ILE A 1 338 ? 17.196 -3.118 -15.223 1.00 88.19 338 ILE A CA 1
ATOM 2706 C C . ILE A 1 338 ? 18.406 -2.730 -16.085 1.00 88.19 338 ILE A C 1
ATOM 2708 O O . ILE A 1 338 ? 18.301 -2.686 -17.310 1.00 88.19 338 ILE A O 1
ATOM 2712 N N . SER A 1 339 ? 19.574 -2.517 -15.474 1.00 86.12 339 SER A N 1
ATOM 2713 C CA . SER A 1 339 ? 20.810 -2.230 -16.208 1.00 86.12 339 SER A CA 1
ATOM 2714 C C . SER A 1 339 ? 21.227 -3.392 -17.112 1.00 86.12 339 SER A C 1
ATOM 2716 O O . SER A 1 339 ? 21.709 -3.153 -18.218 1.00 86.12 339 SER A O 1
ATOM 2718 N N . SER A 1 340 ? 21.042 -4.640 -16.672 1.00 86.69 340 SER A N 1
ATOM 2719 C CA . SER A 1 340 ? 21.322 -5.820 -17.495 1.00 86.69 340 SER A CA 1
ATOM 2720 C C . SER A 1 340 ? 20.362 -5.929 -18.680 1.00 86.69 340 SER A C 1
ATOM 2722 O O . SER A 1 340 ? 20.791 -6.305 -19.769 1.00 86.69 340 SER A O 1
ATOM 2724 N N . ILE A 1 341 ? 19.087 -5.586 -18.487 1.00 85.38 341 ILE A N 1
ATOM 2725 C CA . ILE A 1 341 ? 18.077 -5.554 -19.550 1.00 85.38 341 ILE A CA 1
ATOM 2726 C C . ILE A 1 341 ? 18.423 -4.482 -20.586 1.00 85.38 341 ILE A C 1
ATOM 2728 O O . ILE A 1 341 ? 18.399 -4.759 -21.782 1.00 85.38 341 ILE A O 1
ATOM 2732 N N . LEU A 1 342 ? 18.807 -3.283 -20.143 1.00 84.19 342 LEU A N 1
ATOM 2733 C CA . LEU A 1 342 ? 19.223 -2.191 -21.030 1.00 84.19 342 LEU A CA 1
ATOM 2734 C C . LEU A 1 342 ? 20.492 -2.521 -21.824 1.00 84.19 342 LEU A C 1
ATOM 2736 O O . LEU A 1 342 ? 20.620 -2.103 -22.968 1.00 84.19 342 LEU A O 1
ATOM 2740 N N . GLY A 1 343 ? 21.418 -3.285 -21.235 1.00 80.00 343 GLY A N 1
ATOM 2741 C CA . GLY A 1 343 ? 22.624 -3.758 -21.920 1.00 80.00 343 GLY A CA 1
ATOM 2742 C C . GLY A 1 343 ? 22.378 -4.908 -22.904 1.00 80.00 343 GLY A C 1
ATOM 2743 O O . GLY A 1 343 ? 23.257 -5.229 -23.708 1.00 80.00 343 GLY A O 1
ATOM 2744 N N . SER A 1 344 ? 21.204 -5.544 -22.858 1.00 78.88 344 SER A N 1
ATOM 2745 C CA . SER A 1 344 ? 20.843 -6.608 -23.792 1.00 78.88 344 SER A CA 1
ATOM 2746 C C . SER A 1 344 ? 20.452 -6.021 -25.155 1.00 78.88 344 SER A C 1
ATOM 2748 O O . SER A 1 344 ? 19.768 -5.007 -25.246 1.00 78.88 344 SER A O 1
ATOM 2750 N N . LYS A 1 345 ? 20.869 -6.664 -26.254 1.00 69.19 345 LYS A N 1
ATOM 2751 C CA . LYS A 1 345 ? 20.519 -6.229 -27.625 1.00 69.19 345 LYS A CA 1
ATOM 2752 C C . LYS A 1 345 ? 19.077 -6.579 -28.024 1.00 69.19 345 LYS A C 1
ATOM 2754 O O . LYS A 1 345 ? 18.709 -6.432 -29.188 1.00 69.19 345 LYS A O 1
ATOM 2759 N N . THR A 1 346 ? 18.276 -7.091 -27.095 1.00 72.62 346 THR A N 1
ATOM 2760 C CA . THR A 1 346 ? 16.891 -7.492 -27.331 1.00 72.62 346 THR A CA 1
ATOM 2761 C C . THR A 1 346 ? 15.965 -6.351 -26.944 1.00 72.62 346 THR A C 1
ATOM 2763 O O . THR A 1 346 ? 15.838 -6.022 -25.770 1.00 72.62 346 THR A O 1
ATOM 2766 N N . ALA A 1 347 ? 15.317 -5.742 -27.936 1.00 75.81 347 ALA A N 1
ATOM 2767 C CA . ALA A 1 347 ? 14.247 -4.781 -27.705 1.00 75.81 347 ALA A CA 1
ATOM 2768 C C . ALA A 1 347 ? 12.909 -5.526 -27.618 1.00 75.81 347 ALA A C 1
ATOM 2770 O O . ALA A 1 347 ? 12.558 -6.283 -28.525 1.00 75.81 347 ALA A O 1
ATOM 2771 N N . GLY A 1 348 ? 12.158 -5.314 -26.539 1.00 83.94 348 GLY A N 1
ATOM 2772 C CA . GLY A 1 348 ? 10.851 -5.938 -26.360 1.00 83.94 348 GLY A CA 1
ATOM 2773 C C . GLY A 1 348 ? 9.989 -5.266 -25.289 1.00 83.94 348 GLY A C 1
ATOM 2774 O O . GLY A 1 348 ? 10.342 -4.196 -24.786 1.00 83.94 348 GLY A O 1
ATOM 2775 N N . PRO A 1 349 ? 8.869 -5.901 -24.901 1.00 84.62 349 PRO A N 1
ATOM 2776 C CA . PRO A 1 349 ? 7.967 -5.377 -23.872 1.00 84.62 349 PRO A CA 1
ATOM 2777 C C . PRO A 1 349 ? 8.650 -5.134 -22.517 1.00 84.62 349 PRO A C 1
ATOM 2779 O O . PRO A 1 349 ? 8.318 -4.196 -21.802 1.00 84.62 349 PRO A O 1
ATOM 2782 N N . HIS A 1 350 ? 9.664 -5.930 -22.175 1.00 85.56 350 HIS A N 1
ATOM 2783 C CA . HIS A 1 350 ? 10.469 -5.740 -20.967 1.00 85.56 350 HIS A CA 1
ATOM 2784 C C . HIS A 1 350 ? 11.318 -4.451 -21.020 1.00 85.56 350 HIS A C 1
ATOM 2786 O O . HIS A 1 350 ? 11.492 -3.790 -20.000 1.00 85.56 350 HIS A O 1
ATOM 2792 N N . THR A 1 351 ? 11.800 -4.032 -22.197 1.00 86.81 351 THR A N 1
ATOM 2793 C CA . THR A 1 351 ? 12.487 -2.739 -22.382 1.00 86.81 351 THR A CA 1
ATOM 2794 C C . THR A 1 351 ? 11.499 -1.572 -22.292 1.00 86.81 351 THR A C 1
ATOM 2796 O O . THR A 1 351 ? 11.812 -0.542 -21.697 1.00 86.81 351 THR A O 1
ATOM 2799 N N . GLN A 1 352 ? 10.284 -1.740 -22.832 1.00 87.25 352 GLN A N 1
ATOM 2800 C CA . GLN A 1 352 ? 9.194 -0.758 -22.704 1.00 87.25 352 GLN A CA 1
ATOM 2801 C C . GLN A 1 352 ? 8.737 -0.593 -21.248 1.00 87.25 352 GLN A C 1
ATOM 2803 O O . GLN A 1 352 ? 8.480 0.526 -20.798 1.00 87.25 352 GLN A O 1
ATOM 2808 N N . PHE A 1 353 ? 8.709 -1.685 -20.478 1.00 90.94 353 PHE A N 1
ATOM 2809 C CA . PHE A 1 353 ? 8.489 -1.631 -19.035 1.00 90.94 353 PHE A CA 1
ATOM 2810 C C . PHE A 1 353 ? 9.555 -0.774 -18.345 1.00 90.94 353 PHE A C 1
ATOM 2812 O O . PHE A 1 353 ? 9.210 0.115 -17.571 1.00 90.94 353 PHE A O 1
ATOM 2819 N N . VAL A 1 354 ? 10.843 -0.998 -18.647 1.00 89.38 354 VAL A N 1
ATOM 2820 C CA . VAL A 1 354 ? 11.945 -0.197 -18.084 1.00 89.38 354 VAL A CA 1
ATOM 2821 C C . VAL A 1 354 ? 11.770 1.283 -18.414 1.00 89.38 354 VAL A C 1
ATOM 2823 O O . VAL A 1 354 ? 11.925 2.126 -17.534 1.00 89.38 354 VAL A O 1
ATOM 2826 N N . GLN A 1 355 ? 11.397 1.605 -19.654 1.00 88.50 355 GLN A N 1
ATOM 2827 C CA . GLN A 1 355 ? 11.102 2.977 -20.055 1.00 88.50 355 GLN A CA 1
ATOM 2828 C C . GLN A 1 355 ? 9.989 3.588 -19.191 1.00 88.50 355 GLN A C 1
ATOM 2830 O O . GLN A 1 355 ? 10.194 4.638 -18.587 1.00 88.50 355 GLN A O 1
ATOM 2835 N N . SER A 1 356 ? 8.851 2.902 -19.073 1.00 89.88 356 SER A N 1
ATOM 2836 C CA . SER A 1 356 ? 7.711 3.363 -18.269 1.00 89.88 356 SER A CA 1
ATOM 2837 C C . SER A 1 356 ? 8.058 3.499 -16.781 1.00 89.88 356 SER A C 1
ATOM 2839 O O . SER A 1 356 ? 7.627 4.443 -16.125 1.00 89.88 356 SER A O 1
ATOM 2841 N N . PHE A 1 357 ? 8.871 2.585 -16.243 1.00 90.88 357 PHE A N 1
ATOM 2842 C CA . PHE A 1 357 ? 9.335 2.615 -14.855 1.00 90.88 357 PHE A CA 1
ATOM 2843 C C . PHE A 1 357 ? 10.214 3.836 -14.576 1.00 90.88 357 PHE A C 1
ATOM 2845 O O . PHE A 1 357 ? 10.038 4.509 -13.560 1.00 90.88 357 PHE A O 1
ATOM 2852 N N . MET A 1 358 ? 11.138 4.147 -15.487 1.00 88.50 358 MET A N 1
ATOM 2853 C CA . MET A 1 358 ? 12.002 5.320 -15.365 1.00 88.50 358 MET A CA 1
ATOM 2854 C C . MET A 1 358 ? 11.222 6.629 -15.532 1.00 88.50 358 MET A C 1
ATOM 2856 O O . MET A 1 358 ? 11.475 7.569 -14.781 1.00 88.50 358 MET A O 1
ATOM 2860 N N . GLU A 1 359 ? 10.262 6.689 -16.462 1.00 87.88 359 GLU A N 1
ATOM 2861 C CA . GLU A 1 359 ? 9.365 7.845 -16.620 1.00 87.88 359 GLU A CA 1
ATOM 2862 C C . GLU A 1 359 ? 8.594 8.129 -15.323 1.00 87.88 359 GLU A C 1
ATOM 2864 O O . GLU A 1 359 ? 8.654 9.249 -14.814 1.00 87.88 359 GLU A O 1
ATOM 2869 N N . GLU A 1 360 ? 7.958 7.115 -14.728 1.00 88.75 360 GLU A N 1
ATOM 2870 C CA . GLU A 1 360 ? 7.189 7.294 -13.489 1.00 88.75 360 GLU A CA 1
ATOM 2871 C C . GLU A 1 360 ? 8.085 7.692 -12.300 1.00 88.75 360 GLU A C 1
ATOM 2873 O O . GLU A 1 360 ? 7.688 8.511 -11.468 1.00 88.75 360 GLU A O 1
ATOM 2878 N N . CYS A 1 361 ? 9.319 7.171 -12.223 1.00 86.81 361 CYS A N 1
ATOM 2879 C CA . CYS A 1 361 ? 10.282 7.601 -11.205 1.00 86.81 361 CYS A CA 1
ATOM 2880 C C . CYS A 1 361 ? 10.560 9.111 -11.285 1.00 86.81 361 CYS A C 1
ATOM 2882 O O . CYS A 1 361 ? 10.667 9.762 -10.246 1.00 86.81 361 CYS A O 1
ATOM 2884 N N . VAL A 1 362 ? 10.670 9.670 -12.497 1.00 84.00 362 VAL A N 1
ATOM 2885 C CA . VAL A 1 362 ? 10.880 11.112 -12.705 1.00 84.00 362 VAL A CA 1
ATOM 2886 C C . VAL A 1 362 ? 9.613 11.912 -12.412 1.00 84.00 362 VAL A C 1
ATOM 2888 O O . VAL A 1 362 ? 9.700 12.945 -11.754 1.00 84.00 362 VAL A O 1
ATOM 2891 N N . GLU A 1 363 ? 8.436 11.443 -12.826 1.00 84.69 363 GLU A N 1
ATOM 2892 C CA . GLU A 1 363 ? 7.169 12.129 -12.530 1.00 84.69 363 GLU A CA 1
ATOM 2893 C C . GLU A 1 363 ? 6.908 12.240 -11.017 1.00 84.69 363 GLU A C 1
ATOM 2895 O O . GLU A 1 363 ? 6.488 13.290 -10.526 1.00 84.69 363 GLU A O 1
ATOM 2900 N N . CYS A 1 364 ? 7.236 11.198 -10.247 1.00 81.00 364 CYS A N 1
ATOM 2901 C CA . CYS A 1 364 ? 7.074 11.209 -8.792 1.00 81.00 364 CYS A CA 1
ATOM 2902 C C . CYS A 1 364 ? 8.063 12.146 -8.066 1.00 81.00 364 CYS A C 1
ATOM 2904 O O . CYS A 1 364 ? 7.757 12.633 -6.975 1.00 81.00 364 CYS A O 1
ATOM 2906 N N . LEU A 1 365 ? 9.236 12.436 -8.648 1.00 71.62 365 LEU A N 1
ATOM 2907 C CA . LEU A 1 365 ? 10.216 13.371 -8.066 1.00 71.62 365 LEU A CA 1
ATOM 2908 C C . LEU A 1 365 ? 9.683 14.807 -8.001 1.00 71.62 365 LEU A C 1
ATOM 2910 O O . LEU A 1 365 ? 9.990 15.546 -7.063 1.00 71.62 365 LEU A O 1
ATOM 2914 N N . GLU A 1 366 ? 8.869 15.207 -8.975 1.00 60.59 366 GLU A N 1
ATOM 2915 C CA . GLU A 1 366 ? 8.335 16.569 -9.079 1.00 60.59 366 GLU A CA 1
ATOM 2916 C C . GLU A 1 366 ? 7.296 16.888 -8.002 1.00 60.59 366 GLU A C 1
ATOM 2918 O O . GLU A 1 366 ? 7.096 18.050 -7.651 1.00 60.59 366 GLU A O 1
ATOM 2923 N N . GLN A 1 367 ? 6.690 15.860 -7.407 1.00 60.06 367 GLN A N 1
ATOM 2924 C CA . GLN A 1 367 ? 5.690 15.995 -6.346 1.00 60.06 367 GLN A CA 1
ATOM 2925 C C . GLN A 1 367 ? 6.309 16.232 -4.952 1.00 60.06 367 GLN A C 1
ATOM 2927 O O . GLN A 1 367 ? 5.601 16.276 -3.946 1.00 60.06 367 GLN A O 1
ATOM 2932 N N . GLY A 1 368 ? 7.632 16.427 -4.865 1.00 48.97 368 GLY A N 1
ATOM 2933 C CA . GLY A 1 368 ? 8.307 16.893 -3.650 1.00 48.97 368 GLY A CA 1
ATOM 2934 C C . GLY A 1 368 ? 8.522 15.830 -2.563 1.00 48.97 368 GLY A C 1
ATOM 2935 O O . GLY A 1 368 ? 8.888 16.184 -1.435 1.00 48.97 368 GLY A O 1
ATOM 2936 N N . SER A 1 369 ? 8.337 14.535 -2.858 1.00 49.38 369 SER A N 1
ATOM 2937 C CA . SER A 1 369 ? 8.659 13.465 -1.905 1.00 49.38 369 SER A CA 1
ATOM 2938 C C . SER A 1 369 ? 10.175 13.260 -1.823 1.00 49.38 369 SER A C 1
ATOM 2940 O O . SER A 1 369 ? 10.815 12.737 -2.734 1.00 49.38 369 SER A O 1
ATOM 2942 N N . ARG A 1 370 ? 10.764 13.710 -0.713 1.00 46.34 370 ARG A N 1
ATOM 2943 C CA . ARG A 1 370 ? 12.191 13.575 -0.405 1.00 46.34 370 ARG A CA 1
ATOM 2944 C C . ARG A 1 370 ? 12.567 12.106 -0.200 1.00 46.34 370 ARG A C 1
ATOM 2946 O O . ARG A 1 370 ? 12.271 11.538 0.847 1.00 46.34 370 ARG A O 1
ATOM 2953 N N . GLY A 1 371 ? 13.252 11.545 -1.190 1.00 55.75 371 GLY A N 1
ATOM 2954 C CA . GLY A 1 371 ? 13.856 10.217 -1.156 1.00 55.75 371 GLY A CA 1
ATOM 2955 C C . GLY A 1 371 ? 13.797 9.587 -2.537 1.00 55.75 371 GLY A C 1
ATOM 2956 O O . GLY A 1 371 ? 12.817 8.924 -2.863 1.00 55.75 371 GLY A O 1
ATOM 2957 N N . SER A 1 372 ? 14.805 9.829 -3.378 1.00 62.66 372 SER A N 1
ATOM 2958 C CA . SER A 1 372 ? 14.824 9.203 -4.695 1.00 62.66 372 SER A CA 1
ATOM 2959 C C . SER A 1 372 ? 15.265 7.750 -4.533 1.00 62.66 372 SER A C 1
ATOM 2961 O O . SER A 1 372 ? 16.400 7.457 -4.164 1.00 62.66 372 SER A O 1
ATOM 2963 N N . ILE A 1 373 ? 14.380 6.807 -4.860 1.00 76.75 373 ILE A N 1
ATOM 2964 C CA . ILE A 1 373 ? 14.786 5.411 -5.097 1.00 76.75 373 ILE A CA 1
ATOM 2965 C C . ILE A 1 373 ? 15.871 5.329 -6.192 1.00 76.75 373 ILE A C 1
ATOM 2967 O O . ILE A 1 373 ? 16.617 4.363 -6.264 1.00 76.75 373 ILE A O 1
ATOM 2971 N N . LEU A 1 374 ? 16.024 6.387 -6.995 1.00 78.62 374 LEU A N 1
ATOM 2972 C CA . LEU A 1 374 ? 17.076 6.556 -7.994 1.00 78.62 374 LEU A CA 1
ATOM 2973 C C . LEU A 1 374 ? 18.490 6.669 -7.407 1.00 78.62 374 LEU A C 1
ATOM 2975 O O . LEU A 1 374 ? 19.446 6.480 -8.149 1.00 78.62 374 LEU A O 1
ATOM 2979 N N . GLN A 1 375 ? 18.663 6.899 -6.100 1.00 74.75 375 GLN A N 1
ATOM 2980 C CA . GLN A 1 375 ? 19.995 6.853 -5.472 1.00 74.75 375 GLN A CA 1
ATOM 2981 C C . GLN A 1 375 ? 20.685 5.482 -5.628 1.00 74.75 375 GLN A C 1
ATOM 2983 O O . GLN A 1 375 ? 21.906 5.387 -5.545 1.00 74.75 375 GLN A O 1
ATOM 2988 N N . PHE A 1 376 ? 19.900 4.423 -5.860 1.00 76.56 376 PHE A N 1
ATOM 2989 C CA . PHE A 1 376 ? 20.378 3.058 -6.089 1.00 76.56 376 PHE A CA 1
ATOM 2990 C C . PHE A 1 376 ? 20.743 2.779 -7.556 1.00 76.56 376 PHE A C 1
ATOM 2992 O O . PHE A 1 376 ? 21.257 1.705 -7.865 1.00 76.56 376 PHE A O 1
ATOM 2999 N N . MET A 1 377 ? 20.473 3.720 -8.465 1.00 80.44 377 MET A N 1
ATOM 3000 C CA . MET A 1 377 ? 20.706 3.557 -9.895 1.00 80.44 377 MET A CA 1
ATOM 3001 C C . MET A 1 377 ? 22.201 3.718 -10.239 1.00 80.44 377 MET A C 1
ATOM 3003 O O . MET A 1 377 ? 22.808 4.740 -9.900 1.00 80.44 377 MET A O 1
ATOM 3007 N N . PRO A 1 378 ? 22.811 2.769 -10.974 1.00 79.00 378 PRO A N 1
ATOM 3008 C CA . PRO A 1 378 ? 24.180 2.916 -11.464 1.00 79.00 378 PRO A CA 1
ATOM 3009 C C . PRO A 1 378 ? 24.323 4.072 -12.467 1.00 79.00 378 PRO A C 1
ATOM 3011 O O . PRO A 1 378 ? 23.543 4.186 -13.413 1.00 79.00 378 PRO A O 1
ATOM 3014 N N . PHE A 1 379 ? 25.382 4.883 -12.345 1.00 71.38 379 PHE A N 1
ATOM 3015 C CA . PHE A 1 379 ? 25.666 5.969 -13.302 1.00 71.38 379 PHE A CA 1
ATOM 3016 C C . PHE A 1 379 ? 25.890 5.482 -14.741 1.00 71.38 379 PHE A C 1
ATOM 3018 O O . PHE A 1 379 ? 25.609 6.212 -15.691 1.00 71.38 379 PHE A O 1
ATOM 3025 N N . THR A 1 380 ? 26.373 4.249 -14.914 1.00 76.94 380 THR A N 1
ATOM 3026 C CA . THR A 1 380 ? 26.557 3.612 -16.227 1.00 76.94 380 THR A CA 1
ATOM 3027 C C . THR A 1 380 ? 25.236 3.452 -16.979 1.00 76.94 380 THR A C 1
ATOM 3029 O O . THR A 1 380 ? 25.210 3.562 -18.205 1.00 76.94 380 THR A O 1
ATOM 3032 N N . MET A 1 381 ? 24.128 3.290 -16.248 1.00 81.25 381 MET A N 1
ATOM 3033 C CA . MET A 1 381 ? 22.795 3.084 -16.809 1.00 81.25 381 MET A CA 1
ATOM 3034 C C . MET A 1 381 ? 22.286 4.319 -17.562 1.00 81.25 381 MET A C 1
ATOM 3036 O O . MET A 1 381 ? 21.597 4.178 -18.565 1.00 81.25 381 MET A O 1
ATOM 3040 N N . VAL A 1 382 ? 22.680 5.531 -17.147 1.00 79.19 382 VAL A N 1
ATOM 3041 C CA . VAL A 1 382 ? 22.237 6.794 -17.772 1.00 79.19 382 VAL A CA 1
ATOM 3042 C C . VAL A 1 382 ? 22.598 6.842 -19.257 1.00 79.19 382 VAL A C 1
ATOM 3044 O O . VAL A 1 382 ? 21.791 7.271 -20.076 1.00 79.19 382 VAL A O 1
ATOM 3047 N N . SER A 1 383 ? 23.789 6.359 -19.621 1.00 78.62 383 SER A N 1
ATOM 3048 C CA . SER A 1 383 ? 24.241 6.355 -21.017 1.00 78.62 383 SER A CA 1
ATOM 3049 C C . SER A 1 383 ? 23.444 5.408 -21.919 1.00 78.62 383 SER A C 1
ATOM 3051 O O . SER A 1 383 ? 23.290 5.694 -23.102 1.00 78.62 383 SER A O 1
ATOM 3053 N N . GLU A 1 384 ? 22.900 4.323 -21.364 1.00 80.00 384 GLU A N 1
ATOM 3054 C CA . GLU A 1 384 ? 22.023 3.393 -22.084 1.00 80.00 384 GLU A CA 1
ATOM 3055 C C . GLU A 1 384 ? 20.576 3.898 -22.118 1.00 80.00 384 GLU A C 1
ATOM 3057 O O . GLU A 1 384 ? 19.907 3.790 -23.142 1.00 80.00 384 GLU A O 1
ATOM 3062 N N . LEU A 1 385 ? 20.105 4.536 -21.042 1.00 80.44 385 LEU A N 1
ATOM 3063 C CA . LEU A 1 385 ? 18.765 5.126 -20.980 1.00 80.44 385 LEU A CA 1
ATOM 3064 C C . LEU A 1 385 ? 18.565 6.252 -21.999 1.00 80.44 385 LEU A C 1
ATOM 3066 O O . LEU A 1 385 ? 17.499 6.349 -22.594 1.00 80.44 385 LEU A O 1
ATOM 3070 N N . VAL A 1 386 ? 19.586 7.080 -22.231 1.00 80.75 386 VAL A N 1
ATOM 3071 C CA . VAL A 1 386 ? 19.529 8.188 -23.205 1.00 80.75 386 VAL A CA 1
ATOM 3072 C C . VAL A 1 386 ? 19.402 7.683 -24.647 1.00 80.75 386 VAL A C 1
ATOM 3074 O O . VAL A 1 386 ? 18.879 8.397 -25.496 1.00 80.75 386 VAL A O 1
ATOM 3077 N N . LYS A 1 387 ? 19.805 6.436 -24.932 1.00 81.38 387 LYS A N 1
ATOM 3078 C CA . LYS A 1 387 ? 19.596 5.816 -26.252 1.00 81.38 387 LYS A CA 1
ATOM 3079 C C . LYS A 1 387 ? 18.124 5.490 -26.519 1.00 81.38 387 LYS A C 1
ATOM 3081 O O . LYS A 1 387 ? 17.756 5.279 -27.672 1.00 81.38 387 LYS A O 1
ATOM 3086 N N . LEU A 1 388 ? 17.283 5.434 -25.481 1.00 79.81 388 LEU A N 1
ATOM 3087 C CA . LEU A 1 388 ? 15.847 5.225 -25.629 1.00 79.81 388 LEU A CA 1
ATOM 3088 C C . LEU A 1 388 ? 15.166 6.568 -25.952 1.00 79.81 388 LEU A C 1
ATOM 3090 O O . LEU A 1 388 ? 15.145 7.461 -25.102 1.00 79.81 388 LEU A O 1
ATOM 3094 N N . PRO A 1 389 ? 14.549 6.726 -27.139 1.00 74.81 389 PRO A N 1
ATOM 3095 C CA . PRO A 1 389 ? 14.069 8.024 -27.625 1.00 74.81 389 PRO A CA 1
ATOM 3096 C C . PRO A 1 389 ? 13.000 8.672 -26.733 1.00 74.81 389 PRO A C 1
ATOM 3098 O O . PRO A 1 389 ? 12.877 9.892 -26.691 1.00 74.81 389 PRO A O 1
ATOM 3101 N N . ALA A 1 390 ? 12.238 7.884 -25.977 1.00 74.81 390 ALA A N 1
ATOM 3102 C CA . ALA A 1 390 ? 11.238 8.422 -25.062 1.00 74.81 390 ALA A CA 1
ATOM 3103 C C . ALA A 1 390 ? 11.831 9.050 -23.785 1.00 74.81 390 ALA A C 1
ATOM 3105 O O . ALA A 1 390 ? 11.267 10.015 -23.257 1.00 74.81 390 ALA A O 1
ATOM 3106 N N . LEU A 1 391 ? 12.984 8.540 -23.333 1.00 74.88 391 LEU A N 1
ATOM 3107 C CA . LEU A 1 391 ? 13.736 9.036 -22.173 1.00 74.88 391 LEU A CA 1
ATOM 3108 C C . LEU A 1 391 ? 14.777 10.093 -22.556 1.00 74.88 391 LEU A C 1
ATOM 3110 O O . LEU A 1 391 ? 15.310 10.773 -21.679 1.00 74.88 391 LEU A O 1
ATOM 3114 N N . ALA A 1 392 ? 15.034 10.263 -23.854 1.00 78.06 392 ALA A N 1
ATOM 3115 C CA . ALA A 1 392 ? 15.935 11.245 -24.449 1.00 78.06 392 ALA A CA 1
ATOM 3116 C C . ALA A 1 392 ? 15.374 12.685 -24.369 1.00 78.06 392 ALA A C 1
ATOM 3118 O O . ALA A 1 392 ? 15.306 13.422 -25.348 1.00 78.06 392 ALA A O 1
ATOM 3119 N N . LYS A 1 393 ? 14.916 13.092 -23.183 1.00 83.62 393 LYS A N 1
ATOM 3120 C CA . LYS A 1 393 ? 14.415 14.437 -22.886 1.00 83.62 393 LYS A CA 1
ATOM 3121 C C . LYS A 1 393 ? 15.319 15.054 -21.822 1.00 83.62 393 LYS A C 1
ATOM 3123 O O . LYS A 1 393 ? 15.533 14.406 -20.794 1.00 83.62 393 LYS A O 1
ATOM 3128 N N . PRO A 1 394 ? 15.770 16.315 -21.972 1.00 80.94 394 PRO A N 1
ATOM 3129 C CA . PRO A 1 394 ? 16.639 16.959 -20.982 1.00 80.94 394 PRO A CA 1
ATOM 3130 C C . PRO A 1 394 ? 16.070 16.904 -19.558 1.00 80.94 394 PRO A C 1
ATOM 3132 O O . PRO A 1 394 ? 16.796 16.667 -18.599 1.00 80.94 394 PRO A O 1
ATOM 3135 N N . ARG A 1 395 ? 14.742 17.028 -19.429 1.00 81.69 395 ARG A N 1
ATOM 3136 C CA . ARG A 1 395 ? 14.006 16.898 -18.162 1.00 81.69 395 ARG A CA 1
ATOM 3137 C C . ARG A 1 395 ? 14.205 15.537 -17.487 1.00 81.69 395 ARG A C 1
ATOM 3139 O O . ARG A 1 395 ? 14.477 15.488 -16.294 1.00 81.69 395 ARG A O 1
ATOM 3146 N N . VAL A 1 396 ? 14.081 14.447 -18.245 1.00 80.81 396 VAL A N 1
ATOM 3147 C CA . VAL A 1 396 ? 14.221 13.080 -17.722 1.00 80.81 396 VAL A CA 1
ATOM 3148 C C . VAL A 1 396 ? 15.664 12.833 -17.301 1.00 80.81 396 VAL A C 1
ATOM 3150 O O . VAL A 1 396 ? 15.891 12.358 -16.194 1.00 80.81 396 VAL A O 1
ATOM 3153 N N . VAL A 1 397 ? 16.633 13.243 -18.128 1.00 81.44 397 VAL A N 1
ATOM 3154 C CA . VAL A 1 397 ? 18.069 13.120 -17.828 1.00 81.44 397 VAL A CA 1
ATOM 3155 C C . VAL A 1 397 ? 18.430 13.828 -16.523 1.00 81.44 397 VAL A C 1
ATOM 3157 O O . VAL A 1 397 ? 19.081 13.231 -15.671 1.00 81.44 397 VAL A O 1
ATOM 3160 N N . LEU A 1 398 ? 17.962 15.064 -16.327 1.00 81.19 398 LEU A N 1
ATOM 3161 C CA . LEU A 1 398 ? 18.201 15.808 -15.089 1.00 81.19 398 LEU A CA 1
ATOM 3162 C C . LEU A 1 398 ? 17.545 15.151 -13.867 1.00 81.19 398 LEU A C 1
ATOM 3164 O O . LEU A 1 398 ? 18.119 15.204 -12.783 1.00 81.19 398 LEU A O 1
ATOM 3168 N N . GLY A 1 399 ? 16.374 14.527 -14.036 1.00 76.00 399 GLY A N 1
ATOM 3169 C CA . GLY A 1 399 ? 15.659 13.837 -12.959 1.00 76.00 399 GLY A CA 1
ATOM 3170 C C . GLY A 1 399 ? 16.311 12.522 -12.525 1.00 76.00 399 GLY A C 1
ATOM 3171 O O . GLY A 1 399 ? 16.333 12.213 -11.336 1.00 76.00 399 GLY A O 1
ATOM 3172 N N . ILE A 1 400 ? 16.874 11.756 -13.465 1.00 77.56 400 ILE A N 1
ATOM 3173 C CA . ILE A 1 400 ? 17.534 10.475 -13.162 1.00 77.56 400 ILE A CA 1
ATOM 3174 C C . ILE A 1 400 ? 18.965 10.647 -12.636 1.00 77.56 400 ILE A C 1
ATOM 3176 O O . ILE A 1 400 ? 19.476 9.758 -11.960 1.00 77.56 400 ILE A O 1
ATOM 3180 N N . THR A 1 401 ? 19.635 11.766 -12.929 1.00 76.31 401 THR A N 1
ATOM 3181 C CA . THR A 1 401 ? 21.007 12.017 -12.464 1.00 76.31 401 THR A CA 1
ATOM 3182 C C . THR A 1 401 ? 21.048 12.741 -11.125 1.00 76.31 401 THR A C 1
ATOM 3184 O O . THR A 1 401 ? 20.452 13.803 -10.967 1.00 76.31 401 THR A O 1
ATOM 3187 N N . ASP A 1 402 ? 21.855 12.242 -10.189 1.00 75.25 402 ASP A N 1
ATOM 3188 C CA . ASP A 1 402 ? 22.133 12.964 -8.948 1.00 75.25 402 ASP A CA 1
ATOM 3189 C C . ASP A 1 402 ? 23.078 14.156 -9.192 1.00 75.25 402 ASP A C 1
ATOM 3191 O O . ASP A 1 402 ? 24.298 14.008 -9.320 1.00 75.25 402 ASP A O 1
ATOM 3195 N N . LEU A 1 403 ? 22.506 15.362 -9.247 1.00 77.75 403 LEU A N 1
ATOM 3196 C CA . LEU A 1 403 ? 23.240 16.613 -9.464 1.00 77.75 403 LEU A CA 1
ATOM 3197 C C . LEU A 1 403 ? 24.053 17.069 -8.241 1.00 77.75 403 LEU A C 1
ATOM 3199 O O . LEU A 1 403 ? 24.887 17.971 -8.371 1.00 77.75 403 LEU A O 1
ATOM 3203 N N . THR A 1 404 ? 23.852 16.461 -7.066 1.00 76.50 404 THR A N 1
ATOM 3204 C CA . THR A 1 404 ? 24.666 16.772 -5.881 1.00 76.50 404 THR A CA 1
ATOM 3205 C C . THR A 1 404 ? 26.100 16.265 -6.054 1.00 76.50 404 THR A C 1
ATOM 3207 O O . THR A 1 404 ? 27.058 16.904 -5.605 1.00 76.50 404 THR A O 1
ATOM 3210 N N . LEU A 1 405 ? 26.279 15.176 -6.807 1.00 76.44 405 LEU A N 1
ATOM 3211 C CA . LEU A 1 405 ? 27.572 14.550 -7.044 1.00 76.44 405 LEU A CA 1
ATOM 3212 C C . LEU A 1 405 ? 28.293 15.158 -8.266 1.00 76.44 405 LEU A C 1
ATOM 3214 O O . LEU A 1 405 ? 27.686 15.359 -9.323 1.00 76.44 405 LEU A O 1
ATOM 3218 N N . PRO A 1 406 ? 29.617 15.421 -8.190 1.00 75.75 406 PRO A N 1
ATOM 3219 C CA . PRO A 1 406 ? 30.394 15.905 -9.337 1.00 75.75 406 PRO A CA 1
ATOM 3220 C C . PRO A 1 406 ? 30.343 14.966 -10.551 1.00 75.75 406 PRO A C 1
ATOM 3222 O O . PRO A 1 406 ? 30.298 15.435 -11.687 1.00 75.75 406 PRO A O 1
ATOM 3225 N N . LEU A 1 407 ? 30.326 13.647 -10.320 1.00 75.12 407 LEU A N 1
ATOM 3226 C CA . LEU A 1 407 ? 30.200 12.647 -11.383 1.00 75.12 407 LEU A CA 1
ATOM 3227 C C . LEU A 1 407 ? 28.821 12.712 -12.054 1.00 75.12 407 LEU A C 1
ATOM 3229 O O . LEU A 1 407 ? 28.754 12.726 -13.280 1.00 75.12 407 LEU A O 1
ATOM 3233 N N . GLY A 1 408 ? 27.746 12.840 -11.271 1.00 77.88 408 GLY A N 1
ATOM 3234 C CA . GLY A 1 408 ? 26.389 12.978 -11.800 1.00 77.88 408 GLY A CA 1
ATOM 3235 C C . GLY A 1 408 ? 26.225 14.222 -12.672 1.00 77.88 408 GLY A C 1
ATOM 3236 O O . GLY A 1 408 ? 25.690 14.121 -13.773 1.00 77.88 408 GLY A O 1
ATOM 3237 N N . ARG A 1 409 ? 26.811 15.363 -12.274 1.00 81.12 409 ARG A N 1
ATOM 3238 C CA . ARG A 1 409 ? 26.849 16.584 -13.106 1.00 81.12 409 ARG A CA 1
ATOM 3239 C C . ARG A 1 409 ? 27.565 16.382 -14.446 1.00 81.12 409 ARG A C 1
ATOM 3241 O O . ARG A 1 409 ? 27.072 16.847 -15.470 1.00 81.12 409 ARG A O 1
ATOM 3248 N N . ARG A 1 410 ? 28.704 15.676 -14.465 1.00 80.44 410 ARG A N 1
ATOM 3249 C CA . ARG A 1 410 ? 29.432 15.372 -15.716 1.00 80.44 410 ARG A CA 1
ATOM 3250 C C . ARG A 1 410 ? 28.632 14.447 -16.631 1.00 80.44 410 ARG A C 1
ATOM 3252 O O . ARG A 1 410 ? 28.581 14.682 -17.835 1.00 80.44 410 ARG A O 1
ATOM 3259 N N . VAL A 1 411 ? 28.015 13.408 -16.066 1.00 81.56 411 VAL A N 1
ATOM 3260 C CA . VAL A 1 411 ? 27.190 12.450 -16.815 1.00 81.56 411 VAL A CA 1
ATOM 3261 C C . VAL A 1 411 ? 25.954 13.139 -17.393 1.00 81.56 411 VAL A C 1
ATOM 3263 O O . VAL A 1 411 ? 25.683 12.967 -18.577 1.00 81.56 411 VAL A O 1
ATOM 3266 N N . ALA A 1 412 ? 25.269 13.976 -16.608 1.00 81.94 412 ALA A N 1
ATOM 3267 C CA . ALA A 1 412 ? 24.127 14.764 -17.065 1.00 81.94 412 ALA A CA 1
ATOM 3268 C C . ALA A 1 412 ? 24.509 15.706 -18.215 1.00 81.94 412 ALA A C 1
ATOM 3270 O O . ALA A 1 412 ? 23.848 15.710 -19.248 1.00 81.94 412 ALA A O 1
ATOM 3271 N N . ALA A 1 413 ? 25.610 16.454 -18.076 1.00 82.69 413 ALA A N 1
ATOM 3272 C CA . ALA A 1 413 ? 26.087 17.357 -19.122 1.00 82.69 413 ALA A CA 1
ATOM 3273 C C . ALA A 1 413 ? 26.417 16.608 -20.424 1.00 82.69 413 ALA A C 1
ATOM 3275 O O . ALA A 1 413 ? 25.985 17.027 -21.495 1.00 82.69 413 ALA A O 1
ATOM 3276 N N . LYS A 1 414 ? 27.120 15.469 -20.330 1.00 83.56 414 LYS A N 1
ATOM 3277 C CA . LYS A 1 414 ? 27.447 14.627 -21.490 1.00 83.56 414 LYS A CA 1
ATOM 3278 C C . LYS A 1 414 ? 26.192 14.059 -22.157 1.00 83.56 414 LYS A C 1
ATOM 3280 O O . LYS A 1 414 ? 26.096 14.073 -23.380 1.00 83.56 414 LYS A O 1
ATOM 3285 N N . ALA A 1 415 ? 25.242 13.573 -21.364 1.00 81.62 415 ALA A N 1
ATOM 3286 C CA . ALA A 1 415 ? 23.977 13.043 -21.857 1.00 81.62 415 ALA A CA 1
ATOM 3287 C C . ALA A 1 415 ? 23.156 14.121 -22.574 1.00 81.62 415 ALA A C 1
ATOM 3289 O O . ALA A 1 415 ? 22.720 13.887 -23.690 1.00 81.62 415 ALA A O 1
ATOM 3290 N N . ILE A 1 416 ? 23.014 15.311 -21.981 1.00 84.56 416 ILE A N 1
ATOM 3291 C CA . ILE A 1 416 ? 22.277 16.433 -22.583 1.00 84.56 416 ILE A CA 1
ATOM 3292 C C . ILE A 1 416 ? 22.948 16.916 -23.870 1.00 84.56 416 ILE A C 1
ATOM 3294 O O . ILE A 1 416 ? 22.247 17.250 -24.812 1.00 84.56 416 ILE A O 1
ATOM 3298 N N . SER A 1 417 ? 24.283 16.926 -23.942 1.00 80.88 417 SER A N 1
ATOM 3299 C CA . SER A 1 417 ? 24.994 17.292 -25.177 1.00 80.88 417 SER A CA 1
ATOM 3300 C C . SER A 1 417 ? 24.854 16.271 -26.312 1.00 80.88 417 SER A C 1
ATOM 3302 O O . SER A 1 417 ? 25.208 16.582 -27.444 1.00 80.88 417 SER A O 1
ATOM 3304 N N . ALA A 1 418 ? 24.414 15.049 -25.998 1.00 77.75 418 ALA A N 1
ATOM 3305 C CA . ALA A 1 418 ? 24.204 13.974 -26.964 1.00 77.75 418 ALA A CA 1
ATOM 3306 C C . ALA A 1 418 ? 22.737 13.849 -27.422 1.00 77.75 418 ALA A C 1
ATOM 3308 O O . ALA A 1 418 ? 22.464 13.033 -28.302 1.00 77.75 418 ALA A O 1
ATOM 3309 N N . LEU A 1 419 ? 21.825 14.617 -26.808 1.00 75.94 419 LEU A N 1
ATOM 3310 C CA . LEU A 1 419 ? 20.446 14.827 -27.261 1.00 75.94 419 LEU A CA 1
ATOM 3311 C C . LEU A 1 419 ? 20.430 15.846 -28.401 1.00 75.94 419 LEU A C 1
ATOM 3313 O O . LEU A 1 419 ? 19.623 15.644 -29.334 1.00 75.94 419 LEU A O 1
#

Secondary structure (DSSP, 8-state):
-----HHHHHHHHHHTT--HHHHHHHHHHTS-TT--GGGGTHHHHHHHHHTSSSS--HHHHHHHHHHHHTTSS-HHHHHHHHTT---TT-HHHHHHHHHHHHHHGGG----S-HHHHHHHHTTS-----S-TTS-HHHHHHHHHHHHHHHTS--HHHHHHHHHHHHHHHHHHHHHHHHHHHTT--SHHHHHHHHHHHHHHHTTSHHHHHHHIIIIIHHHHHH-GGGGGGGSTTHHHHHHHHHHHHHHHHHHHHHS-S--TT-TTS---SSSHHHHTS----S-TTSGGGTS------------S----------GGGTSSS-TTSHHHHHHHHHHHHHHHHHHSS--SHHHHHHHHHHHHHHHHHHTT-S--GGGGS-HHHHHHHTTSTTT-SHHHHHHHS-TTSHHHHHHHHHHHHT-

Radius of gyration: 27.36 Å; chains: 1; bounding box: 80×45×71 Å

pLDDT: mean 73.27, std 19.58, range [25.05, 94.0]

Organism: Oncorhynchus kisutch (NCBI:txid8019)

InterPro domains:
  IPR021429 Mediator complex, subunit Med24, [PF11277] (1-123)
  IPR021429 Mediator complex, subunit Med24, [PF11277] (129-416)
  IPR021429 Mediator complex, subunit Med24, [PTHR12898] (122-417)